Protein AF-A0A5E6Q060-F1 (afdb_monomer_lite)

Structure (mmCIF, N/CA/C/O backbone):
data_AF-A0A5E6Q060-F1
#
_entry.id   AF-A0A5E6Q060-F1
#
loop_
_atom_site.group_PDB
_atom_site.id
_atom_site.type_symbol
_atom_site.label_atom_id
_atom_site.label_alt_id
_atom_site.label_comp_id
_atom_site.label_asym_id
_atom_site.label_entity_id
_atom_site.label_seq_id
_atom_site.pdbx_PDB_ins_code
_atom_site.Cartn_x
_atom_site.Cartn_y
_atom_site.Cartn_z
_atom_site.occupancy
_atom_site.B_iso_or_equiv
_atom_site.auth_seq_id
_atom_site.auth_comp_id
_atom_site.auth_asym_id
_atom_site.auth_atom_id
_atom_site.pdbx_PDB_model_num
ATOM 1 N N . MET A 1 1 ? 32.461 35.464 6.636 1.00 37.28 1 MET A N 1
ATOM 2 C CA . MET A 1 1 ? 31.228 34.704 6.309 1.00 37.28 1 MET A CA 1
ATOM 3 C C . MET A 1 1 ? 31.159 34.253 4.847 1.00 37.28 1 MET A C 1
ATOM 5 O O . MET A 1 1 ? 30.827 33.097 4.633 1.00 37.28 1 MET A O 1
ATOM 9 N N . ALA A 1 2 ? 31.511 35.083 3.854 1.00 33.91 2 ALA A N 1
ATOM 10 C CA . ALA A 1 2 ? 31.473 34.697 2.432 1.00 33.91 2 ALA A CA 1
ATOM 11 C C . ALA A 1 2 ? 32.406 33.518 2.056 1.00 33.91 2 ALA A C 1
ATOM 13 O O . ALA A 1 2 ? 32.010 32.654 1.277 1.00 33.91 2 ALA A O 1
ATOM 14 N N . ASP A 1 3 ? 33.595 33.417 2.662 1.00 35.59 3 ASP A N 1
ATOM 15 C CA . ASP A 1 3 ? 34.535 32.309 2.403 1.00 35.59 3 ASP A CA 1
ATOM 16 C C . ASP A 1 3 ? 34.072 30.955 2.953 1.00 35.59 3 ASP A C 1
ATOM 18 O O . ASP A 1 3 ? 34.305 29.918 2.337 1.00 35.59 3 ASP A O 1
ATOM 22 N N . TYR A 1 4 ? 33.348 30.948 4.075 1.00 31.23 4 TYR A N 1
ATOM 23 C CA . TYR A 1 4 ? 32.844 29.713 4.687 1.00 31.23 4 TYR A CA 1
ATOM 24 C C . TYR A 1 4 ? 31.743 29.068 3.835 1.00 31.23 4 TYR A C 1
ATOM 26 O O . TYR A 1 4 ? 31.719 27.852 3.655 1.00 31.23 4 TYR A O 1
ATOM 34 N N . VAL A 1 5 ? 30.877 29.894 3.235 1.00 34.69 5 VAL A N 1
ATOM 35 C CA . VAL A 1 5 ? 29.853 29.452 2.274 1.00 34.69 5 VAL A CA 1
ATOM 36 C C . VAL A 1 5 ? 30.506 28.895 1.005 1.00 34.69 5 VAL A C 1
ATOM 38 O O . VAL A 1 5 ? 30.058 27.883 0.475 1.00 34.69 5 VAL A O 1
ATOM 41 N N . ASN A 1 6 ? 31.607 29.497 0.548 1.00 3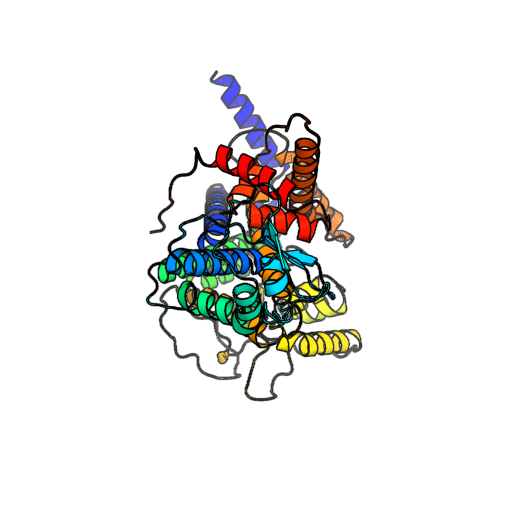4.31 6 ASN A N 1
ATOM 42 C CA . ASN A 1 6 ? 32.319 29.076 -0.660 1.00 34.31 6 ASN A CA 1
ATOM 43 C C . ASN A 1 6 ? 33.081 27.751 -0.458 1.00 34.31 6 ASN A C 1
ATOM 45 O O . ASN A 1 6 ? 33.085 26.892 -1.340 1.00 34.31 6 ASN A O 1
ATOM 49 N N . ILE A 1 7 ? 33.676 27.542 0.722 1.00 35.88 7 ILE A N 1
ATOM 50 C CA . ILE A 1 7 ? 34.348 26.286 1.096 1.00 35.88 7 ILE A CA 1
ATOM 51 C C . ILE A 1 7 ? 33.327 25.160 1.296 1.00 35.88 7 ILE A C 1
ATOM 53 O O . ILE A 1 7 ? 33.518 24.072 0.752 1.00 35.88 7 ILE A O 1
ATOM 57 N N . ALA A 1 8 ? 32.216 25.425 1.991 1.00 31.59 8 ALA A N 1
ATOM 58 C CA . ALA A 1 8 ? 31.130 24.460 2.158 1.00 31.59 8 ALA A CA 1
ATOM 59 C C . ALA A 1 8 ? 30.511 24.064 0.807 1.00 31.59 8 ALA A C 1
ATOM 61 O O . ALA A 1 8 ? 30.341 22.878 0.538 1.00 31.59 8 ALA A O 1
ATOM 62 N N . TYR A 1 9 ? 30.282 25.032 -0.086 1.00 36.84 9 TYR A N 1
ATOM 63 C CA . TYR A 1 9 ? 29.776 24.790 -1.438 1.00 36.84 9 TYR A CA 1
ATOM 64 C C . TYR A 1 9 ? 30.760 23.987 -2.304 1.00 36.84 9 TYR A C 1
ATOM 66 O O . TYR A 1 9 ? 30.363 23.065 -3.016 1.00 36.84 9 TYR A O 1
ATOM 74 N N . ARG A 1 10 ? 32.068 24.273 -2.236 1.00 37.75 10 ARG A N 1
ATOM 75 C CA . ARG A 1 10 ? 33.094 23.508 -2.971 1.00 37.75 10 ARG A CA 1
ATOM 76 C C . ARG A 1 10 ? 33.242 22.081 -2.446 1.00 37.75 10 ARG A C 1
ATOM 78 O O . ARG A 1 10 ? 33.339 21.158 -3.255 1.00 37.75 10 ARG A O 1
ATOM 85 N N . ALA A 1 11 ? 33.217 21.897 -1.127 1.00 33.44 11 ALA A N 1
ATOM 86 C CA . ALA A 1 11 ? 33.213 20.580 -0.499 1.00 33.44 11 ALA A CA 1
ATOM 87 C C . ALA A 1 11 ? 31.952 19.793 -0.887 1.00 33.44 11 ALA A C 1
ATOM 89 O O . ALA A 1 11 ? 32.048 18.629 -1.259 1.00 33.44 11 ALA A O 1
ATOM 90 N N . GLU A 1 12 ? 30.790 20.445 -0.919 1.00 38.78 12 GLU A N 1
ATOM 91 C CA . GLU A 1 12 ? 29.514 19.868 -1.345 1.00 38.78 12 GLU A CA 1
ATOM 92 C C . GLU A 1 12 ? 29.514 19.466 -2.831 1.00 38.78 12 GLU A C 1
ATOM 94 O O . GLU A 1 12 ? 29.085 18.367 -3.182 1.00 38.78 12 GLU A O 1
ATOM 99 N N . VAL A 1 13 ? 30.055 20.301 -3.722 1.00 42.94 13 VAL A N 1
ATOM 100 C CA . VAL A 1 13 ? 30.214 19.974 -5.150 1.00 42.94 13 VAL A CA 1
ATOM 101 C C . VAL A 1 13 ? 31.200 18.818 -5.357 1.00 42.94 13 VAL A C 1
ATOM 103 O O . VAL A 1 13 ? 30.966 17.963 -6.216 1.00 42.94 13 VAL A O 1
ATOM 106 N N . ALA A 1 14 ? 32.282 18.755 -4.577 1.00 37.41 14 ALA A N 1
ATOM 107 C CA . ALA A 1 14 ? 33.241 17.652 -4.614 1.00 37.41 14 ALA A CA 1
ATOM 108 C C . ALA A 1 14 ? 32.624 16.334 -4.107 1.00 37.41 14 ALA A C 1
ATOM 110 O O . ALA A 1 14 ? 32.794 15.292 -4.738 1.00 37.41 14 ALA A O 1
ATOM 111 N N . LEU A 1 15 ? 31.823 16.395 -3.042 1.00 38.09 15 LEU A N 1
ATOM 112 C CA . LEU A 1 15 ? 31.096 15.260 -2.470 1.00 38.09 15 LEU A CA 1
ATOM 113 C C . LEU A 1 15 ? 30.040 14.712 -3.443 1.00 38.09 15 LEU A C 1
ATOM 115 O O . LEU A 1 15 ? 29.967 13.508 -3.681 1.00 38.09 15 LEU A O 1
ATOM 119 N N . ARG A 1 16 ? 29.292 15.605 -4.108 1.00 41.53 16 ARG A N 1
ATOM 120 C CA . ARG A 1 16 ? 28.354 15.252 -5.191 1.00 41.53 16 ARG A CA 1
ATOM 121 C C . ARG A 1 16 ? 29.057 14.560 -6.357 1.00 41.53 16 ARG A C 1
ATOM 123 O O . ARG A 1 16 ? 28.507 13.625 -6.930 1.00 41.53 16 ARG A O 1
ATOM 130 N N . LYS A 1 17 ? 30.266 15.003 -6.722 1.00 42.41 17 LYS A N 1
ATOM 131 C CA . LYS A 1 17 ? 31.074 14.355 -7.770 1.00 42.41 17 LYS A CA 1
ATOM 132 C C . LYS A 1 17 ? 31.590 12.974 -7.352 1.00 42.41 17 LYS A C 1
ATOM 134 O O . LYS A 1 17 ? 31.780 12.137 -8.231 1.00 42.41 17 LYS A O 1
ATOM 139 N N . ALA A 1 18 ? 31.812 12.746 -6.060 1.00 36.94 18 ALA A N 1
ATOM 140 C CA . ALA A 1 18 ? 32.327 11.483 -5.537 1.00 36.94 18 ALA A CA 1
ATOM 141 C C . ALA A 1 18 ? 31.251 10.388 -5.407 1.00 36.94 18 ALA A C 1
ATOM 143 O O . ALA A 1 18 ? 31.577 9.217 -5.558 1.00 36.94 18 ALA A O 1
ATOM 144 N N . ILE A 1 19 ? 29.986 10.759 -5.163 1.00 40.56 19 ILE A N 1
ATOM 145 C CA . ILE A 1 19 ? 28.904 9.810 -4.819 1.00 40.56 19 ILE A CA 1
ATOM 146 C C . ILE A 1 19 ? 27.897 9.614 -5.962 1.00 40.56 19 ILE A C 1
ATOM 148 O O . ILE A 1 19 ? 27.211 8.600 -6.033 1.00 40.56 19 ILE A O 1
ATOM 152 N N . ALA A 1 20 ? 27.802 10.565 -6.894 1.00 46.28 20 ALA A N 1
ATOM 153 C CA . ALA A 1 20 ? 26.898 10.422 -8.025 1.00 46.28 20 ALA A CA 1
ATOM 154 C C . ALA A 1 20 ? 27.335 9.280 -8.969 1.00 46.28 20 ALA A C 1
ATOM 156 O O . ALA A 1 20 ? 28.505 9.265 -9.393 1.00 46.28 20 ALA A O 1
ATOM 157 N N . PRO A 1 21 ? 26.405 8.400 -9.405 1.00 48.41 21 PRO A N 1
ATOM 158 C CA . PRO A 1 21 ? 26.665 7.432 -10.467 1.00 48.41 21 PRO A CA 1
ATOM 159 C C . PRO A 1 21 ? 27.329 8.111 -11.669 1.00 48.41 21 PRO A C 1
ATOM 161 O O . PRO A 1 21 ? 27.006 9.255 -12.007 1.00 48.41 21 PRO A O 1
ATOM 164 N N . ALA A 1 22 ? 28.294 7.437 -12.303 1.00 52.47 22 ALA A N 1
ATOM 165 C CA . ALA A 1 22 ? 29.081 8.003 -13.410 1.00 52.47 22 ALA A CA 1
ATOM 166 C C . ALA A 1 22 ? 28.194 8.579 -14.530 1.00 52.47 22 ALA A C 1
ATOM 168 O O . ALA A 1 22 ? 28.495 9.596 -15.147 1.00 52.47 22 ALA A O 1
ATOM 169 N N . SER A 1 23 ? 27.039 7.972 -14.712 1.00 49.22 23 SER A N 1
ATOM 170 C CA . SER A 1 23 ? 25.978 8.358 -15.622 1.00 49.22 23 SER A CA 1
ATOM 171 C C . SER A 1 23 ? 25.116 9.542 -15.193 1.00 49.22 23 SER A C 1
ATOM 173 O O . SER A 1 23 ? 24.772 10.366 -16.033 1.00 49.22 23 SER A O 1
ATOM 175 N N . TYR A 1 24 ? 24.811 9.703 -13.901 1.00 54.69 24 TYR A N 1
ATOM 176 C CA . TYR A 1 24 ? 24.222 10.947 -13.392 1.00 54.69 24 TYR A CA 1
ATOM 177 C C . TYR A 1 24 ? 25.193 12.119 -13.580 1.00 54.69 24 TYR A C 1
ATOM 179 O O . TYR A 1 24 ? 24.788 13.236 -13.901 1.00 54.69 24 TYR A O 1
ATOM 187 N N . ARG A 1 25 ? 26.501 11.868 -13.433 1.00 58.69 25 ARG A N 1
ATOM 188 C CA . ARG A 1 25 ? 27.541 12.860 -13.747 1.00 58.69 25 ARG A CA 1
ATOM 189 C C . ARG A 1 25 ? 27.607 13.178 -15.240 1.00 58.69 25 ARG A C 1
ATOM 191 O O . ARG A 1 25 ? 27.857 14.335 -15.583 1.00 58.69 25 ARG A O 1
ATOM 198 N N . ALA A 1 26 ? 27.341 12.189 -16.092 1.00 61.88 26 ALA A N 1
ATOM 199 C CA . ALA A 1 26 ? 27.238 12.355 -17.538 1.00 61.88 26 ALA A CA 1
ATOM 200 C C . ALA A 1 26 ? 25.986 13.141 -17.972 1.00 61.88 26 ALA A C 1
ATOM 202 O O . ALA A 1 26 ? 25.983 13.714 -19.060 1.00 61.88 26 ALA A O 1
ATOM 203 N N . LEU A 1 27 ? 24.951 13.252 -17.125 1.00 65.06 27 LEU A N 1
ATOM 204 C CA . LEU A 1 27 ? 23.854 14.186 -17.381 1.00 65.06 27 LEU A CA 1
ATOM 205 C C . LEU A 1 27 ? 24.390 15.627 -17.375 1.00 65.06 27 LEU A C 1
ATOM 207 O O . LEU A 1 27 ? 25.082 16.055 -16.442 1.00 65.06 27 LEU A O 1
ATOM 211 N N . GLY A 1 28 ? 24.026 16.401 -18.400 1.00 64.44 28 GLY A N 1
ATOM 212 C CA . GLY A 1 28 ? 24.254 17.846 -18.434 1.00 64.44 28 GLY A CA 1
ATOM 213 C C . GLY A 1 28 ? 23.516 18.580 -17.304 1.00 64.44 28 GLY A C 1
ATOM 214 O O . GLY A 1 28 ? 22.681 18.004 -16.604 1.00 64.44 28 GLY A O 1
ATOM 215 N N . ILE A 1 29 ? 23.804 19.873 -17.132 1.00 69.06 29 ILE A N 1
ATOM 216 C CA . ILE A 1 29 ? 23.214 20.715 -16.070 1.00 69.06 29 ILE A CA 1
ATOM 217 C C . ILE A 1 29 ? 21.679 20.635 -16.079 1.00 69.06 29 ILE A C 1
ATOM 219 O O . ILE A 1 29 ? 21.069 20.415 -15.034 1.00 69.06 29 ILE A O 1
ATOM 223 N N . GLU A 1 30 ? 21.062 20.738 -17.255 1.00 68.44 30 GLU A N 1
ATOM 224 C CA . GLU A 1 30 ? 19.604 20.673 -17.402 1.00 68.44 30 GLU A CA 1
ATOM 225 C C . GLU A 1 30 ? 19.026 19.293 -17.053 1.00 68.44 30 GLU A C 1
ATOM 227 O O . GLU A 1 30 ? 17.994 19.202 -16.388 1.00 68.44 30 GLU A O 1
ATOM 232 N N . GLY A 1 31 ? 19.729 18.208 -17.395 1.00 66.75 31 GLY A N 1
ATOM 233 C CA . GLY A 1 31 ? 19.332 16.850 -17.008 1.00 66.75 31 GLY A CA 1
ATOM 234 C C . GLY A 1 31 ? 19.318 16.662 -15.489 1.00 66.75 31 GLY A C 1
ATOM 235 O O . GLY A 1 31 ? 18.373 16.097 -14.938 1.00 66.75 31 GLY A O 1
ATOM 236 N N . ARG A 1 32 ? 20.316 17.215 -14.789 1.00 64.56 32 ARG A N 1
ATOM 237 C CA . ARG A 1 32 ? 20.385 17.169 -13.318 1.00 64.56 32 ARG A CA 1
ATOM 238 C C . ARG A 1 32 ? 19.331 18.050 -12.649 1.00 64.56 32 ARG A C 1
ATOM 240 O O . ARG A 1 32 ? 18.745 17.633 -11.654 1.00 64.56 32 ARG A O 1
ATOM 247 N N . LYS A 1 33 ? 19.040 19.239 -13.194 1.00 66.62 33 LYS A N 1
ATOM 248 C CA . LYS A 1 33 ? 17.932 20.088 -12.714 1.00 66.62 33 LYS A CA 1
ATOM 249 C C . LYS A 1 33 ? 16.590 19.369 -12.845 1.00 66.62 33 LYS A C 1
ATOM 251 O O . LYS A 1 33 ? 15.807 19.360 -11.897 1.00 66.62 33 LYS A O 1
ATOM 256 N N . ARG A 1 34 ? 16.345 18.725 -13.993 1.00 67.12 34 ARG A N 1
ATOM 257 C CA . ARG A 1 34 ? 15.124 17.944 -14.231 1.00 67.12 34 ARG A CA 1
ATOM 258 C C . ARG A 1 34 ? 15.010 16.768 -13.262 1.00 67.12 34 ARG A C 1
ATOM 260 O O . ARG A 1 34 ? 13.935 16.583 -12.702 1.00 67.12 34 ARG A O 1
ATOM 267 N N . TYR A 1 35 ? 16.104 16.040 -13.022 1.00 67.44 35 TYR A N 1
ATOM 268 C CA . TYR A 1 35 ? 16.155 14.975 -12.014 1.00 67.44 35 TYR A CA 1
ATOM 269 C C . TYR A 1 35 ? 15.781 15.505 -10.629 1.00 67.44 35 TYR A C 1
ATOM 271 O O . TYR A 1 35 ? 14.837 15.010 -10.025 1.00 67.44 35 TYR A O 1
ATOM 279 N N . SER A 1 36 ? 16.452 16.568 -10.170 1.00 64.69 36 SER A N 1
ATOM 280 C CA . SER A 1 36 ? 16.195 17.157 -8.852 1.00 64.69 36 SER A CA 1
ATOM 281 C C . SER A 1 36 ? 14.736 17.582 -8.695 1.00 64.69 36 SER A C 1
ATOM 283 O O . SER A 1 36 ? 14.128 17.288 -7.669 1.00 64.69 36 SER A O 1
ATOM 285 N N . ARG A 1 37 ? 14.157 18.233 -9.713 1.00 70.00 37 ARG A N 1
ATOM 286 C CA . ARG A 1 37 ? 12.748 18.642 -9.692 1.00 70.00 37 ARG A CA 1
ATOM 287 C C . ARG A 1 37 ? 11.817 17.437 -9.573 1.00 70.00 37 ARG A C 1
ATOM 289 O O . ARG A 1 37 ? 10.951 17.446 -8.709 1.00 70.00 37 ARG A O 1
ATOM 296 N N . LEU A 1 38 ? 12.021 16.411 -10.403 1.00 71.94 38 LEU A N 1
ATOM 297 C CA . LEU A 1 38 ? 11.209 15.190 -10.388 1.00 71.94 38 LEU A CA 1
ATOM 298 C C . LEU A 1 38 ? 11.284 14.475 -9.038 1.00 71.94 38 LEU A C 1
ATOM 300 O O . LEU A 1 38 ? 10.260 14.058 -8.515 1.00 71.94 38 LEU A O 1
ATOM 304 N N . THR A 1 39 ? 12.472 14.386 -8.440 1.00 66.25 39 THR A N 1
ATOM 305 C CA . THR A 1 39 ? 12.639 13.751 -7.130 1.00 66.25 39 THR A CA 1
ATOM 306 C C . THR A 1 39 ? 12.004 14.552 -5.996 1.00 66.25 39 THR A C 1
ATOM 308 O O . THR A 1 39 ? 11.410 13.973 -5.093 1.00 66.25 39 THR A O 1
ATOM 311 N N . THR A 1 40 ? 12.082 15.886 -6.038 1.00 69.62 40 THR A N 1
ATOM 312 C CA . THR A 1 40 ? 11.408 16.740 -5.050 1.00 69.62 40 THR A CA 1
ATOM 313 C C . THR A 1 40 ? 9.890 16.636 -5.180 1.00 69.62 40 THR A C 1
ATOM 315 O O . THR A 1 40 ? 9.201 16.524 -4.170 1.00 69.62 40 THR A O 1
ATOM 318 N N . GLU A 1 41 ? 9.377 16.624 -6.411 1.00 78.81 41 GLU A N 1
ATOM 319 C CA . GLU A 1 41 ? 7.951 16.450 -6.699 1.00 78.81 41 GLU A CA 1
ATOM 320 C C . GLU A 1 41 ? 7.460 15.069 -6.241 1.00 78.81 41 GLU A C 1
ATOM 322 O O . GLU A 1 41 ? 6.479 14.991 -5.507 1.00 78.81 41 GLU A O 1
ATOM 327 N N . LEU A 1 42 ? 8.187 13.992 -6.567 1.00 78.44 42 LEU A N 1
ATOM 328 C CA . LEU A 1 42 ? 7.863 12.634 -6.120 1.00 78.44 42 LEU A CA 1
ATOM 329 C C . LEU A 1 42 ? 7.848 12.529 -4.594 1.00 78.44 42 LEU A C 1
ATOM 331 O O . LEU A 1 42 ? 6.947 11.906 -4.038 1.00 78.44 42 LEU A O 1
ATOM 335 N N . LYS A 1 43 ? 8.812 13.156 -3.912 1.00 72.06 43 LYS A N 1
ATOM 336 C CA . LYS A 1 43 ? 8.854 13.197 -2.449 1.00 72.06 43 LYS A CA 1
ATOM 337 C C . LYS A 1 43 ? 7.603 13.863 -1.878 1.00 72.06 43 LYS A C 1
ATOM 339 O O . LYS A 1 43 ? 6.927 13.258 -1.055 1.00 72.06 43 LYS A O 1
ATOM 344 N N . ALA A 1 44 ? 7.280 15.071 -2.340 1.00 74.81 44 ALA A N 1
ATOM 345 C CA . ALA A 1 44 ? 6.116 15.814 -1.861 1.00 74.81 44 ALA A CA 1
ATOM 346 C C . ALA A 1 44 ? 4.805 15.056 -2.125 1.00 74.81 44 ALA A C 1
ATOM 348 O O . ALA A 1 44 ? 3.984 14.913 -1.224 1.00 74.81 44 ALA A O 1
ATOM 349 N N . LEU A 1 45 ? 4.638 14.513 -3.333 1.00 85.00 45 LEU A N 1
ATOM 350 C CA . LEU A 1 45 ? 3.458 13.730 -3.701 1.00 85.00 45 LEU A CA 1
ATOM 351 C C . LEU A 1 45 ? 3.364 12.419 -2.926 1.00 85.00 45 LEU A C 1
ATOM 353 O O . LEU A 1 45 ? 2.264 12.014 -2.588 1.00 85.00 45 LEU A O 1
ATOM 357 N N . SER A 1 46 ? 4.484 11.761 -2.621 1.00 77.12 46 SER A N 1
ATOM 358 C CA . SER A 1 46 ? 4.476 10.536 -1.811 1.00 77.12 46 SER A CA 1
ATOM 359 C C . SER A 1 46 ? 4.088 10.823 -0.365 1.00 77.12 46 SER A C 1
ATOM 361 O O . SER A 1 46 ? 3.340 10.044 0.211 1.00 77.12 46 SER A O 1
ATOM 363 N N . THR A 1 47 ? 4.532 11.952 0.202 1.00 73.88 47 THR A N 1
ATOM 364 C CA . THR A 1 47 ? 4.093 12.397 1.532 1.00 73.88 47 THR A CA 1
ATOM 365 C C . THR A 1 47 ? 2.597 12.696 1.551 1.00 73.88 47 THR A C 1
ATOM 367 O O . THR A 1 47 ? 1.892 12.194 2.417 1.00 73.88 47 THR A O 1
ATOM 370 N N . ILE A 1 48 ? 2.102 13.470 0.581 1.00 82.44 48 ILE A N 1
ATOM 371 C CA . ILE A 1 48 ? 0.676 13.819 0.493 1.00 82.44 48 ILE A CA 1
ATOM 372 C C . ILE A 1 48 ? -0.172 12.569 0.222 1.00 82.44 48 ILE A C 1
ATOM 374 O O . ILE A 1 48 ? -1.192 12.385 0.867 1.00 82.44 48 ILE A O 1
ATOM 378 N N . ASP A 1 49 ? 0.239 11.679 -0.687 1.00 82.31 49 ASP A N 1
ATOM 379 C CA . ASP A 1 49 ? -0.528 10.462 -0.992 1.00 82.31 49 ASP A CA 1
ATOM 380 C C . ASP A 1 49 ? -0.552 9.483 0.188 1.00 82.31 49 ASP A C 1
ATOM 382 O O . ASP A 1 49 ? -1.557 8.819 0.398 1.00 82.31 49 ASP A O 1
ATOM 386 N N . ALA A 1 50 ? 0.527 9.387 0.966 1.00 75.25 50 ALA A N 1
ATOM 387 C CA . ALA A 1 50 ? 0.559 8.545 2.159 1.00 75.25 50 ALA A CA 1
ATOM 388 C C . ALA A 1 50 ? -0.313 9.110 3.287 1.00 75.25 50 ALA A C 1
ATOM 390 O O . ALA A 1 50 ? -1.084 8.363 3.879 1.00 75.25 50 ALA A O 1
ATOM 391 N N . ARG A 1 51 ? -0.218 10.421 3.538 1.00 78.62 51 ARG A N 1
ATOM 392 C CA . ARG A 1 51 ? -0.949 11.094 4.613 1.00 78.62 51 ARG A CA 1
ATOM 393 C C . ARG A 1 51 ? -2.428 11.270 4.271 1.00 78.62 51 ARG A C 1
ATOM 395 O O . ARG A 1 51 ? -3.290 10.746 4.957 1.00 78.62 51 ARG A O 1
ATOM 402 N N . ASP A 1 52 ? -2.708 11.946 3.159 1.00 81.56 52 ASP A N 1
ATOM 403 C CA . ASP A 1 52 ? -4.061 12.372 2.809 1.00 81.56 52 ASP A CA 1
ATOM 404 C C . ASP A 1 52 ? -4.805 11.281 2.029 1.00 81.56 52 ASP A C 1
ATOM 406 O O . ASP A 1 52 ? -6.017 11.166 2.171 1.00 81.56 52 ASP A O 1
ATOM 410 N N . ASN A 1 53 ? -4.113 10.458 1.222 1.00 83.62 53 ASN A N 1
ATOM 411 C CA . ASN A 1 53 ? -4.728 9.387 0.417 1.00 83.62 53 ASN A CA 1
ATOM 412 C C . ASN A 1 53 ? -4.462 7.972 0.960 1.00 83.62 53 ASN A C 1
ATOM 414 O O . ASN A 1 53 ? -4.901 6.996 0.331 1.00 83.62 53 ASN A O 1
ATOM 418 N N . GLY A 1 54 ? -3.764 7.836 2.090 1.00 79.19 54 GLY A N 1
ATOM 419 C CA . GLY A 1 54 ? -3.600 6.574 2.803 1.00 79.19 54 GLY A CA 1
ATOM 420 C C . GLY A 1 54 ? -4.951 6.044 3.267 1.00 79.19 54 GLY A C 1
ATOM 421 O O . GLY A 1 54 ? -5.878 6.820 3.503 1.00 79.19 54 GLY A O 1
ATOM 422 N N . PHE A 1 55 ? -5.098 4.722 3.336 1.00 81.81 55 PHE A N 1
ATOM 423 C CA . PHE A 1 55 ? -6.249 4.146 4.025 1.00 81.81 55 PHE A CA 1
ATOM 424 C C . PHE A 1 55 ? -5.957 4.164 5.528 1.00 81.81 55 PHE A C 1
ATOM 426 O O . PHE A 1 55 ? -4.821 3.857 5.896 1.00 81.81 55 PHE A O 1
ATOM 433 N N . PRO A 1 56 ? -6.935 4.491 6.388 1.00 80.94 56 PRO A N 1
ATOM 434 C CA . PRO A 1 56 ? -6.760 4.288 7.821 1.00 80.94 56 PRO A CA 1
ATOM 435 C C . PRO A 1 56 ? -6.483 2.804 8.095 1.00 80.94 56 PRO A C 1
ATOM 437 O O . PRO A 1 56 ? -7.010 1.939 7.380 1.00 80.94 56 PRO A O 1
ATOM 440 N N . THR A 1 57 ? -5.677 2.500 9.116 1.00 76.31 57 THR A N 1
ATOM 441 C CA . THR A 1 57 ? -5.487 1.109 9.556 1.00 76.31 57 THR A CA 1
ATOM 442 C C . THR A 1 57 ? -6.827 0.523 9.998 1.00 76.31 57 THR A C 1
ATOM 444 O O . THR A 1 57 ? -7.776 1.252 10.323 1.00 76.31 57 THR A O 1
ATOM 447 N N . PHE A 1 58 ? -6.954 -0.802 9.943 1.00 77.19 58 PHE A N 1
ATOM 448 C CA . PHE A 1 58 ? -8.205 -1.451 10.327 1.00 77.19 58 PHE A CA 1
ATOM 449 C C . PHE A 1 58 ? -8.455 -1.290 11.829 1.00 77.19 58 PHE A C 1
ATOM 451 O O . PHE A 1 58 ? -9.590 -1.061 12.250 1.00 77.19 58 PHE A O 1
ATOM 458 N N . GLU A 1 59 ? -7.378 -1.326 12.603 1.00 76.31 59 GLU A N 1
ATOM 459 C CA . GLU A 1 59 ? -7.279 -1.045 14.025 1.00 76.31 59 GLU A CA 1
ATOM 460 C C . GLU A 1 59 ? -7.782 0.364 14.347 1.00 76.31 59 GLU A C 1
ATOM 462 O O . GLU A 1 59 ? -8.768 0.503 15.074 1.00 76.31 59 GLU A O 1
ATOM 467 N N . GLN A 1 60 ? -7.177 1.399 13.751 1.00 82.38 60 GLN A N 1
ATOM 468 C CA . GLN A 1 60 ? -7.540 2.798 13.986 1.00 82.38 60 GLN A CA 1
ATOM 469 C C . GLN A 1 60 ? -8.996 3.063 13.599 1.00 82.38 60 GLN A C 1
ATOM 471 O O . GLN A 1 60 ? -9.755 3.652 14.369 1.00 82.38 60 GLN A O 1
ATOM 476 N N . PHE A 1 61 ? -9.423 2.570 12.432 1.00 86.25 61 PHE A N 1
ATOM 477 C CA . PHE A 1 61 ? -10.813 2.700 12.001 1.00 86.25 61 PHE A CA 1
ATOM 478 C C . PHE A 1 61 ? -11.783 2.024 12.974 1.00 86.25 61 PHE A C 1
ATOM 480 O O . PHE A 1 61 ? -12.842 2.583 13.280 1.00 86.25 61 PHE A O 1
ATOM 487 N N . THR A 1 62 ? -11.451 0.812 13.428 1.00 84.56 62 THR A N 1
ATOM 488 C CA . THR A 1 62 ? -12.288 0.057 14.363 1.00 84.56 62 THR A CA 1
ATOM 489 C C . THR A 1 62 ? -12.366 0.802 15.684 1.00 84.56 62 THR A C 1
ATOM 491 O O . THR A 1 62 ? -13.471 1.065 16.147 1.00 84.56 62 THR A O 1
ATOM 494 N N . TYR A 1 63 ? -11.233 1.236 16.233 1.00 88.56 63 TYR A N 1
ATOM 495 C CA . TYR A 1 63 ? -11.169 2.043 17.445 1.00 88.56 63 TYR A CA 1
ATOM 496 C C . TYR A 1 63 ? -12.052 3.296 17.356 1.00 88.56 63 TYR A C 1
ATOM 498 O O . TYR A 1 63 ? -12.940 3.480 18.191 1.00 88.56 63 TYR A O 1
ATOM 506 N N . ASP A 1 64 ? -11.879 4.123 16.320 1.00 90.38 64 ASP A N 1
ATOM 507 C CA . ASP A 1 64 ? -12.635 5.371 16.158 1.00 90.38 64 ASP A CA 1
ATOM 508 C C . ASP A 1 64 ? -14.135 5.112 15.990 1.00 90.38 64 ASP A C 1
ATOM 510 O O . ASP A 1 64 ? -14.978 5.796 16.578 1.00 90.38 64 ASP A O 1
ATOM 514 N N . SER A 1 65 ? -14.484 4.078 15.223 1.00 91.38 65 SER A N 1
ATOM 515 C CA . SER A 1 65 ? -15.873 3.690 14.990 1.00 91.38 65 SER A CA 1
ATOM 516 C C . SER A 1 65 ? -16.537 3.145 16.259 1.00 91.38 65 SER A C 1
ATOM 518 O O . SER A 1 65 ? -17.711 3.422 16.510 1.00 91.38 65 SER A O 1
ATOM 520 N N . VAL A 1 66 ? -15.809 2.379 17.075 1.00 92.06 66 VAL A N 1
ATOM 521 C CA . VAL A 1 66 ? -16.283 1.853 18.364 1.00 92.06 66 VAL A CA 1
ATOM 522 C C . VAL A 1 66 ? -16.442 2.979 19.370 1.00 92.06 66 VAL A C 1
ATOM 524 O O . VAL A 1 66 ? -17.490 3.076 20.011 1.00 92.06 66 VAL A O 1
ATOM 527 N N . LYS A 1 67 ? -15.445 3.863 19.464 1.00 94.25 67 LYS A N 1
ATOM 528 C CA . LYS A 1 67 ? -15.494 5.064 20.295 1.00 94.25 67 LYS A CA 1
ATOM 529 C C . LYS A 1 67 ? -16.747 5.875 19.990 1.00 94.25 67 LYS A C 1
ATOM 531 O O . LYS A 1 67 ? -17.538 6.122 20.896 1.00 94.25 67 LYS A O 1
ATOM 536 N N . ALA A 1 68 ? -16.972 6.200 18.717 1.00 94.38 68 ALA A N 1
ATOM 537 C CA . ALA A 1 68 ? -18.137 6.965 18.292 1.00 94.38 68 ALA A CA 1
ATOM 538 C C . ALA A 1 68 ? -19.462 6.288 18.682 1.00 94.38 68 ALA A C 1
ATOM 540 O O . ALA A 1 68 ? -20.386 6.966 19.125 1.00 94.38 68 ALA A O 1
ATOM 541 N N . GLN A 1 69 ? -19.566 4.958 18.568 1.00 93.88 69 GLN A N 1
ATOM 542 C CA . GLN A 1 69 ? -20.782 4.241 18.967 1.00 93.88 69 GLN A CA 1
ATOM 543 C C . GLN A 1 69 ? -21.009 4.229 20.481 1.00 93.88 69 GLN A C 1
ATOM 545 O O . GLN A 1 69 ? -22.140 4.421 20.925 1.00 93.88 69 GLN A O 1
ATOM 550 N N . ILE A 1 70 ? -19.963 4.032 21.287 1.00 94.44 70 ILE A N 1
ATOM 551 C CA . ILE A 1 70 ? -20.099 4.062 22.749 1.00 94.44 70 ILE A CA 1
ATOM 552 C C . ILE A 1 70 ? -20.464 5.475 23.219 1.00 94.44 70 ILE A C 1
ATOM 554 O O . ILE A 1 70 ? -21.372 5.636 24.036 1.00 94.44 70 ILE A O 1
ATOM 558 N N . GLU A 1 71 ? -19.804 6.502 22.682 1.00 95.31 71 GLU A N 1
ATOM 559 C CA . GLU A 1 71 ? -20.118 7.902 22.984 1.00 95.31 71 GLU A CA 1
ATOM 560 C C . GLU A 1 71 ? -21.551 8.261 22.572 1.00 95.31 71 GLU A C 1
ATOM 562 O O . GLU A 1 71 ? -22.241 8.964 23.310 1.00 95.31 71 GLU A O 1
ATOM 567 N N . ASP A 1 72 ? -22.048 7.728 21.452 1.00 94.56 72 ASP A N 1
ATOM 568 C CA . ASP A 1 72 ? -23.435 7.919 21.029 1.00 94.56 72 ASP A CA 1
ATOM 569 C C . ASP A 1 72 ? -24.443 7.282 21.998 1.00 94.56 72 ASP A C 1
ATOM 571 O O . ASP A 1 72 ? -25.394 7.938 22.431 1.00 94.56 72 ASP A O 1
ATOM 575 N N . ILE A 1 73 ? -24.199 6.037 22.422 1.00 93.69 73 ILE A N 1
ATOM 576 C CA . ILE A 1 73 ? -25.025 5.343 23.424 1.00 93.69 73 ILE A CA 1
ATOM 577 C C . ILE A 1 73 ? -25.079 6.148 24.727 1.00 93.69 73 ILE A C 1
ATOM 579 O O . ILE A 1 73 ? -26.157 6.364 25.294 1.00 93.69 73 ILE A O 1
ATOM 583 N N . LEU A 1 74 ? -23.925 6.623 25.199 1.00 94.12 74 LEU A N 1
ATOM 584 C CA . LEU A 1 74 ? -23.828 7.447 26.402 1.00 94.12 74 LEU A CA 1
ATOM 585 C C . LEU A 1 74 ? -24.585 8.766 26.236 1.00 94.12 74 LEU A C 1
ATOM 587 O O . LEU A 1 74 ? -25.355 9.147 27.125 1.00 94.12 74 LEU A O 1
ATOM 591 N N . ARG A 1 75 ? -24.436 9.422 25.084 1.00 94.19 75 ARG A N 1
ATOM 592 C CA . ARG A 1 75 ? -25.087 10.694 24.761 1.00 94.19 75 ARG A CA 1
ATOM 593 C C . ARG A 1 75 ? -26.604 10.566 24.729 1.00 94.19 75 ARG A C 1
ATOM 595 O O . ARG A 1 75 ? -27.282 11.400 25.328 1.00 94.19 75 ARG A O 1
ATOM 602 N N . ILE A 1 76 ? -27.141 9.506 24.120 1.00 93.38 76 ILE A N 1
ATOM 603 C CA . ILE A 1 76 ? -28.583 9.195 24.116 1.00 93.38 76 ILE A CA 1
ATOM 604 C C . ILE A 1 76 ? -29.109 9.034 25.548 1.00 93.38 76 ILE A C 1
ATOM 606 O O . ILE A 1 76 ? -30.222 9.452 25.860 1.00 93.38 76 ILE A O 1
ATOM 610 N N . ARG A 1 77 ? -28.289 8.487 26.450 1.00 93.62 77 ARG A N 1
ATOM 611 C CA . ARG A 1 77 ? -28.618 8.335 27.875 1.00 93.62 77 ARG A CA 1
ATOM 612 C C . ARG A 1 77 ? -28.303 9.585 28.703 1.00 93.62 77 ARG A C 1
ATOM 614 O O . ARG A 1 77 ? -28.415 9.557 29.929 1.00 93.62 77 ARG A O 1
ATOM 621 N N . GLY A 1 78 ? -27.923 10.695 28.072 1.00 91.06 78 GLY A N 1
ATOM 622 C CA . GLY A 1 78 ? -27.625 11.968 28.729 1.00 91.06 78 GLY A CA 1
ATOM 623 C C . GLY A 1 78 ? -26.297 11.971 29.489 1.00 91.06 78 GLY A C 1
ATOM 624 O O . GLY A 1 78 ? -26.223 12.546 30.572 1.00 91.06 78 GLY A O 1
ATOM 625 N N . SER A 1 79 ? -25.284 11.257 29.003 1.00 91.44 79 SER A N 1
ATOM 626 C CA . SER A 1 79 ? -23.896 11.346 29.466 1.00 91.44 79 SER A CA 1
ATOM 627 C C . SER A 1 79 ? -23.016 11.765 28.293 1.00 91.44 79 SER A C 1
ATOM 629 O O . SER A 1 79 ? -22.986 11.078 27.279 1.00 91.44 79 SER A O 1
ATOM 631 N N . ASN A 1 80 ? -22.323 12.897 28.405 1.00 89.44 80 ASN A N 1
ATOM 632 C CA . ASN A 1 80 ? -21.391 13.356 27.377 1.00 89.44 80 ASN A CA 1
ATOM 633 C C . ASN A 1 80 ? -19.966 13.225 27.914 1.00 89.44 80 ASN A C 1
ATOM 635 O O . ASN A 1 80 ? -19.491 14.093 28.645 1.00 89.44 80 ASN A O 1
ATOM 639 N N . VAL A 1 81 ? -19.327 12.100 27.611 1.00 89.62 81 VAL A N 1
ATOM 640 C CA . VAL A 1 81 ? -17.999 11.733 28.106 1.00 89.62 81 VAL A CA 1
ATOM 641 C C . VAL A 1 81 ? -17.181 11.254 26.919 1.00 89.62 81 VAL A C 1
ATOM 643 O O . VAL A 1 81 ? -17.670 10.440 26.143 1.00 89.62 81 VAL A O 1
ATOM 646 N N . SER A 1 82 ? -15.946 11.743 26.794 1.00 90.81 82 SER A N 1
ATOM 647 C CA . SER A 1 82 ? -15.004 11.209 25.809 1.00 90.81 82 SER A CA 1
ATOM 648 C C . SER A 1 82 ? -14.518 9.843 26.279 1.00 90.81 82 SER A C 1
ATOM 650 O O . SER A 1 82 ? -13.925 9.738 27.352 1.00 90.81 82 SER A O 1
ATOM 652 N N . VAL A 1 83 ? -14.730 8.816 25.467 1.00 91.94 83 VAL A N 1
ATOM 653 C CA . VAL A 1 83 ? -14.387 7.429 25.792 1.00 91.94 83 VAL A CA 1
ATOM 654 C C . VAL A 1 83 ? -13.078 7.022 25.117 1.00 91.94 83 VAL A C 1
ATOM 656 O O . VAL A 1 83 ? -12.761 7.470 24.015 1.00 91.94 83 VAL A O 1
ATOM 659 N N . ASN A 1 84 ? -12.317 6.154 25.779 1.00 91.12 84 ASN A N 1
ATOM 660 C CA . ASN A 1 84 ? -11.245 5.373 25.177 1.00 91.12 84 ASN A CA 1
ATOM 661 C C . ASN A 1 84 ? -11.625 3.875 25.249 1.00 91.12 84 ASN A C 1
ATOM 663 O O . ASN A 1 84 ? -11.506 3.271 26.318 1.00 91.12 84 ASN A O 1
ATOM 667 N N . PRO A 1 85 ? -12.085 3.274 24.132 1.00 90.81 85 PRO A N 1
ATOM 668 C CA . PRO A 1 85 ? -12.452 1.857 24.062 1.00 90.81 85 PRO A CA 1
ATOM 669 C C . PRO A 1 85 ? -11.364 0.868 24.501 1.00 90.81 85 PRO A C 1
ATOM 671 O O . PRO A 1 85 ? -11.704 -0.205 25.002 1.00 90.81 85 PRO A O 1
ATOM 674 N N . ASP A 1 86 ? -10.082 1.226 24.378 1.00 89.00 86 ASP A N 1
ATOM 675 C CA . ASP A 1 86 ? -8.968 0.355 24.783 1.00 89.00 86 ASP A CA 1
ATOM 676 C C . ASP A 1 86 ? -8.839 0.249 26.307 1.00 89.00 86 ASP A C 1
ATOM 678 O O . ASP A 1 86 ? -8.303 -0.718 26.842 1.00 89.00 86 ASP A O 1
ATOM 682 N N . GLN A 1 87 ? -9.397 1.223 27.028 1.00 91.50 87 GLN A N 1
ATOM 683 C CA . GLN A 1 87 ? -9.408 1.269 28.489 1.00 91.50 87 GLN A CA 1
ATOM 684 C C . GLN A 1 87 ? -10.708 0.722 29.097 1.00 91.50 87 GLN A C 1
ATOM 686 O O . GLN A 1 87 ? -10.873 0.732 30.321 1.00 91.50 87 GLN A O 1
ATOM 691 N N . ILE A 1 88 ? -11.628 0.233 28.263 1.00 94.31 88 ILE A N 1
ATOM 692 C CA . ILE A 1 88 ? -12.806 -0.519 28.689 1.00 94.31 88 ILE A CA 1
ATOM 693 C C . ILE A 1 88 ? -12.496 -1.990 28.443 1.00 94.31 88 ILE A C 1
ATOM 695 O O . ILE A 1 88 ? -12.450 -2.438 27.300 1.00 94.31 88 ILE A O 1
ATOM 699 N N . ILE A 1 89 ? -12.278 -2.758 29.507 1.00 94.56 89 ILE A N 1
ATOM 700 C CA . ILE A 1 89 ? -11.895 -4.161 29.368 1.00 94.56 89 ILE A CA 1
ATOM 701 C C . ILE A 1 89 ? -13.095 -5.054 29.629 1.00 94.56 89 ILE A C 1
ATOM 703 O O . ILE A 1 89 ? -13.666 -5.033 30.720 1.00 94.56 89 ILE A O 1
ATOM 707 N N . VAL A 1 90 ? -13.448 -5.863 28.635 1.00 94.38 90 VAL A N 1
ATOM 708 C CA . VAL A 1 90 ? -14.471 -6.900 28.737 1.00 94.38 90 VAL A CA 1
ATOM 709 C C . VAL A 1 90 ? -13.827 -8.171 29.272 1.00 94.38 90 VAL A C 1
ATOM 711 O O . VAL A 1 90 ? -12.840 -8.671 28.731 1.00 94.38 90 VAL A O 1
ATOM 714 N N . GLN A 1 91 ? -14.417 -8.714 30.330 1.00 93.44 91 GLN A N 1
ATOM 715 C CA . GLN A 1 91 ? -14.024 -9.976 30.932 1.00 93.44 91 GLN A CA 1
ATOM 716 C C . GLN A 1 91 ? -15.173 -10.975 30.840 1.00 93.44 91 GLN A C 1
ATOM 718 O O . GLN A 1 91 ? -16.267 -10.739 31.351 1.00 93.44 91 GLN A O 1
ATOM 723 N N . THR A 1 92 ? -14.891 -12.105 30.201 1.00 90.38 92 THR A N 1
ATOM 724 C CA . THR A 1 92 ? -15.744 -13.293 30.116 1.00 90.38 92 THR A CA 1
ATOM 725 C C . THR A 1 92 ? -14.988 -14.495 30.693 1.00 90.38 92 THR A C 1
ATOM 727 O O . THR A 1 92 ? -13.851 -14.359 31.148 1.00 90.38 92 THR A O 1
ATOM 730 N N . GLU A 1 93 ? -15.585 -15.688 30.673 1.00 88.38 93 GLU A N 1
ATOM 731 C CA . GLU A 1 93 ? -14.846 -16.923 30.980 1.00 88.38 93 GLU A CA 1
ATOM 732 C C . GLU A 1 93 ? -13.748 -17.228 29.950 1.00 88.38 93 GLU A C 1
ATOM 734 O O . GLU A 1 93 ? -12.716 -17.796 30.298 1.00 88.38 93 GLU A O 1
ATOM 739 N N . ALA A 1 94 ? -13.969 -16.860 28.685 1.00 87.06 94 ALA A N 1
ATOM 740 C CA . ALA A 1 94 ? -13.100 -17.235 27.575 1.00 87.06 94 ALA A CA 1
ATOM 741 C C . ALA A 1 94 ? -11.966 -16.231 27.332 1.00 87.06 94 ALA A C 1
ATOM 743 O O . ALA A 1 94 ? -10.911 -16.605 26.822 1.00 87.06 94 ALA A O 1
ATOM 744 N N . PHE A 1 95 ? -12.174 -14.953 27.658 1.00 89.31 95 PHE A N 1
ATOM 745 C CA . PHE A 1 95 ? -11.205 -13.903 27.362 1.00 89.31 95 PHE A CA 1
ATOM 746 C C . PHE A 1 95 ? -11.332 -12.693 28.289 1.00 89.31 95 PHE A C 1
ATOM 748 O O . PHE A 1 95 ? -12.372 -12.431 28.895 1.00 89.31 95 PHE A O 1
ATOM 755 N N . ARG A 1 96 ? -10.251 -11.914 28.338 1.00 91.88 96 ARG A N 1
ATOM 756 C CA . ARG A 1 96 ? -10.146 -10.632 29.032 1.00 91.88 96 ARG A CA 1
ATOM 757 C C . ARG A 1 96 ? -9.427 -9.655 28.103 1.00 91.88 96 ARG A C 1
ATOM 759 O O . ARG A 1 96 ? -8.210 -9.744 27.978 1.00 91.88 96 ARG A O 1
ATOM 766 N N . LYS A 1 97 ? -10.179 -8.808 27.399 1.00 89.56 97 LYS A N 1
ATOM 767 C CA . LYS A 1 97 ? -9.681 -7.989 26.277 1.00 89.56 97 LYS A CA 1
ATOM 768 C C . LYS A 1 97 ? -10.367 -6.630 26.217 1.00 89.56 97 LYS A C 1
ATOM 770 O O . LYS A 1 97 ? -11.479 -6.487 26.730 1.00 89.56 97 LYS A O 1
ATOM 775 N N . SER A 1 98 ? -9.704 -5.641 25.626 1.00 90.19 98 SER A N 1
ATOM 776 C CA . SER A 1 98 ? -10.313 -4.327 25.414 1.00 90.19 98 SER A CA 1
ATOM 777 C C . SER A 1 98 ? -11.527 -4.419 24.484 1.00 90.19 98 SER A C 1
ATOM 779 O O . SER A 1 98 ? -11.656 -5.382 23.724 1.00 90.19 98 SER A O 1
ATOM 781 N N . VAL A 1 99 ? -12.441 -3.443 24.525 1.00 90.81 99 VAL A N 1
ATOM 782 C CA . VAL A 1 99 ? -13.604 -3.459 23.617 1.00 90.81 99 VAL A CA 1
ATOM 783 C C . VAL A 1 99 ? -13.157 -3.427 22.152 1.00 90.81 99 VAL A C 1
ATOM 785 O O . VAL A 1 99 ? -13.765 -4.108 21.326 1.00 90.81 99 VAL A O 1
ATOM 788 N N . THR A 1 100 ? -12.090 -2.693 21.830 1.00 86.06 100 THR A N 1
ATOM 789 C CA . THR A 1 100 ? -11.522 -2.666 20.476 1.00 86.06 100 THR A CA 1
ATOM 790 C C . THR A 1 100 ? -11.059 -4.052 20.049 1.00 86.06 100 THR A C 1
ATOM 792 O O . THR A 1 100 ? -11.498 -4.523 19.003 1.00 86.06 100 THR A O 1
ATOM 795 N N . ASP A 1 101 ? -10.265 -4.743 20.873 1.00 83.62 101 ASP A N 1
ATOM 796 C CA . ASP A 1 101 ? -9.730 -6.074 20.547 1.00 83.62 101 ASP A CA 1
ATOM 797 C C . ASP A 1 101 ? -10.837 -7.117 20.394 1.00 83.62 101 ASP A C 1
ATOM 799 O O . ASP A 1 101 ? -10.804 -7.939 19.480 1.00 83.62 101 ASP A O 1
ATOM 803 N N . VAL A 1 102 ? -11.855 -7.068 21.264 1.00 86.50 102 VAL A N 1
ATOM 804 C CA . VAL A 1 102 ? -13.030 -7.949 21.166 1.00 86.50 102 VAL A CA 1
ATOM 805 C C . VAL A 1 102 ? -13.675 -7.819 19.789 1.00 86.50 102 VAL A C 1
ATOM 807 O O . VAL A 1 102 ? -13.981 -8.825 19.153 1.00 86.50 102 VAL A O 1
ATOM 810 N N . LEU A 1 103 ? -13.863 -6.589 19.312 1.00 85.69 103 LEU A N 1
ATOM 811 C CA . LEU A 1 103 ? -14.524 -6.332 18.035 1.00 85.69 103 LEU A CA 1
ATOM 812 C C . LEU A 1 103 ? -13.612 -6.589 16.836 1.00 85.69 103 LEU A C 1
ATOM 814 O O . LEU A 1 103 ? -14.083 -7.110 15.825 1.00 85.69 103 LEU A O 1
ATOM 818 N N . LEU A 1 104 ? -12.326 -6.272 16.956 1.00 77.44 104 LEU A N 1
ATOM 819 C CA . LEU A 1 104 ? -11.321 -6.483 15.920 1.00 77.44 104 LEU A CA 1
ATOM 820 C C . LEU A 1 104 ? -11.098 -7.972 15.630 1.00 77.44 104 LEU A C 1
ATOM 822 O O . LEU A 1 104 ? -11.006 -8.373 14.470 1.00 77.44 104 LEU A O 1
ATOM 826 N N . GLU A 1 105 ? -11.089 -8.800 16.673 1.00 78.62 105 GLU A N 1
ATOM 827 C CA . GLU A 1 105 ? -10.979 -10.257 16.563 1.00 78.62 105 GLU A CA 1
ATOM 828 C C . GLU A 1 105 ? -12.312 -10.945 16.224 1.00 78.62 105 GLU A C 1
ATOM 830 O O . GLU A 1 105 ? -12.356 -12.162 16.044 1.00 78.62 105 GLU A O 1
ATOM 835 N N . GLY A 1 106 ? -13.410 -10.186 16.130 1.00 77.69 106 GLY A N 1
ATOM 836 C CA . GLY A 1 106 ? -14.741 -10.729 15.857 1.00 77.69 106 GLY A CA 1
ATOM 837 C C . GLY A 1 106 ? -15.283 -11.610 16.986 1.00 77.69 106 GLY A C 1
ATOM 838 O O . GLY A 1 106 ? -16.101 -12.499 16.739 1.00 77.69 106 GLY A O 1
ATOM 839 N N . LEU A 1 107 ? -14.828 -11.389 18.222 1.00 86.12 107 LEU A N 1
ATOM 840 C CA . LEU A 1 107 ? -15.311 -12.102 19.395 1.00 86.12 107 LEU A CA 1
ATOM 841 C C . LEU A 1 107 ? -16.709 -11.602 19.765 1.00 86.12 107 LEU A C 1
ATOM 843 O O . LEU A 1 107 ? -16.964 -10.402 19.853 1.00 86.12 107 LEU A O 1
ATOM 847 N N . ALA A 1 108 ? -17.607 -12.542 20.045 1.00 89.12 108 ALA A N 1
ATOM 848 C CA . ALA A 1 108 ? -18.957 -12.260 20.510 1.00 89.12 108 ALA A CA 1
ATOM 849 C C . ALA A 1 108 ? -19.193 -12.887 21.885 1.00 89.12 108 ALA A C 1
ATOM 851 O O . ALA A 1 108 ? -18.663 -13.955 22.198 1.00 89.12 108 ALA A O 1
ATOM 852 N N . PHE A 1 109 ? -20.015 -12.237 22.706 1.00 92.00 109 PHE A N 1
ATOM 853 C CA . PHE A 1 109 ? -20.410 -12.762 24.013 1.00 92.00 109 PHE A CA 1
ATOM 854 C C . PHE A 1 109 ? -21.862 -12.414 24.345 1.00 92.00 109 PHE A C 1
ATOM 856 O O . PHE A 1 109 ? -22.434 -11.468 23.800 1.00 92.00 109 PHE A O 1
ATOM 863 N N . GLU A 1 110 ? -22.464 -13.180 25.253 1.00 89.88 110 GLU A N 1
ATOM 864 C CA . GLU A 1 110 ? -23.842 -12.991 25.711 1.00 89.88 110 GLU A CA 1
ATOM 865 C C . GLU A 1 110 ? -23.857 -12.387 27.116 1.00 89.88 110 GLU A C 1
ATOM 867 O O . GLU A 1 110 ? -23.324 -12.973 28.059 1.00 89.88 110 GLU A O 1
ATOM 872 N N . ALA A 1 111 ? -24.473 -11.218 27.265 1.00 86.62 111 ALA A N 1
ATOM 873 C CA . ALA A 1 111 ? -24.717 -10.648 28.581 1.00 86.62 111 ALA A CA 1
ATOM 874 C C . ALA A 1 111 ? -25.926 -11.336 29.232 1.00 86.62 111 ALA A C 1
ATOM 876 O O . ALA A 1 111 ? -26.997 -11.449 28.636 1.00 86.62 111 ALA A O 1
ATOM 877 N N . VAL A 1 112 ? -25.765 -11.779 30.478 1.00 80.75 112 VAL A N 1
ATOM 878 C CA . VAL A 1 112 ? -26.848 -12.412 31.242 1.00 80.75 112 VAL A CA 1
ATOM 879 C C . VAL A 1 112 ? -27.773 -11.331 31.806 1.00 80.75 112 VAL A C 1
ATOM 881 O O . VAL A 1 112 ? -27.330 -10.233 32.143 1.00 80.75 112 VAL A O 1
ATOM 884 N N . HIS A 1 113 ? -29.069 -11.631 31.921 1.00 75.19 113 HIS A N 1
ATOM 885 C CA . HIS A 1 113 ? -30.008 -10.727 32.583 1.00 75.19 113 HIS A CA 1
ATOM 886 C C . HIS A 1 113 ? -29.545 -10.461 34.032 1.00 75.19 113 HIS A C 1
ATOM 888 O O . HIS A 1 113 ? -29.235 -11.429 34.729 1.00 75.19 113 HIS A O 1
ATOM 894 N N . PRO A 1 114 ? -29.573 -9.208 34.533 1.00 72.25 114 PRO A N 1
ATOM 895 C CA . PRO A 1 114 ? -29.069 -8.869 35.874 1.00 72.25 114 PRO A CA 1
ATOM 896 C C . PRO A 1 114 ? -29.691 -9.689 37.017 1.00 72.25 114 PRO A C 1
ATOM 898 O O . PRO A 1 114 ? -29.077 -9.909 38.051 1.00 72.25 114 PRO A O 1
ATOM 901 N N . ALA A 1 115 ? -30.915 -10.182 36.815 1.00 72.56 115 ALA A N 1
ATOM 902 C CA . ALA A 1 115 ? -31.633 -11.024 37.775 1.00 72.56 115 ALA A CA 1
ATOM 903 C C . ALA A 1 115 ? -31.045 -12.442 37.950 1.00 72.56 115 ALA A C 1
ATOM 905 O O . ALA A 1 115 ? -31.389 -13.120 38.913 1.00 72.56 115 ALA A O 1
ATOM 906 N N . TYR A 1 116 ? -30.186 -12.894 37.031 1.00 78.31 116 TYR A N 1
ATOM 907 C CA . TYR A 1 116 ? -29.598 -14.240 37.012 1.00 78.31 116 TYR A CA 1
ATOM 908 C C . TYR A 1 116 ? -28.067 -14.192 36.911 1.00 78.31 116 TYR A C 1
ATOM 910 O O . TYR A 1 116 ? -27.442 -15.114 36.387 1.00 78.31 116 TYR A O 1
ATOM 918 N N . GLU A 1 117 ? -27.457 -13.094 37.361 1.00 78.62 117 GLU A N 1
ATOM 919 C CA . GLU A 1 117 ? -26.013 -12.904 37.284 1.00 78.62 117 GLU A CA 1
ATOM 920 C C . GLU A 1 117 ? -25.275 -13.958 38.126 1.00 78.62 117 GLU A C 1
ATOM 922 O O . GLU A 1 117 ? -25.596 -14.207 39.289 1.00 78.62 117 GLU A O 1
ATOM 927 N N . THR A 1 118 ? -24.263 -14.586 37.534 1.00 79.88 118 THR A N 1
ATOM 928 C CA . THR A 1 118 ? -23.379 -15.541 38.209 1.00 79.88 118 THR A CA 1
ATOM 929 C C . THR A 1 118 ? -21.967 -14.970 38.291 1.00 79.88 118 THR A C 1
ATOM 931 O O . THR A 1 118 ? -21.637 -13.982 37.636 1.00 79.88 118 THR A O 1
ATOM 934 N N . LYS A 1 119 ? -21.073 -15.623 39.046 1.00 79.56 119 LYS A N 1
ATOM 935 C CA . LYS A 1 119 ? -19.651 -15.226 39.106 1.00 79.56 119 LYS A CA 1
ATOM 936 C C . LYS A 1 119 ? -18.935 -15.261 37.746 1.00 79.56 119 LYS A C 1
ATOM 938 O O . LYS A 1 119 ? -17.854 -14.700 37.621 1.00 79.56 119 LYS A O 1
ATOM 943 N N . PHE A 1 120 ? -19.529 -15.939 36.769 1.00 79.44 120 PHE A N 1
ATOM 944 C CA . PHE A 1 120 ? -19.009 -16.126 35.421 1.00 79.44 120 PHE A CA 1
ATOM 945 C C . PHE A 1 120 ? -19.681 -15.223 34.381 1.00 79.44 120 PHE A C 1
ATOM 947 O O . PHE A 1 120 ? -19.300 -15.228 33.212 1.00 79.44 120 PHE A O 1
ATOM 954 N N . SER A 1 121 ? -20.697 -14.455 34.787 1.00 85.38 121 SER A N 1
ATOM 955 C CA . SER A 1 121 ? -21.367 -13.520 33.892 1.00 85.38 121 SER A CA 1
ATOM 956 C C . SER A 1 121 ? -20.373 -12.472 33.384 1.00 85.38 121 SER A C 1
ATOM 958 O O . SER A 1 121 ? -19.581 -11.965 34.184 1.00 85.38 121 SER A O 1
ATOM 960 N N . PRO A 1 122 ? -20.410 -12.130 32.082 1.00 90.31 122 PRO A N 1
ATOM 961 C CA . PRO A 1 122 ? -19.544 -11.105 31.526 1.00 90.31 122 PRO A CA 1
ATOM 962 C C . PRO A 1 122 ? -19.658 -9.786 32.277 1.00 90.31 122 PRO A C 1
ATOM 964 O O . PRO A 1 122 ? -20.756 -9.362 32.644 1.00 90.31 122 PRO A O 1
ATOM 967 N N . LYS A 1 123 ? -18.520 -9.127 32.472 1.00 91.81 123 LYS A N 1
ATOM 968 C CA . LYS A 1 123 ? -18.422 -7.797 33.081 1.00 91.81 123 LYS A CA 1
ATOM 969 C C . LYS A 1 123 ? -17.483 -6.941 32.262 1.00 91.81 123 LYS A C 1
ATOM 971 O O . LYS A 1 123 ? -16.650 -7.460 31.521 1.00 91.81 123 LYS A O 1
ATOM 976 N N . TYR A 1 124 ? -17.595 -5.632 32.430 1.00 93.62 124 TYR A N 1
ATOM 977 C CA . TYR A 1 124 ? -16.549 -4.724 32.000 1.00 93.62 124 TYR A CA 1
ATOM 978 C C . TYR A 1 124 ? -16.002 -3.962 33.199 1.00 93.62 124 TYR A C 1
ATOM 980 O O . TYR A 1 124 ? -16.693 -3.775 34.203 1.00 93.62 124 TYR A O 1
ATOM 988 N N . TYR A 1 125 ? -14.755 -3.531 33.094 1.00 92.38 125 TYR A N 1
ATOM 989 C CA . TYR A 1 125 ? -14.150 -2.625 34.056 1.00 92.38 125 TYR A CA 1
ATOM 990 C C . TYR A 1 125 ? -13.272 -1.611 33.328 1.00 92.38 125 TYR A C 1
ATOM 992 O O . TYR A 1 125 ? -12.802 -1.843 32.213 1.00 92.38 125 TYR A O 1
ATOM 1000 N N . LEU A 1 126 ? -13.089 -0.467 33.973 1.00 93.69 126 LEU A N 1
ATOM 1001 C CA . LEU A 1 126 ? -12.314 0.650 33.456 1.00 93.69 126 LEU A CA 1
ATOM 1002 C C . LEU A 1 126 ? -10.889 0.576 33.999 1.00 93.69 126 LEU A C 1
ATOM 1004 O O . LEU A 1 126 ? -10.691 0.242 35.170 1.00 93.69 126 LEU A O 1
ATOM 1008 N N . VAL A 1 127 ? -9.903 0.887 33.163 1.00 90.00 127 VAL A N 1
ATOM 1009 C CA . VAL A 1 127 ? -8.484 0.934 33.551 1.00 90.00 127 VAL A CA 1
ATOM 1010 C C . VAL A 1 127 ? -7.872 2.304 33.267 1.00 90.00 127 VAL A C 1
ATOM 1012 O O . VAL A 1 127 ? -8.493 3.154 32.634 1.00 90.00 127 VAL A O 1
ATOM 1015 N N . ASN A 1 128 ? -6.652 2.529 33.763 1.00 82.94 128 ASN A N 1
ATOM 1016 C CA . ASN A 1 128 ? -5.790 3.660 33.391 1.00 82.94 128 ASN A CA 1
ATOM 1017 C C . ASN A 1 128 ? -6.435 5.054 33.538 1.00 82.94 128 ASN A C 1
ATOM 1019 O O . ASN A 1 128 ? -6.155 5.963 32.764 1.00 82.94 128 ASN A O 1
ATOM 1023 N N . GLY A 1 129 ? -7.298 5.232 34.546 1.00 79.19 129 GLY A N 1
ATOM 1024 C CA . GLY A 1 129 ? -7.933 6.522 34.833 1.00 79.19 129 GLY A CA 1
ATOM 1025 C C . GLY A 1 129 ? -9.017 6.935 33.832 1.00 79.19 129 GLY A C 1
ATOM 1026 O O . GLY A 1 129 ? -9.366 8.114 33.784 1.00 79.19 129 GLY A O 1
ATOM 1027 N N . HIS A 1 130 ? -9.551 5.993 33.048 1.00 89.75 130 HIS A N 1
ATOM 1028 C CA . HIS A 1 130 ? -10.663 6.249 32.137 1.00 89.75 130 HIS A CA 1
ATOM 1029 C C . HIS A 1 130 ? -11.848 6.914 32.869 1.00 89.75 130 HIS A C 1
ATOM 1031 O O . HIS A 1 130 ? -12.199 6.488 33.977 1.00 89.75 130 HIS A O 1
ATOM 1037 N N . PRO A 1 131 ? -12.497 7.934 32.274 1.00 88.38 131 PRO A N 1
ATOM 1038 C CA . PRO A 1 131 ? -13.629 8.610 32.900 1.00 88.38 131 PRO A CA 1
ATOM 1039 C C . PRO A 1 131 ? -14.798 7.653 33.170 1.00 88.38 131 PRO A C 1
ATOM 1041 O O . PRO A 1 131 ? -15.006 6.672 32.456 1.00 88.38 131 PRO A O 1
ATOM 1044 N N . SER A 1 132 ? -15.589 7.940 34.205 1.00 87.06 132 SER A N 1
ATOM 1045 C CA . SER A 1 132 ? -16.718 7.080 34.574 1.00 87.06 132 SER A CA 1
ATOM 1046 C C . SER A 1 132 ? -17.767 7.017 33.454 1.00 87.06 132 SER A C 1
ATOM 1048 O O . SER A 1 132 ? -18.191 8.047 32.926 1.00 87.06 132 SER A O 1
ATOM 1050 N N . VAL A 1 133 ? -18.206 5.804 33.106 1.00 89.38 133 VAL A N 1
ATOM 1051 C CA . VAL A 1 133 ? -19.231 5.529 32.079 1.00 89.38 133 VAL A CA 1
ATOM 1052 C C . VAL A 1 133 ? -20.412 4.761 32.672 1.00 89.38 133 VAL A C 1
ATOM 1054 O O . VAL A 1 133 ? -20.863 3.761 32.132 1.00 89.38 133 VAL A O 1
ATOM 1057 N N . GLU A 1 134 ? -20.955 5.254 33.786 1.00 87.06 134 GLU A N 1
ATOM 1058 C CA . GLU A 1 134 ? -22.020 4.593 34.574 1.00 87.06 134 GLU A CA 1
ATOM 1059 C C . GLU A 1 134 ? -23.286 4.260 33.774 1.00 87.06 134 GLU A C 1
ATOM 1061 O O . GLU A 1 134 ? -24.062 3.388 34.155 1.00 87.06 134 GLU A O 1
ATOM 1066 N N . LYS A 1 135 ? -23.510 4.963 32.657 1.00 90.25 135 LYS A N 1
ATOM 1067 C CA . LYS A 1 135 ? -24.661 4.748 31.773 1.00 90.25 135 LYS A CA 1
ATOM 1068 C C . LYS A 1 135 ? -24.408 3.713 30.673 1.00 90.25 135 LYS A C 1
ATOM 1070 O O . LYS A 1 135 ? -25.308 3.500 29.863 1.00 90.25 135 LYS A O 1
ATOM 1075 N N . LEU A 1 136 ? -23.225 3.102 30.615 1.00 92.31 136 LEU A N 1
ATOM 1076 C CA . LEU A 1 136 ? -22.896 2.005 29.705 1.00 92.31 136 LEU A CA 1
ATOM 1077 C C . LEU A 1 136 ? -23.190 0.665 30.388 1.00 92.31 136 LEU A C 1
ATOM 1079 O O . LEU A 1 136 ? -22.700 0.400 31.485 1.00 92.31 136 LEU A O 1
ATOM 1083 N N . ASP A 1 137 ? -23.979 -0.190 29.746 1.00 90.94 137 ASP A N 1
ATOM 1084 C CA . ASP A 1 137 ? -24.338 -1.513 30.259 1.00 90.94 137 ASP A CA 1
ATOM 1085 C C . ASP A 1 137 ? -23.543 -2.592 29.508 1.00 90.94 137 ASP A C 1
ATOM 1087 O O . ASP A 1 137 ? -23.281 -2.477 28.309 1.00 90.94 137 ASP A O 1
ATOM 1091 N N . ILE A 1 138 ? -23.182 -3.685 30.184 1.00 92.12 138 ILE A N 1
ATOM 1092 C CA . ILE A 1 138 ? -22.511 -4.824 29.542 1.00 92.12 138 ILE A CA 1
ATOM 1093 C C . ILE A 1 138 ? -23.346 -5.422 28.393 1.00 92.12 138 ILE A C 1
ATOM 1095 O O . ILE A 1 138 ? -22.791 -5.959 27.435 1.00 92.12 138 ILE A O 1
ATOM 1099 N N . ARG A 1 139 ? -24.678 -5.281 28.436 1.00 92.38 139 ARG A N 1
ATOM 1100 C CA . ARG A 1 139 ? -25.597 -5.661 27.351 1.00 92.38 139 ARG A CA 1
ATOM 1101 C C . ARG A 1 139 ? -25.402 -4.826 26.088 1.00 92.38 139 ARG A C 1
ATOM 1103 O O . ARG A 1 139 ? -25.592 -5.355 24.995 1.00 92.38 139 ARG A O 1
ATOM 1110 N N . ASP A 1 140 ? -24.979 -3.570 26.215 1.00 93.50 140 ASP A N 1
ATOM 1111 C CA . ASP A 1 140 ? -24.644 -2.734 25.060 1.00 93.50 140 ASP A CA 1
ATOM 1112 C C . ASP A 1 140 ? -23.398 -3.273 24.362 1.00 93.50 140 ASP A C 1
ATOM 1114 O O . ASP A 1 140 ? -23.397 -3.460 23.147 1.00 93.50 140 ASP A O 1
ATOM 1118 N N . LEU A 1 141 ? -22.367 -3.610 25.143 1.00 93.75 141 LEU A N 1
ATOM 1119 C CA . LEU A 1 141 ? -21.131 -4.206 24.632 1.00 93.75 141 LEU A CA 1
ATOM 1120 C C . LEU A 1 141 ? -21.381 -5.599 24.034 1.00 93.75 141 LEU A C 1
ATOM 1122 O O . LEU A 1 141 ? -20.840 -5.922 22.980 1.00 93.75 141 LEU A O 1
ATOM 1126 N N . SER A 1 142 ? -22.259 -6.400 24.649 1.00 94.19 142 SER A N 1
ATOM 1127 C CA . SER A 1 142 ? -22.701 -7.687 24.095 1.00 94.19 142 SER A CA 1
ATOM 1128 C C . SER A 1 142 ? -23.428 -7.502 22.759 1.00 94.19 142 SER A C 1
ATOM 1130 O O . SER A 1 142 ? -23.124 -8.204 21.794 1.00 94.19 142 SER A O 1
ATOM 1132 N N . SER A 1 143 ? -24.336 -6.527 22.657 1.00 93.12 143 SER A N 1
ATOM 1133 C CA . SER A 1 143 ? -25.033 -6.202 21.406 1.00 93.12 143 SER A CA 1
ATOM 1134 C C . SER A 1 143 ? -24.063 -5.733 20.317 1.00 93.12 143 SER A C 1
ATOM 1136 O O . SER A 1 143 ? -24.106 -6.236 19.189 1.00 93.12 143 SER A O 1
ATOM 1138 N N . LEU A 1 144 ? -23.129 -4.837 20.657 1.00 92.44 144 LEU A N 1
ATOM 1139 C CA . LEU A 1 144 ? -22.074 -4.380 19.750 1.00 92.44 144 LEU A CA 1
ATOM 1140 C C . LEU A 1 144 ? -21.219 -5.554 19.258 1.00 92.44 144 LEU A C 1
ATOM 1142 O O . LEU A 1 144 ? -21.014 -5.673 18.051 1.00 92.44 144 LEU A O 1
ATOM 1146 N N . SER A 1 145 ? -20.825 -6.475 20.145 1.00 90.19 145 SER A N 1
ATOM 1147 C CA . SER A 1 145 ? -20.028 -7.663 19.789 1.00 90.19 145 SER A CA 1
ATOM 1148 C C . SER A 1 145 ? -20.664 -8.538 18.705 1.00 90.19 145 SER A C 1
ATOM 1150 O O . SER A 1 145 ? -19.967 -9.158 17.909 1.00 90.19 145 SER A O 1
ATOM 1152 N N . LYS A 1 146 ? -21.998 -8.535 18.609 1.00 89.56 146 LYS A N 1
ATOM 1153 C CA . LYS A 1 146 ? -22.751 -9.336 17.632 1.00 89.56 146 LYS A CA 1
ATOM 1154 C C . LYS A 1 146 ? -23.103 -8.574 16.356 1.00 89.56 146 LYS A C 1
ATOM 1156 O O . LYS A 1 146 ? -23.346 -9.191 15.321 1.00 89.56 146 LYS A O 1
ATOM 1161 N N . THR A 1 147 ? -23.195 -7.246 16.423 1.00 89.31 147 THR A N 1
ATOM 1162 C CA . THR A 1 147 ? -23.816 -6.425 15.366 1.00 89.31 147 THR A CA 1
ATOM 1163 C C . THR A 1 147 ? -22.856 -5.461 14.682 1.00 89.31 147 THR A C 1
ATOM 1165 O O . THR A 1 147 ? -23.149 -5.001 13.579 1.00 89.31 147 THR A O 1
ATOM 1168 N N . PHE A 1 148 ? -21.712 -5.146 15.294 1.00 86.31 148 PHE A N 1
ATOM 1169 C CA . PHE A 1 148 ? -20.843 -4.073 14.821 1.00 86.31 148 PHE A CA 1
ATOM 1170 C C . PHE A 1 148 ? -20.244 -4.353 13.436 1.00 86.31 148 PHE A C 1
ATOM 1172 O O . PHE A 1 148 ? -20.206 -3.431 12.628 1.00 86.31 148 PHE A O 1
ATOM 1179 N N . ARG A 1 149 ? -19.849 -5.601 13.141 1.00 85.06 149 ARG A N 1
ATOM 1180 C CA . ARG A 1 149 ? -19.280 -6.043 11.847 1.00 85.06 149 ARG A CA 1
ATOM 1181 C C . ARG A 1 149 ? -18.240 -5.056 11.266 1.00 85.06 149 ARG A C 1
ATOM 1183 O O . ARG A 1 149 ? -18.536 -4.350 10.299 1.00 85.06 149 ARG A O 1
ATOM 1190 N N . PRO A 1 150 ? -17.018 -4.991 11.831 1.00 82.94 150 PRO A N 1
ATOM 1191 C CA . PRO A 1 150 ? -16.028 -3.983 11.441 1.00 82.94 150 PRO A CA 1
ATOM 1192 C C . PRO A 1 150 ? -15.626 -4.046 9.956 1.00 82.94 150 PRO A C 1
ATOM 1194 O O . PRO A 1 150 ? -15.464 -3.001 9.332 1.00 82.94 150 PRO A O 1
ATOM 1197 N N . GLY A 1 151 ? -15.544 -5.246 9.363 1.00 81.06 151 GLY A N 1
ATOM 1198 C CA . GLY A 1 151 ? -15.221 -5.434 7.939 1.00 81.06 151 GLY A CA 1
ATOM 1199 C C . GLY A 1 151 ? -16.221 -4.764 6.989 1.00 81.06 151 GLY A C 1
ATOM 1200 O O . GLY A 1 151 ? -15.825 -3.953 6.151 1.00 81.06 151 GLY A O 1
ATOM 1201 N N . ASP A 1 152 ? -17.522 -5.017 7.178 1.00 86.00 152 ASP A N 1
ATOM 1202 C CA . ASP A 1 152 ? -18.600 -4.402 6.385 1.00 86.00 152 ASP A CA 1
ATOM 1203 C C . ASP A 1 152 ? -18.551 -2.869 6.477 1.00 86.00 152 ASP A C 1
ATOM 1205 O O . ASP A 1 152 ? -18.720 -2.154 5.483 1.00 86.00 152 ASP A O 1
ATOM 1209 N N . ARG A 1 153 ? -18.289 -2.349 7.683 1.00 89.25 153 ARG A N 1
ATOM 1210 C CA . ARG A 1 153 ? -18.177 -0.907 7.933 1.00 89.25 153 ARG A CA 1
ATOM 1211 C C . ARG A 1 153 ? -16.941 -0.302 7.279 1.00 89.25 153 ARG A C 1
ATOM 1213 O O . ARG A 1 153 ? -17.047 0.778 6.700 1.00 89.25 153 ARG A O 1
ATOM 1220 N N . TYR A 1 154 ? -15.804 -0.991 7.324 1.00 87.62 154 TYR A N 1
ATOM 1221 C CA . TYR A 1 154 ? -14.577 -0.548 6.666 1.00 87.62 154 TYR A CA 1
ATOM 1222 C C . TYR A 1 154 ? -14.763 -0.510 5.142 1.00 87.62 154 TYR A C 1
ATOM 1224 O O . TYR A 1 154 ? -14.458 0.496 4.501 1.00 87.62 154 TYR A O 1
ATOM 1232 N N . ALA A 1 155 ? -15.380 -1.542 4.555 1.00 88.25 155 ALA A N 1
ATOM 1233 C CA . ALA A 1 155 ? -15.723 -1.561 3.133 1.00 88.25 155 ALA A CA 1
ATOM 1234 C C . ALA A 1 155 ? -16.686 -0.422 2.748 1.00 88.25 155 ALA A C 1
ATOM 1236 O O . ALA A 1 155 ? -16.514 0.218 1.706 1.00 88.25 155 ALA A O 1
ATOM 1237 N N . ALA A 1 156 ? -17.688 -0.135 3.585 1.00 91.06 156 ALA A N 1
ATOM 1238 C CA . ALA A 1 156 ? -18.595 0.992 3.380 1.00 91.06 156 ALA A CA 1
ATOM 1239 C C . ALA A 1 156 ? -17.863 2.344 3.442 1.00 91.06 156 ALA A C 1
ATOM 1241 O O . ALA A 1 156 ? -18.110 3.204 2.594 1.00 91.06 156 ALA A O 1
ATOM 1242 N N . MET A 1 157 ? -16.931 2.514 4.385 1.00 92.06 157 MET A N 1
ATOM 1243 C CA . MET A 1 157 ? -16.084 3.704 4.498 1.00 92.06 157 MET A CA 1
ATOM 1244 C C . MET A 1 157 ? -15.222 3.901 3.244 1.00 92.06 157 MET A C 1
ATOM 1246 O O . MET A 1 157 ? -15.260 4.980 2.648 1.00 92.06 157 MET A O 1
ATOM 1250 N N . LEU A 1 158 ? -14.544 2.852 2.763 1.00 91.25 158 LEU A N 1
ATOM 1251 C CA . LEU A 1 158 ? -13.744 2.919 1.536 1.00 91.25 158 LEU A CA 1
ATOM 1252 C C . LEU A 1 158 ? -14.590 3.323 0.321 1.00 91.25 158 LEU A C 1
ATOM 1254 O O . LEU A 1 158 ? -14.196 4.192 -0.461 1.00 91.25 158 LEU A O 1
ATOM 1258 N N . LYS A 1 159 ? -15.788 2.743 0.177 1.00 91.38 159 LYS A N 1
ATOM 1259 C CA . LYS A 1 159 ? -16.728 3.098 -0.898 1.00 91.38 159 LYS A CA 1
ATOM 1260 C C . LYS A 1 159 ? -17.170 4.561 -0.796 1.00 91.38 159 LYS A C 1
ATOM 1262 O O . LYS A 1 159 ? -17.164 5.276 -1.798 1.00 91.38 159 LYS A O 1
ATOM 1267 N N . ALA A 1 160 ? -17.516 5.020 0.404 1.00 92.50 160 ALA A N 1
ATOM 1268 C CA . ALA A 1 160 ? -18.044 6.361 0.636 1.00 92.50 160 ALA A CA 1
ATOM 1269 C C . ALA A 1 160 ? -16.995 7.473 0.481 1.00 92.50 160 ALA A C 1
ATOM 1271 O O . ALA A 1 160 ? -17.322 8.528 -0.061 1.00 92.50 160 ALA A O 1
ATOM 1272 N N . GLN A 1 161 ? -15.762 7.250 0.941 1.00 91.06 161 GLN A N 1
ATOM 1273 C CA . GLN A 1 161 ? -14.719 8.283 0.994 1.00 91.06 161 GLN A CA 1
ATOM 1274 C C . GLN A 1 161 ? -13.722 8.201 -0.170 1.00 91.06 161 GLN A C 1
ATOM 1276 O O . GLN A 1 161 ? -13.272 9.231 -0.671 1.00 91.06 161 GLN A O 1
ATOM 1281 N N . TYR A 1 162 ? -13.392 6.991 -0.639 1.00 89.19 162 TYR A N 1
ATOM 1282 C CA . TYR A 1 162 ? -12.339 6.778 -1.640 1.00 89.19 162 TYR A CA 1
ATOM 1283 C C . TYR A 1 162 ? -12.883 6.377 -3.015 1.00 89.19 162 TYR A C 1
ATOM 1285 O O . TYR A 1 162 ? -12.218 6.616 -4.016 1.00 89.19 162 TYR A O 1
ATOM 1293 N N . GLN A 1 163 ? -14.083 5.802 -3.121 1.00 88.31 163 GLN A N 1
ATOM 1294 C CA . GLN A 1 163 ? -14.656 5.423 -4.424 1.00 88.31 163 GLN A CA 1
ATOM 1295 C C . GLN A 1 163 ? -15.732 6.397 -4.930 1.00 88.31 163 GLN A C 1
ATOM 1297 O O . GLN A 1 163 ? -15.986 6.487 -6.134 1.00 88.31 163 GLN A O 1
ATOM 1302 N N . ASN A 1 164 ? -16.379 7.129 -4.024 1.00 89.12 164 ASN A N 1
ATOM 1303 C CA . ASN A 1 164 ? -17.476 8.022 -4.360 1.00 89.12 164 ASN A CA 1
ATOM 1304 C C . ASN A 1 164 ? -16.993 9.255 -5.136 1.00 89.12 164 ASN A C 1
ATOM 1306 O O . ASN A 1 164 ? -16.383 10.164 -4.576 1.00 89.12 164 ASN A O 1
ATOM 1310 N N . LYS A 1 165 ? -17.373 9.334 -6.415 1.00 89.19 165 LYS A N 1
ATOM 1311 C CA . LYS A 1 165 ? -17.031 10.460 -7.298 1.00 89.19 165 LYS A CA 1
ATOM 1312 C C . LYS A 1 165 ? -17.589 11.809 -6.838 1.00 89.19 165 LYS A C 1
ATOM 1314 O O . LYS A 1 165 ? -17.065 12.837 -7.253 1.00 89.19 165 LYS A O 1
ATOM 1319 N N . ALA A 1 166 ? -18.647 11.802 -6.027 1.00 89.56 166 ALA A N 1
ATOM 1320 C CA . ALA A 1 166 ? -19.253 13.006 -5.469 1.00 89.56 166 ALA A CA 1
ATOM 1321 C C . ALA A 1 166 ? -18.586 13.467 -4.161 1.00 89.56 166 ALA A C 1
ATOM 1323 O O . ALA A 1 166 ? -18.908 14.549 -3.673 1.00 89.56 166 ALA A O 1
ATOM 1324 N N . HIS A 1 167 ? -17.679 12.673 -3.579 1.00 91.69 167 HIS A N 1
ATOM 1325 C CA . HIS A 1 167 ? -16.948 13.086 -2.386 1.00 91.69 167 HIS A CA 1
ATOM 1326 C C . HIS A 1 167 ? -16.013 14.261 -2.731 1.00 91.69 167 HIS A C 1
ATOM 1328 O O . HIS A 1 167 ? -15.295 14.173 -3.733 1.00 91.69 167 HIS A O 1
ATOM 1334 N N . PRO A 1 168 ? -15.977 15.347 -1.931 1.00 90.56 168 PRO A N 1
ATOM 1335 C CA . PRO A 1 168 ? -15.218 16.560 -2.260 1.00 90.56 168 PRO A CA 1
ATOM 1336 C C . PRO A 1 168 ? -13.728 16.285 -2.500 1.00 90.56 168 PRO A C 1
ATOM 1338 O O . PRO A 1 168 ? -13.133 16.839 -3.423 1.00 90.56 168 PRO A O 1
ATOM 1341 N N . ASP A 1 169 ? -13.147 15.357 -1.739 1.00 89.44 169 ASP A N 1
ATOM 1342 C CA . ASP A 1 169 ? -11.724 15.025 -1.853 1.00 89.44 169 ASP A CA 1
ATOM 1343 C C . ASP A 1 169 ? -11.407 14.043 -2.988 1.00 89.44 169 ASP A C 1
ATOM 1345 O O . ASP A 1 169 ? -10.238 13.844 -3.310 1.00 89.44 169 ASP A O 1
ATOM 1349 N N . TYR A 1 170 ? -12.404 13.400 -3.608 1.00 89.31 170 TYR A N 1
ATOM 1350 C CA . TYR A 1 170 ? -12.161 12.315 -4.567 1.00 89.31 170 TYR A CA 1
ATOM 1351 C C . TYR A 1 170 ? -11.307 12.772 -5.756 1.00 89.31 170 TYR A C 1
ATOM 1353 O O . TYR A 1 170 ? -10.354 12.095 -6.149 1.00 89.31 170 TYR A O 1
ATOM 1361 N N . ALA A 1 171 ? -11.606 13.950 -6.311 1.00 89.38 171 ALA A N 1
ATOM 1362 C CA . ALA A 1 171 ? -10.846 14.505 -7.427 1.00 89.38 171 ALA A CA 1
ATOM 1363 C C . ALA A 1 171 ? -9.378 14.765 -7.049 1.00 89.38 171 ALA A C 1
ATOM 1365 O O . ALA A 1 171 ? -8.477 14.405 -7.809 1.00 89.38 171 ALA A O 1
ATOM 1366 N N . PHE A 1 172 ? -9.145 15.325 -5.858 1.00 90.19 172 PHE A N 1
ATOM 1367 C CA . PHE A 1 172 ? -7.808 15.576 -5.324 1.00 90.19 172 PHE A CA 1
ATOM 1368 C C . PHE A 1 172 ? -7.037 14.271 -5.093 1.00 90.19 172 PHE A C 1
ATOM 1370 O O . PHE A 1 172 ? -5.921 14.127 -5.595 1.00 90.19 172 PHE A O 1
ATOM 1377 N N . ARG A 1 173 ? -7.660 13.288 -4.426 1.00 89.81 173 ARG A N 1
ATOM 1378 C CA . ARG A 1 173 ? -7.071 11.969 -4.137 1.00 89.81 173 ARG A CA 1
ATOM 1379 C C . ARG A 1 173 ? -6.582 11.286 -5.413 1.00 89.81 173 ARG A C 1
ATOM 1381 O O . ARG A 1 173 ? -5.427 10.871 -5.512 1.00 89.81 173 ARG A O 1
ATOM 1388 N N . ARG A 1 174 ? -7.424 11.251 -6.450 1.00 90.38 174 ARG A N 1
ATOM 1389 C CA . ARG A 1 174 ? -7.035 10.694 -7.754 1.00 90.38 174 ARG A CA 1
ATOM 1390 C C . ARG A 1 174 ? -5.898 11.453 -8.423 1.00 90.38 174 ARG A C 1
ATOM 1392 O O . ARG A 1 174 ? -5.008 10.818 -8.982 1.00 90.38 174 ARG A O 1
ATOM 1399 N N . ALA A 1 175 ? -5.947 12.785 -8.410 1.00 90.50 175 ALA A N 1
ATOM 1400 C CA . ALA A 1 175 ? -4.950 13.614 -9.077 1.00 90.50 175 ALA A CA 1
ATOM 1401 C C . ALA A 1 175 ? -3.567 13.453 -8.436 1.00 90.50 175 ALA A C 1
ATOM 1403 O O . ALA A 1 175 ? -2.588 13.217 -9.144 1.00 90.50 175 ALA A O 1
ATOM 1404 N N . VAL A 1 176 ? -3.495 13.500 -7.103 1.00 91.31 176 VAL A N 1
ATOM 1405 C CA . VAL A 1 176 ? -2.255 13.269 -6.350 1.00 91.31 176 VAL A CA 1
ATOM 1406 C C . VAL A 1 176 ? -1.707 11.873 -6.633 1.00 91.31 176 VAL A C 1
ATOM 1408 O O . VAL A 1 176 ? -0.531 11.746 -6.978 1.00 91.31 176 VAL A O 1
ATOM 1411 N N . HIS A 1 177 ? -2.555 10.843 -6.569 1.00 90.38 177 HIS A N 1
ATOM 1412 C CA . HIS A 1 177 ? -2.130 9.467 -6.810 1.00 90.38 177 HIS A CA 1
ATOM 1413 C C . HIS A 1 177 ? -1.585 9.272 -8.233 1.00 90.38 177 HIS A C 1
ATOM 1415 O O . HIS A 1 177 ? -0.484 8.754 -8.421 1.00 90.38 177 HIS A O 1
ATOM 1421 N N . ALA A 1 178 ? -2.316 9.744 -9.247 1.00 90.88 178 ALA A N 1
ATOM 1422 C CA . ALA A 1 178 ? -1.896 9.671 -10.644 1.00 90.88 178 ALA A CA 1
ATOM 1423 C C . ALA A 1 178 ? -0.577 10.410 -10.890 1.00 90.88 178 ALA A C 1
ATOM 1425 O O . ALA A 1 178 ? 0.340 9.868 -11.517 1.00 90.88 178 ALA A O 1
ATOM 1426 N N . ARG A 1 179 ? -0.442 11.620 -10.335 1.00 91.19 179 ARG A N 1
ATOM 1427 C CA . ARG A 1 179 ? 0.777 12.414 -10.462 1.00 91.19 179 ARG A CA 1
ATOM 1428 C C . ARG A 1 179 ? 1.962 11.737 -9.779 1.00 91.19 179 ARG A C 1
ATOM 1430 O O . ARG A 1 179 ? 3.047 11.708 -10.358 1.00 91.19 179 ARG A O 1
ATOM 1437 N N . ARG A 1 180 ? 1.756 11.141 -8.597 1.00 90.12 180 ARG A N 1
ATOM 1438 C CA . ARG A 1 180 ? 2.783 10.363 -7.889 1.00 90.12 180 ARG A CA 1
ATOM 1439 C C . ARG A 1 180 ? 3.285 9.214 -8.759 1.00 90.12 180 ARG A C 1
ATOM 1441 O O . ARG A 1 180 ? 4.487 9.126 -8.980 1.00 90.12 180 ARG A O 1
ATOM 1448 N N . ILE A 1 181 ? 2.380 8.387 -9.292 1.00 90.44 181 ILE A N 1
ATOM 1449 C CA . ILE A 1 181 ? 2.731 7.251 -10.162 1.00 90.44 181 ILE A CA 1
ATOM 1450 C C . ILE A 1 181 ? 3.482 7.723 -11.412 1.00 90.44 181 ILE A C 1
ATOM 1452 O O . ILE A 1 181 ? 4.498 7.139 -11.786 1.00 90.44 181 ILE A O 1
ATOM 1456 N N . ARG A 1 182 ? 3.041 8.819 -12.041 1.00 91.75 182 ARG A N 1
ATOM 1457 C CA . ARG A 1 182 ? 3.750 9.400 -13.189 1.00 91.75 182 ARG A CA 1
ATOM 1458 C C . ARG A 1 182 ? 5.181 9.802 -12.820 1.00 91.75 182 ARG A C 1
ATOM 1460 O O . ARG A 1 182 ? 6.119 9.479 -13.550 1.00 91.75 182 ARG A O 1
ATOM 1467 N N . CYS A 1 183 ? 5.360 10.505 -11.702 1.00 87.75 183 CYS A N 1
ATOM 1468 C CA . CYS A 1 183 ? 6.680 10.886 -11.200 1.00 87.75 183 CYS A CA 1
ATOM 1469 C C . CYS A 1 183 ? 7.542 9.660 -10.871 1.00 87.75 183 CYS A C 1
ATOM 1471 O O . CYS A 1 183 ? 8.725 9.649 -11.202 1.00 87.75 183 CYS A O 1
ATOM 1473 N N . GLU A 1 184 ? 6.956 8.617 -10.286 1.00 87.38 184 GLU A N 1
ATOM 1474 C CA . GLU A 1 184 ? 7.629 7.358 -9.964 1.00 87.38 184 GLU A CA 1
ATOM 1475 C C . GLU A 1 184 ? 8.134 6.644 -11.224 1.00 87.38 184 GLU A C 1
ATOM 1477 O O . GLU A 1 184 ? 9.311 6.290 -11.299 1.00 87.38 184 GLU A O 1
ATOM 1482 N N . MET A 1 185 ? 7.296 6.516 -12.260 1.00 90.88 185 MET A N 1
ATOM 1483 C CA . MET A 1 185 ? 7.694 5.964 -13.561 1.00 90.88 185 MET A CA 1
ATOM 1484 C C . MET A 1 185 ? 8.845 6.767 -14.181 1.00 90.88 185 MET A C 1
ATOM 1486 O O . MET A 1 185 ? 9.810 6.189 -14.685 1.00 90.88 185 MET A O 1
ATOM 1490 N N . TYR A 1 186 ? 8.781 8.100 -14.107 1.00 88.19 186 TYR A N 1
ATOM 1491 C CA . TYR A 1 186 ? 9.843 8.980 -14.593 1.00 88.19 186 TYR A CA 1
ATOM 1492 C C . TYR A 1 186 ? 11.159 8.807 -13.834 1.00 88.19 186 TYR A C 1
ATOM 1494 O O . TYR A 1 186 ? 12.223 8.732 -14.456 1.00 88.19 186 TYR A O 1
ATOM 1502 N N . CYS A 1 187 ? 11.097 8.755 -12.504 1.00 81.00 187 CYS A N 1
ATOM 1503 C CA . CYS A 1 187 ? 12.257 8.530 -11.652 1.00 81.00 187 CYS A CA 1
ATOM 1504 C C . CYS A 1 187 ? 12.878 7.155 -11.920 1.00 81.00 187 CYS A C 1
ATOM 1506 O O . CYS A 1 187 ? 14.090 7.083 -12.111 1.00 81.00 187 CYS A O 1
ATOM 1508 N N . GLY A 1 188 ? 12.064 6.100 -12.033 1.00 81.62 188 GLY A N 1
ATOM 1509 C CA . GLY A 1 188 ? 12.521 4.752 -12.378 1.00 81.62 188 GLY A CA 1
ATOM 1510 C C . GLY A 1 188 ? 13.195 4.691 -13.751 1.00 81.62 188 GLY A C 1
ATOM 1511 O O . GLY A 1 188 ? 14.300 4.168 -13.880 1.00 81.62 188 GLY A O 1
ATOM 1512 N N . ALA A 1 189 ? 12.598 5.316 -14.771 1.00 87.69 189 ALA A N 1
ATOM 1513 C CA . ALA A 1 189 ? 13.160 5.339 -16.123 1.00 87.69 189 ALA A CA 1
ATOM 1514 C C . ALA A 1 189 ? 14.510 6.066 -16.156 1.00 87.69 189 ALA A C 1
ATOM 1516 O O . ALA A 1 189 ? 15.444 5.649 -16.838 1.00 87.69 189 ALA A O 1
ATOM 1517 N N . LEU A 1 190 ? 14.626 7.163 -15.407 1.00 78.94 190 LEU A N 1
ATOM 1518 C CA . LEU A 1 190 ? 15.856 7.939 -15.327 1.00 78.94 190 LEU A CA 1
ATOM 1519 C C . LEU A 1 190 ? 16.939 7.211 -14.519 1.00 78.94 190 LEU A C 1
ATOM 1521 O O . LEU A 1 190 ? 18.111 7.258 -14.897 1.00 78.94 190 LEU A O 1
ATOM 1525 N N . ALA A 1 191 ? 16.563 6.503 -13.453 1.00 75.31 191 ALA A N 1
ATOM 1526 C CA . ALA A 1 191 ? 17.469 5.640 -12.703 1.00 75.31 191 ALA A CA 1
ATOM 1527 C C . ALA A 1 191 ? 18.022 4.513 -13.589 1.00 75.31 191 ALA A C 1
ATOM 1529 O O . ALA A 1 191 ? 19.234 4.340 -13.665 1.00 75.31 191 ALA A O 1
ATOM 1530 N N . ASP A 1 192 ? 17.178 3.806 -14.339 1.00 79.50 192 ASP A N 1
ATOM 1531 C CA . ASP A 1 192 ? 17.634 2.717 -15.209 1.00 79.50 192 ASP A CA 1
ATOM 1532 C C . ASP A 1 192 ? 18.430 3.213 -16.424 1.00 79.50 192 ASP A C 1
ATOM 1534 O O . ASP A 1 192 ? 19.425 2.593 -16.805 1.00 79.50 192 ASP A O 1
ATOM 1538 N N . PHE A 1 193 ? 18.062 4.360 -17.002 1.00 79.88 193 PHE A N 1
ATOM 1539 C CA . PHE A 1 193 ? 18.850 5.005 -18.056 1.00 79.88 193 PHE A CA 1
ATOM 1540 C C . PHE A 1 193 ? 20.228 5.419 -17.553 1.00 79.88 193 PHE A C 1
ATOM 1542 O O . PHE A 1 193 ? 21.243 5.094 -18.169 1.00 79.88 193 PHE A O 1
ATOM 1549 N N . THR A 1 194 ? 20.288 6.093 -16.402 1.00 71.69 194 THR A N 1
ATOM 1550 C CA . THR A 1 194 ? 21.578 6.450 -15.815 1.00 71.69 194 THR A CA 1
ATOM 1551 C C . THR A 1 194 ? 22.355 5.184 -15.450 1.00 71.69 194 THR A C 1
ATOM 1553 O O . THR A 1 194 ? 23.516 5.057 -15.803 1.00 71.69 194 THR A O 1
ATOM 1556 N N . ASN A 1 195 ? 21.762 4.143 -14.892 1.00 70.81 195 ASN A N 1
ATOM 1557 C CA . ASN A 1 195 ? 22.504 2.909 -14.611 1.00 70.81 195 ASN A CA 1
ATOM 1558 C C . ASN A 1 195 ? 22.903 2.093 -15.862 1.00 70.81 195 ASN A C 1
ATOM 1560 O O . ASN A 1 195 ? 23.424 0.989 -15.725 1.00 70.81 195 ASN A O 1
ATOM 1564 N N . GLY A 1 196 ? 22.697 2.624 -17.075 1.00 74.94 196 GLY A N 1
ATOM 1565 C CA . GLY A 1 196 ? 23.096 1.997 -18.335 1.00 74.94 196 GLY A CA 1
ATOM 1566 C C . GLY A 1 196 ? 22.223 0.806 -18.725 1.00 74.94 196 GLY A C 1
ATOM 1567 O O . GLY A 1 196 ? 22.592 0.052 -19.621 1.00 74.94 196 GLY A O 1
ATOM 1568 N N . ARG A 1 197 ? 21.078 0.623 -18.057 1.00 82.56 197 ARG A N 1
ATOM 1569 C CA . ARG A 1 197 ? 20.120 -0.461 -18.322 1.00 82.56 197 ARG A CA 1
ATOM 1570 C C . ARG A 1 197 ? 19.177 -0.123 -19.473 1.00 82.56 197 ARG A C 1
ATOM 1572 O O . ARG A 1 197 ? 18.687 -1.027 -20.140 1.00 82.56 197 ARG A O 1
ATOM 1579 N N . LEU A 1 198 ? 18.940 1.166 -19.723 1.00 86.50 198 LEU A N 1
ATOM 1580 C CA . LEU A 1 198 ? 18.144 1.637 -20.856 1.00 86.50 198 LEU A CA 1
ATOM 1581 C C . LEU A 1 198 ? 19.016 2.354 -21.884 1.00 86.50 198 LEU A C 1
ATOM 1583 O O . LEU A 1 198 ? 19.866 3.176 -21.542 1.00 86.50 198 LEU A O 1
ATOM 1587 N N . SER A 1 199 ? 18.744 2.086 -23.161 1.00 90.00 199 SER A N 1
ATOM 1588 C CA . SER A 1 199 ? 19.285 2.878 -24.265 1.00 90.00 199 SER A CA 1
ATOM 1589 C C . SER A 1 199 ? 18.619 4.260 -24.327 1.00 90.00 199 SER A C 1
ATOM 1591 O O . SER A 1 199 ? 17.529 4.464 -23.786 1.00 90.00 199 SER A O 1
ATOM 1593 N N . ILE A 1 200 ? 19.236 5.206 -25.043 1.00 89.50 200 ILE A N 1
ATOM 1594 C CA . ILE A 1 200 ? 18.651 6.537 -25.295 1.00 89.50 200 ILE A CA 1
ATOM 1595 C C . ILE A 1 200 ? 17.290 6.413 -25.998 1.00 89.50 200 ILE A C 1
ATOM 1597 O O . ILE A 1 200 ? 16.349 7.139 -25.670 1.00 89.50 200 ILE A O 1
ATOM 1601 N N . GLU A 1 201 ? 17.173 5.481 -26.946 1.00 94.25 201 GLU A N 1
ATOM 1602 C CA . GLU A 1 201 ? 15.948 5.259 -27.715 1.00 94.25 201 GLU A CA 1
ATOM 1603 C C . GLU A 1 201 ? 14.828 4.693 -26.832 1.00 94.25 201 GLU A C 1
ATOM 1605 O O . GLU A 1 201 ? 13.720 5.233 -26.819 1.00 94.25 201 GLU A O 1
ATOM 1610 N N . SER A 1 202 ? 15.132 3.661 -26.037 1.00 94.25 202 SER A N 1
ATOM 1611 C CA . SER A 1 202 ? 14.185 3.052 -25.096 1.00 94.25 202 SER A CA 1
ATOM 1612 C C . SER A 1 202 ? 13.738 4.055 -24.035 1.00 94.25 202 SER A C 1
ATOM 1614 O O . SER A 1 202 ? 12.543 4.182 -23.784 1.00 94.25 202 SER A O 1
ATOM 1616 N N . PHE A 1 203 ? 14.674 4.821 -23.465 1.00 92.31 203 PHE A N 1
ATOM 1617 C CA . PHE A 1 203 ? 14.364 5.873 -22.500 1.00 92.31 203 PHE A CA 1
ATOM 1618 C C . PHE A 1 203 ? 13.420 6.920 -23.104 1.00 92.31 203 PHE A C 1
ATOM 1620 O O . PHE A 1 203 ? 12.360 7.190 -22.545 1.00 92.31 203 PHE A O 1
ATOM 1627 N N . SER A 1 204 ? 13.731 7.432 -24.297 1.00 92.50 204 SER A N 1
ATOM 1628 C CA . SER A 1 204 ? 12.880 8.412 -24.988 1.00 92.50 204 SER A CA 1
ATOM 1629 C C . SER A 1 204 ? 11.493 7.849 -25.330 1.00 92.50 204 SER A C 1
ATOM 1631 O O . SER A 1 204 ? 10.498 8.573 -25.295 1.00 92.50 204 SER A O 1
ATOM 1633 N N . ALA A 1 205 ? 11.395 6.559 -25.669 1.00 96.25 205 ALA A N 1
ATOM 1634 C CA . ALA A 1 205 ? 10.120 5.894 -25.930 1.00 96.25 205 ALA A CA 1
ATOM 1635 C C . ALA A 1 205 ? 9.271 5.714 -24.662 1.00 96.25 205 ALA A C 1
ATOM 1637 O O . ALA A 1 205 ? 8.055 5.918 -24.713 1.00 96.25 205 ALA A O 1
ATOM 1638 N N . ILE A 1 206 ? 9.898 5.398 -23.524 1.00 96.56 206 ILE A N 1
ATOM 1639 C CA . ILE A 1 206 ? 9.228 5.352 -22.218 1.00 96.56 206 ILE A CA 1
ATOM 1640 C C . ILE A 1 206 ? 8.663 6.730 -21.877 1.00 96.56 206 ILE A C 1
ATOM 1642 O O . ILE A 1 206 ? 7.478 6.830 -21.576 1.00 96.56 206 ILE A O 1
ATOM 1646 N N . GLN A 1 207 ? 9.462 7.797 -21.999 1.00 93.56 207 GLN A N 1
ATOM 1647 C CA . GLN A 1 207 ? 9.006 9.162 -21.704 1.00 93.56 207 GLN A CA 1
ATOM 1648 C C . GLN A 1 207 ? 7.779 9.548 -22.539 1.00 93.56 207 GLN A C 1
ATOM 1650 O O . GLN A 1 207 ? 6.772 9.967 -21.981 1.00 93.56 207 GLN A O 1
ATOM 1655 N N . ARG A 1 208 ? 7.813 9.300 -23.857 1.00 93.94 208 ARG A N 1
ATOM 1656 C CA . ARG A 1 208 ? 6.656 9.527 -24.741 1.00 93.94 208 ARG A CA 1
ATOM 1657 C C . ARG A 1 208 ? 5.422 8.737 -24.308 1.00 93.94 208 ARG A C 1
ATOM 1659 O O . ARG A 1 208 ? 4.313 9.252 -24.375 1.00 93.94 208 ARG A O 1
ATOM 1666 N N . THR A 1 209 ? 5.607 7.490 -23.880 1.00 94.69 209 THR A N 1
ATOM 1667 C CA . THR A 1 209 ? 4.499 6.651 -23.402 1.00 94.69 209 THR A CA 1
ATOM 1668 C C . THR A 1 209 ? 3.896 7.231 -22.126 1.00 94.69 209 THR A C 1
ATOM 1670 O O . THR A 1 209 ? 2.679 7.344 -22.049 1.00 94.69 209 THR A O 1
ATOM 1673 N N . ILE A 1 210 ? 4.728 7.667 -21.172 1.00 93.44 210 ILE A N 1
ATOM 1674 C CA . ILE A 1 210 ? 4.288 8.308 -19.924 1.00 93.44 210 ILE A CA 1
ATOM 1675 C C . ILE A 1 210 ? 3.557 9.633 -20.201 1.00 93.44 210 ILE A C 1
ATOM 1677 O O . ILE A 1 210 ? 2.510 9.885 -19.606 1.00 93.44 210 ILE A O 1
ATOM 1681 N N . ASP A 1 211 ? 4.079 10.467 -21.106 1.00 90.75 211 ASP A N 1
ATOM 1682 C CA . ASP A 1 211 ? 3.480 11.761 -21.469 1.00 90.75 211 ASP A CA 1
ATOM 1683 C C . ASP A 1 211 ? 2.103 11.615 -22.129 1.00 90.75 211 ASP A C 1
ATOM 1685 O O . ASP A 1 211 ? 1.235 12.469 -21.953 1.00 90.75 211 ASP A O 1
ATOM 1689 N N . ASN A 1 212 ? 1.885 10.518 -22.854 1.00 89.56 212 ASN A N 1
ATOM 1690 C CA . ASN A 1 212 ? 0.617 10.234 -23.522 1.00 89.56 212 ASN A CA 1
ATOM 1691 C C . ASN A 1 212 ? -0.456 9.651 -22.588 1.00 89.56 212 ASN A C 1
ATOM 1693 O O . ASN A 1 212 ? -1.614 9.540 -23.001 1.00 89.56 212 ASN A O 1
ATOM 1697 N N . LEU A 1 213 ? -0.107 9.272 -21.352 1.00 89.06 213 LEU A N 1
ATOM 1698 C CA . LEU A 1 213 ? -1.085 8.789 -20.379 1.00 89.06 213 LEU A CA 1
ATOM 1699 C C . LEU A 1 213 ? -2.001 9.931 -19.950 1.00 89.06 213 LEU A C 1
ATOM 1701 O O . LEU A 1 213 ? -1.539 10.956 -19.438 1.00 89.06 213 LEU A O 1
ATOM 1705 N N . LYS A 1 214 ? -3.307 9.741 -20.133 1.00 86.62 214 LYS A N 1
ATOM 1706 C CA . LYS A 1 214 ? -4.307 10.757 -19.802 1.00 86.62 214 LYS A CA 1
ATOM 1707 C C . LYS A 1 214 ? -4.537 10.840 -18.294 1.00 86.62 214 LYS A C 1
ATOM 1709 O O . LYS A 1 214 ? -4.249 9.908 -17.552 1.00 86.62 214 LYS A O 1
ATOM 1714 N N . GLU A 1 215 ? -5.077 11.978 -17.877 1.00 82.88 215 GLU A N 1
ATOM 1715 C CA . GLU A 1 215 ? -5.565 12.278 -16.522 1.00 82.88 215 GLU A CA 1
ATOM 1716 C C . GLU A 1 215 ? -6.941 12.945 -16.663 1.00 82.88 215 GLU A C 1
ATOM 1718 O O . GLU A 1 215 ? -7.187 14.056 -16.202 1.00 82.88 215 GLU A O 1
ATOM 1723 N N . SER A 1 216 ? -7.815 12.325 -17.457 1.00 71.00 216 SER A N 1
ATOM 1724 C CA . SER A 1 216 ? -9.072 12.933 -17.908 1.00 71.00 216 SER A CA 1
ATOM 1725 C C . SER A 1 216 ? -10.294 12.351 -17.202 1.00 71.00 216 SER A C 1
ATOM 1727 O O . SER A 1 216 ? -11.349 12.978 -17.170 1.00 71.00 216 SER A O 1
ATOM 1729 N N . GLY A 1 217 ? -10.172 11.145 -16.638 1.00 61.31 217 GLY A N 1
ATOM 1730 C CA . GLY A 1 217 ? -11.269 10.416 -16.002 1.00 61.31 217 GLY A CA 1
ATOM 1731 C C . GLY A 1 217 ? -12.364 9.968 -16.974 1.00 61.31 217 GLY A C 1
ATOM 1732 O O . GLY A 1 217 ? -13.394 9.459 -16.528 1.00 61.31 217 GLY A O 1
ATOM 1733 N N . GLY A 1 218 ? -12.164 10.163 -18.282 1.00 57.69 218 GLY A N 1
ATOM 1734 C CA . GLY A 1 218 ? -13.081 9.726 -19.323 1.00 57.69 218 GLY A CA 1
ATOM 1735 C C . GLY A 1 218 ? -12.990 8.217 -19.509 1.00 57.69 218 GLY A C 1
ATOM 1736 O O . GLY A 1 218 ? -11.902 7.674 -19.694 1.00 57.69 218 GLY A O 1
ATOM 1737 N N . TYR A 1 219 ? -14.136 7.537 -19.481 1.00 52.91 219 TYR A N 1
ATOM 1738 C CA . TYR A 1 219 ? -14.212 6.114 -19.797 1.00 52.91 219 TYR A CA 1
ATOM 1739 C C . TYR A 1 219 ? -13.922 5.946 -21.293 1.00 52.91 219 TYR A C 1
ATOM 1741 O O . TYR A 1 219 ? -14.802 6.118 -22.136 1.00 52.91 219 TYR A O 1
ATOM 1749 N N . GLN A 1 220 ? -12.667 5.681 -21.653 1.00 56.72 220 GLN A N 1
ATOM 1750 C CA . GLN A 1 220 ? -12.377 5.215 -23.001 1.00 56.72 220 GLN A CA 1
ATOM 1751 C C . GLN A 1 220 ? -12.879 3.778 -23.095 1.00 56.72 220 GLN A C 1
ATOM 1753 O O . GLN A 1 220 ? -12.492 2.936 -22.290 1.00 56.72 220 GLN A O 1
ATOM 1758 N N . SER A 1 221 ? -13.766 3.515 -24.055 1.00 56.41 221 SER A N 1
ATOM 1759 C CA . SER A 1 221 ? -14.200 2.153 -24.358 1.00 56.41 221 SER A CA 1
ATOM 1760 C C . SER A 1 221 ? -12.973 1.342 -24.770 1.00 56.41 221 SER A C 1
ATOM 1762 O O . SER A 1 221 ? -12.395 1.573 -25.835 1.00 56.41 221 SER A O 1
ATOM 1764 N N . ILE A 1 222 ? -12.523 0.453 -23.887 1.00 64.94 222 ILE A N 1
ATOM 1765 C CA . ILE A 1 222 ? -11.442 -0.480 -24.181 1.00 64.94 222 ILE A CA 1
ATOM 1766 C C . ILE A 1 222 ? -12.063 -1.624 -24.980 1.00 64.94 222 ILE A C 1
ATOM 1768 O O . ILE A 1 222 ? -13.039 -2.237 -24.554 1.00 64.94 222 ILE A O 1
ATOM 1772 N N . VAL A 1 223 ? -11.497 -1.907 -26.152 1.00 69.75 223 VAL A N 1
ATOM 1773 C CA . VAL A 1 223 ? -11.928 -3.040 -26.973 1.00 69.75 223 VAL A CA 1
ATOM 1774 C C . VAL A 1 223 ? -11.546 -4.330 -26.249 1.00 69.75 223 VAL A C 1
ATOM 1776 O O . VAL A 1 223 ? -10.355 -4.602 -26.080 1.00 69.75 223 VAL A O 1
ATOM 1779 N N . ASP A 1 224 ? -12.540 -5.129 -25.859 1.00 77.62 224 ASP A N 1
ATOM 1780 C CA . ASP A 1 224 ? -12.318 -6.459 -25.288 1.00 77.62 224 ASP A CA 1
ATOM 1781 C C . ASP A 1 224 ? -11.822 -7.419 -26.379 1.00 77.62 224 ASP A C 1
ATOM 1783 O O . ASP A 1 224 ? -12.585 -8.072 -27.089 1.00 77.62 224 ASP A O 1
ATOM 1787 N N . SER A 1 225 ? -10.507 -7.409 -26.591 1.00 78.81 225 SER A N 1
ATOM 1788 C CA . SER A 1 225 ? -9.823 -8.221 -27.586 1.00 78.81 225 SER A CA 1
ATOM 1789 C C . SER A 1 225 ? -8.510 -8.764 -27.036 1.00 78.81 225 SER A C 1
ATOM 1791 O O . SER A 1 225 ? -7.713 -8.041 -26.427 1.00 78.81 225 SER A O 1
ATOM 1793 N N . LEU A 1 226 ? -8.268 -10.042 -27.334 1.00 78.31 226 LEU A N 1
ATOM 1794 C CA . LEU A 1 226 ? -7.031 -10.768 -27.041 1.00 78.31 226 LEU A CA 1
ATOM 1795 C C . LEU A 1 226 ? -5.895 -10.453 -28.027 1.00 78.31 226 LEU A C 1
ATOM 1797 O O . LEU A 1 226 ? -4.778 -10.927 -27.841 1.00 78.31 226 LEU A O 1
ATOM 1801 N N . THR A 1 227 ? -6.160 -9.680 -29.084 1.00 85.06 227 THR A N 1
ATOM 1802 C CA . THR A 1 227 ? -5.132 -9.270 -30.050 1.00 85.06 227 THR A CA 1
ATOM 1803 C C . THR A 1 227 ? -4.081 -8.385 -29.392 1.00 85.06 227 THR A C 1
ATOM 1805 O O . THR A 1 227 ? -4.426 -7.555 -28.544 1.00 85.06 227 THR A O 1
ATOM 1808 N N . GLU A 1 228 ? -2.837 -8.474 -29.865 1.00 85.38 228 GLU A N 1
ATOM 1809 C CA . GLU A 1 228 ? -1.778 -7.562 -29.435 1.00 85.38 228 GLU A CA 1
ATOM 1810 C C . GLU A 1 228 ? -2.172 -6.096 -29.646 1.00 85.38 228 GLU A C 1
ATOM 1812 O O . GLU A 1 228 ? -2.815 -5.716 -30.634 1.00 85.38 228 GLU A O 1
ATOM 1817 N N . GLY A 1 229 ? -1.818 -5.279 -28.660 1.00 84.88 229 GLY A N 1
ATOM 1818 C CA . GLY A 1 229 ? -2.073 -3.850 -28.685 1.00 84.88 229 GLY A CA 1
ATOM 1819 C C . GLY A 1 229 ? -0.964 -3.056 -29.386 1.00 84.88 229 GLY A C 1
ATOM 1820 O O . GLY A 1 229 ? 0.072 -3.598 -29.774 1.00 84.88 229 GLY A O 1
ATOM 1821 N N . ASP A 1 230 ? -1.198 -1.757 -29.564 1.00 90.62 230 ASP A N 1
ATOM 1822 C CA . ASP A 1 230 ? -0.212 -0.805 -30.097 1.00 90.62 230 ASP A CA 1
ATOM 1823 C C . ASP A 1 230 ? 0.674 -0.221 -28.969 1.00 90.62 230 ASP A C 1
ATOM 1825 O O . ASP A 1 230 ? 0.685 -0.733 -27.846 1.00 90.62 230 ASP A O 1
ATOM 1829 N N . VAL A 1 231 ? 1.432 0.843 -29.239 1.00 93.00 231 VAL A N 1
ATOM 1830 C CA . VAL A 1 231 ? 2.204 1.593 -28.240 1.00 93.00 231 VAL A CA 1
ATOM 1831 C C . VAL A 1 231 ? 1.308 2.020 -27.083 1.00 93.00 231 VAL A C 1
ATOM 1833 O O . VAL A 1 231 ? 0.259 2.628 -27.290 1.00 93.00 231 VAL A O 1
ATOM 1836 N N . GLY A 1 232 ? 1.741 1.740 -25.859 1.00 93.19 232 GLY A N 1
ATOM 1837 C CA . GLY A 1 232 ? 0.975 2.109 -24.678 1.00 93.19 232 GLY A CA 1
ATOM 1838 C C . GLY A 1 232 ? 1.394 1.358 -23.428 1.00 93.19 232 GLY A C 1
ATOM 1839 O O . GLY A 1 232 ? 2.378 0.613 -23.413 1.00 93.19 232 GLY A O 1
ATOM 1840 N N . LEU A 1 233 ? 0.609 1.574 -22.380 1.00 93.44 233 LEU A N 1
ATOM 1841 C CA . LEU A 1 233 ? 0.756 0.926 -21.090 1.00 93.44 233 LEU A CA 1
ATOM 1842 C C . LEU A 1 233 ? -0.325 -0.139 -20.930 1.00 93.44 233 LEU A C 1
ATOM 1844 O O . LEU A 1 233 ? -1.493 0.138 -21.179 1.00 93.44 233 LEU A O 1
ATOM 1848 N N . TYR A 1 234 ? 0.047 -1.339 -20.505 1.00 92.25 234 TYR A N 1
ATOM 1849 C CA . TYR A 1 234 ? -0.877 -2.458 -20.343 1.00 92.25 234 TYR A CA 1
ATOM 1850 C C . TYR A 1 234 ? -0.790 -3.035 -18.936 1.00 92.25 234 TYR A C 1
ATOM 1852 O O . TYR A 1 234 ? 0.286 -3.075 -18.340 1.00 92.25 234 TYR A O 1
ATOM 1860 N N . LYS A 1 235 ? -1.910 -3.537 -18.418 1.00 90.56 235 LYS A N 1
ATOM 1861 C CA . LYS A 1 235 ? -1.929 -4.355 -17.203 1.00 90.56 235 LYS A CA 1
ATOM 1862 C C . LYS A 1 235 ? -1.083 -5.607 -17.400 1.00 90.56 235 LYS A C 1
ATOM 1864 O O . LYS A 1 235 ? -1.135 -6.237 -18.460 1.00 90.56 235 LYS A O 1
ATOM 1869 N N . PHE A 1 236 ? -0.319 -5.968 -16.375 1.00 91.75 236 PHE A N 1
ATOM 1870 C CA . PHE A 1 236 ? 0.402 -7.230 -16.353 1.00 91.75 236 PHE A CA 1
ATOM 1871 C C . PHE A 1 236 ? -0.472 -8.328 -15.744 1.00 91.75 236 PHE A C 1
ATOM 1873 O O . PHE A 1 236 ? -0.797 -8.281 -14.559 1.00 91.75 236 PHE A O 1
ATOM 1880 N N . ASN A 1 237 ? -0.836 -9.319 -16.556 1.00 88.06 237 ASN A N 1
ATOM 1881 C CA . ASN A 1 237 ? -1.736 -10.403 -16.169 1.00 88.06 237 ASN A CA 1
ATOM 1882 C C . ASN A 1 237 ? -0.974 -11.734 -16.168 1.00 88.06 237 ASN A C 1
ATOM 1884 O O . ASN A 1 237 ? -0.348 -12.080 -17.173 1.00 88.06 237 ASN A O 1
ATOM 1888 N N . ILE A 1 238 ? -1.035 -12.485 -15.064 1.00 83.94 238 ILE A N 1
ATOM 1889 C CA . ILE A 1 238 ? -0.387 -13.799 -14.930 1.00 83.94 238 ILE A CA 1
ATOM 1890 C C . ILE A 1 238 ? -1.436 -14.914 -15.054 1.00 83.94 238 ILE A C 1
ATOM 1892 O O . ILE A 1 238 ? -2.472 -14.898 -14.398 1.00 83.94 238 ILE A O 1
ATOM 1896 N N . GLY A 1 239 ? -1.154 -15.935 -15.862 1.00 67.75 239 GLY A N 1
ATOM 1897 C CA . GLY A 1 239 ? -1.983 -17.139 -15.953 1.00 67.75 239 GLY A CA 1
ATOM 1898 C C . GLY A 1 239 ? -2.121 -17.671 -17.374 1.00 67.75 239 GLY A C 1
ATOM 1899 O O . GLY A 1 239 ? -1.599 -17.098 -18.331 1.00 67.75 239 GLY A O 1
ATOM 1900 N N . THR A 1 240 ? -2.808 -18.804 -17.513 1.00 54.78 240 THR A N 1
ATOM 1901 C CA . THR A 1 240 ? -3.056 -19.450 -18.804 1.00 54.78 240 THR A CA 1
ATOM 1902 C C . THR A 1 240 ? -3.946 -18.579 -19.689 1.00 54.78 240 THR A C 1
ATOM 1904 O O . THR A 1 240 ? -5.146 -18.431 -19.461 1.00 54.78 240 THR A O 1
ATOM 1907 N N . LEU A 1 241 ? -3.332 -18.027 -20.737 1.00 47.47 241 LEU A N 1
ATOM 1908 C CA . LEU A 1 241 ? -4.007 -17.421 -21.880 1.00 47.47 241 LEU A CA 1
ATOM 1909 C C . LEU A 1 241 ? -5.073 -18.389 -22.420 1.00 47.47 241 LEU A C 1
ATOM 1911 O O . LEU A 1 241 ? -4.733 -19.466 -22.901 1.00 47.47 241 LEU A O 1
ATOM 1915 N N . GLY A 1 242 ? -6.348 -18.001 -22.355 1.00 43.28 242 GLY A N 1
ATOM 1916 C CA . GLY A 1 242 ? -7.432 -18.686 -23.072 1.00 43.28 242 GLY A CA 1
ATOM 1917 C C . GLY A 1 242 ? -8.471 -19.443 -22.238 1.00 43.28 242 GLY A C 1
ATOM 1918 O O . GLY A 1 242 ? -9.435 -19.921 -22.825 1.00 43.28 242 GLY A O 1
ATOM 1919 N N . LEU A 1 243 ? -8.370 -19.508 -20.906 1.00 39.66 243 LEU A N 1
ATOM 1920 C CA . LEU A 1 243 ? -9.452 -20.045 -20.061 1.00 39.66 243 LEU A CA 1
ATOM 1921 C C . LEU A 1 243 ? -10.278 -18.908 -19.430 1.00 39.66 243 LEU A C 1
ATOM 1923 O O . LEU A 1 243 ? -10.039 -18.474 -18.312 1.00 39.66 243 LEU A O 1
ATOM 1927 N N . THR A 1 244 ? -11.207 -18.409 -20.248 1.00 35.91 244 THR A N 1
ATOM 1928 C CA . THR A 1 244 ? -12.570 -17.930 -19.929 1.00 35.91 244 THR A CA 1
ATOM 1929 C C . THR A 1 244 ? -12.827 -16.996 -18.718 1.00 35.91 244 THR A C 1
ATOM 1931 O O . THR A 1 244 ? -12.776 -17.389 -17.558 1.00 35.91 244 THR A O 1
ATOM 1934 N N . THR A 1 245 ? -13.277 -15.776 -19.053 1.00 41.81 245 THR A N 1
ATOM 1935 C CA . THR A 1 245 ? -14.521 -15.111 -18.577 1.00 41.81 245 THR A CA 1
ATOM 1936 C C . THR A 1 245 ? -14.695 -14.564 -17.152 1.00 41.81 245 THR A C 1
ATOM 1938 O O . THR A 1 245 ? -15.816 -14.169 -16.849 1.00 41.81 245 THR A O 1
ATOM 1941 N N . ALA A 1 246 ? -13.678 -14.413 -16.298 1.00 40.41 246 ALA A N 1
ATOM 1942 C CA . ALA A 1 246 ? -13.907 -13.629 -15.068 1.00 40.41 246 ALA A CA 1
ATOM 1943 C C . ALA A 1 246 ? -12.776 -12.689 -14.659 1.00 40.41 246 ALA A C 1
ATOM 1945 O O . ALA A 1 246 ? -13.056 -11.511 -14.477 1.00 40.41 246 ALA A O 1
ATOM 1946 N N . TRP A 1 247 ? -11.517 -13.121 -14.568 1.00 50.44 247 TRP A N 1
ATOM 1947 C CA . TRP A 1 247 ? -10.459 -12.215 -14.106 1.00 50.44 247 TRP A CA 1
ATOM 1948 C C . TRP A 1 247 ? -9.120 -12.567 -14.744 1.00 50.44 247 TRP A C 1
ATOM 1950 O O . TRP A 1 247 ? -8.556 -13.638 -14.528 1.00 50.44 247 TRP A O 1
ATOM 1960 N N . ASP A 1 248 ? -8.599 -11.642 -15.546 1.00 66.19 248 ASP A N 1
ATOM 1961 C CA . ASP A 1 248 ? -7.164 -11.567 -15.767 1.00 66.19 248 ASP A CA 1
ATOM 1962 C C . ASP A 1 248 ? -6.510 -11.326 -14.398 1.00 66.19 248 ASP A C 1
ATOM 1964 O O . ASP A 1 248 ? -6.765 -10.284 -13.785 1.00 66.19 248 ASP A O 1
ATOM 1968 N N . ARG A 1 249 ? -5.700 -12.277 -13.904 1.00 82.50 249 ARG A N 1
ATOM 1969 C CA . ARG A 1 249 ? -5.029 -12.162 -12.595 1.00 82.50 249 ARG A CA 1
ATOM 1970 C C . ARG A 1 249 ? -3.961 -11.084 -12.678 1.00 82.50 249 ARG A C 1
ATOM 1972 O O . ARG A 1 249 ? -2.802 -11.330 -13.021 1.00 82.50 249 ARG A O 1
ATOM 1979 N N . THR A 1 250 ? -4.422 -9.862 -12.472 1.00 86.94 250 THR A N 1
ATOM 1980 C CA . THR A 1 250 ? -3.661 -8.641 -12.673 1.00 86.94 250 THR A CA 1
ATOM 1981 C C . THR A 1 250 ? -2.719 -8.453 -11.498 1.00 86.94 250 THR A C 1
ATOM 1983 O O . THR A 1 250 ? -3.135 -8.486 -10.340 1.00 86.94 250 THR A O 1
ATOM 1986 N N . VAL A 1 251 ? -1.454 -8.197 -11.795 1.00 90.00 251 VAL A N 1
ATOM 1987 C CA . VAL A 1 251 ? -0.466 -7.805 -10.798 1.00 90.00 251 VAL A CA 1
ATOM 1988 C C . VAL A 1 251 ? -0.550 -6.294 -10.604 1.00 90.00 251 VAL A C 1
ATOM 1990 O O . VAL A 1 251 ? -0.166 -5.513 -11.474 1.00 90.00 251 VAL A O 1
ATOM 1993 N N . GLY A 1 252 ? -1.062 -5.865 -9.455 1.00 87.81 252 GLY A N 1
ATOM 1994 C CA . GLY A 1 252 ? -1.204 -4.452 -9.115 1.00 87.81 252 GLY A CA 1
ATOM 1995 C C . GLY A 1 252 ? 0.140 -3.719 -9.095 1.00 87.81 252 GLY A C 1
ATOM 1996 O O . GLY A 1 252 ? 1.109 -4.196 -8.507 1.00 87.81 252 GLY A O 1
ATOM 1997 N N . GLY A 1 253 ? 0.190 -2.546 -9.732 1.00 87.81 253 GLY A N 1
ATOM 1998 C CA . GLY A 1 253 ? 1.389 -1.704 -9.794 1.00 87.81 253 GLY A CA 1
ATOM 1999 C C . GLY A 1 253 ? 2.452 -2.161 -10.799 1.00 87.81 253 GLY A C 1
ATOM 2000 O O . GLY A 1 253 ? 3.412 -1.429 -11.016 1.00 87.81 253 GLY A O 1
ATOM 2001 N N . VAL A 1 254 ? 2.280 -3.322 -11.439 1.00 93.00 254 VAL A N 1
ATOM 2002 C CA . VAL A 1 254 ? 3.193 -3.843 -12.463 1.00 93.00 254 VAL A CA 1
ATOM 2003 C C . VAL A 1 254 ? 2.528 -3.727 -13.827 1.00 93.00 254 VAL A C 1
ATOM 2005 O O . VAL A 1 254 ? 1.392 -4.159 -14.025 1.00 93.00 254 VAL A O 1
ATOM 2008 N N . TYR A 1 255 ? 3.245 -3.152 -14.788 1.00 94.75 255 TYR A N 1
ATOM 2009 C CA . TYR A 1 255 ? 2.677 -2.820 -16.094 1.00 94.75 255 TYR A CA 1
ATOM 2010 C C . TYR A 1 255 ? 3.616 -3.196 -17.230 1.00 94.75 255 TYR A C 1
ATOM 2012 O O . TYR A 1 255 ? 4.830 -3.225 -17.063 1.00 94.75 255 TYR A O 1
ATOM 2020 N N . ILE A 1 256 ? 3.063 -3.447 -18.410 1.00 95.88 256 ILE A N 1
ATOM 2021 C CA . ILE A 1 256 ? 3.839 -3.662 -19.630 1.00 95.88 256 ILE A CA 1
ATOM 2022 C C . ILE A 1 256 ? 3.861 -2.353 -20.418 1.00 95.88 256 ILE A C 1
ATOM 2024 O O . ILE A 1 256 ? 2.819 -1.854 -20.841 1.00 95.88 256 ILE A O 1
ATOM 2028 N N . PHE A 1 257 ? 5.052 -1.810 -20.636 1.00 96.94 257 PHE A N 1
ATOM 2029 C CA . PHE A 1 257 ? 5.311 -0.730 -21.578 1.00 96.94 257 PHE A CA 1
ATOM 2030 C C . PHE A 1 257 ? 5.593 -1.327 -22.949 1.00 96.94 257 PHE A C 1
ATOM 2032 O O . PHE A 1 257 ? 6.661 -1.898 -23.170 1.00 96.94 257 PHE A O 1
ATOM 2039 N N . ARG A 1 258 ? 4.653 -1.153 -23.877 1.00 96.38 258 ARG A N 1
ATOM 2040 C CA . ARG A 1 258 ? 4.860 -1.488 -25.284 1.00 96.38 258 ARG A CA 1
ATOM 2041 C C . ARG A 1 258 ? 5.370 -0.270 -26.019 1.00 96.38 258 ARG A C 1
ATOM 2043 O O . ARG A 1 258 ? 4.657 0.718 -26.183 1.00 96.38 258 ARG A O 1
ATOM 2050 N N . LEU A 1 259 ? 6.617 -0.340 -26.456 1.00 96.19 259 LEU A N 1
ATOM 2051 C CA . LEU A 1 259 ? 7.346 0.774 -27.042 1.00 96.19 259 LEU A CA 1
ATOM 2052 C C . LEU A 1 259 ? 7.527 0.550 -28.538 1.00 96.19 259 LEU A C 1
ATOM 2054 O O . LEU A 1 259 ? 7.864 -0.551 -28.966 1.00 96.19 259 LEU A O 1
ATOM 2058 N N . LYS A 1 260 ? 7.385 1.613 -29.333 1.00 95.31 260 LYS A N 1
ATOM 2059 C CA . LYS A 1 260 ? 7.830 1.614 -30.730 1.00 95.31 260 LYS A CA 1
ATOM 2060 C C . LYS A 1 260 ? 9.247 2.170 -30.819 1.00 95.31 260 LYS A C 1
ATOM 2062 O O . LYS A 1 260 ? 9.464 3.357 -30.546 1.00 95.31 260 LYS A O 1
ATOM 2067 N N . LEU A 1 261 ? 10.172 1.302 -31.214 1.00 94.88 261 LEU A N 1
ATOM 2068 C CA . LEU A 1 261 ? 11.562 1.603 -31.541 1.00 94.88 261 LEU A CA 1
ATOM 2069 C C . LEU A 1 261 ? 11.783 1.472 -33.057 1.00 94.88 261 LEU A C 1
ATOM 2071 O O . LEU A 1 261 ? 10.928 0.960 -33.787 1.00 94.88 261 LEU A O 1
ATOM 2075 N N . SER A 1 262 ? 12.948 1.902 -33.527 1.00 92.25 262 SER A N 1
ATOM 2076 C CA . SER A 1 262 ? 13.417 1.734 -34.907 1.00 92.25 262 SER A CA 1
ATOM 2077 C C . SER A 1 262 ? 13.491 0.262 -35.328 1.00 92.25 262 SER A C 1
ATOM 2079 O O . SER A 1 262 ? 13.151 -0.069 -36.461 1.00 92.25 262 SER A O 1
ATOM 2081 N N . SER A 1 263 ? 13.850 -0.631 -34.401 1.00 91.12 263 SER A N 1
ATOM 2082 C CA . SER A 1 263 ? 13.940 -2.082 -34.618 1.00 91.12 263 SER A CA 1
ATOM 2083 C C . SER A 1 263 ? 12.598 -2.823 -34.562 1.00 91.12 263 SER A C 1
ATOM 2085 O O . SER A 1 263 ? 12.548 -4.012 -34.871 1.00 91.12 263 SER A O 1
ATOM 2087 N N . GLY A 1 264 ? 11.506 -2.153 -34.180 1.00 93.62 264 GLY A N 1
ATOM 2088 C CA . GLY A 1 264 ? 10.193 -2.776 -34.012 1.00 93.62 264 GLY A CA 1
ATOM 2089 C C . GLY A 1 264 ? 9.542 -2.449 -32.671 1.00 93.62 264 GLY A C 1
ATOM 2090 O O . GLY A 1 264 ? 9.769 -1.386 -32.096 1.00 93.62 264 GLY A O 1
ATOM 2091 N N . PHE A 1 265 ? 8.673 -3.345 -32.202 1.00 94.19 265 PHE A N 1
ATOM 2092 C CA . PHE A 1 265 ? 8.082 -3.230 -30.870 1.00 94.19 265 PHE A CA 1
ATOM 2093 C C . PHE A 1 265 ? 9.000 -3.853 -29.819 1.00 94.19 265 PHE A C 1
ATOM 2095 O O . PHE A 1 265 ? 9.529 -4.943 -30.025 1.00 94.19 265 PHE A O 1
ATOM 2102 N N . LEU A 1 266 ? 9.158 -3.161 -28.693 1.00 95.00 266 LEU A N 1
ATOM 2103 C CA . LEU A 1 266 ? 9.826 -3.668 -27.500 1.00 95.00 266 LEU A CA 1
ATOM 2104 C C . LEU A 1 266 ? 8.850 -3.612 -26.329 1.00 95.00 266 LEU A C 1
ATOM 2106 O O . LEU A 1 266 ? 8.348 -2.537 -26.005 1.00 95.00 266 LEU A O 1
ATOM 2110 N N . ASP A 1 267 ? 8.651 -4.751 -25.674 1.00 96.25 267 ASP A N 1
ATOM 2111 C CA . ASP A 1 267 ? 7.827 -4.854 -24.475 1.00 96.25 267 ASP A CA 1
ATOM 2112 C C . ASP A 1 267 ? 8.734 -4.894 -23.232 1.00 96.25 267 ASP A C 1
ATOM 2114 O O . ASP A 1 267 ? 9.553 -5.802 -23.049 1.00 96.25 267 ASP A O 1
ATOM 2118 N N . LEU A 1 268 ? 8.602 -3.881 -22.376 1.00 97.19 268 LEU A N 1
ATOM 2119 C CA . LEU A 1 268 ? 9.284 -3.793 -21.086 1.00 97.19 268 LEU A CA 1
ATOM 2120 C C . LEU A 1 268 ? 8.277 -3.992 -19.956 1.00 97.19 268 LEU A C 1
ATOM 2122 O O . LEU A 1 268 ? 7.209 -3.391 -19.956 1.00 97.19 268 LEU A O 1
ATOM 2126 N N . LEU A 1 269 ? 8.632 -4.802 -18.969 1.00 96.69 269 LEU A N 1
ATOM 2127 C CA . LEU A 1 269 ? 7.914 -4.912 -17.713 1.00 96.69 269 LEU A CA 1
ATOM 2128 C C . LEU A 1 269 ? 8.395 -3.806 -16.768 1.00 96.69 269 LEU A C 1
ATOM 2130 O O . LEU A 1 269 ? 9.577 -3.742 -16.422 1.00 96.69 269 LEU A O 1
ATOM 2134 N N . TYR A 1 270 ? 7.470 -2.939 -16.371 1.00 96.19 270 TYR A N 1
ATOM 2135 C CA . TYR A 1 270 ? 7.657 -1.969 -15.308 1.00 96.19 270 TYR A CA 1
ATOM 2136 C C . TYR A 1 270 ? 7.350 -2.619 -13.962 1.00 96.19 270 TYR A C 1
ATOM 2138 O O . TYR A 1 270 ? 6.208 -2.985 -13.688 1.00 96.19 270 TYR A O 1
ATOM 2146 N N . THR A 1 271 ? 8.382 -2.755 -13.142 1.00 90.38 271 THR A N 1
ATOM 2147 C CA . THR A 1 271 ? 8.358 -3.320 -11.796 1.00 90.38 271 THR A CA 1
ATOM 2148 C C . THR A 1 271 ? 8.839 -2.246 -10.818 1.00 90.38 271 THR A C 1
ATOM 2150 O O . THR A 1 271 ? 10.038 -2.202 -10.523 1.00 90.38 271 THR A O 1
ATOM 2153 N N . PRO A 1 272 ? 7.959 -1.343 -10.342 1.00 83.62 272 PRO A N 1
ATOM 2154 C CA . PRO A 1 272 ? 8.348 -0.388 -9.308 1.00 83.62 272 PRO A CA 1
ATOM 2155 C C . PRO A 1 272 ? 8.845 -1.157 -8.089 1.00 83.62 272 PRO A C 1
ATOM 2157 O O . PRO A 1 272 ? 8.462 -2.311 -7.909 1.00 83.62 272 PRO A O 1
ATOM 2160 N N . ASP A 1 273 ? 9.724 -0.553 -7.292 1.00 73.31 273 ASP A N 1
ATOM 2161 C CA . ASP A 1 273 ? 10.146 -1.090 -5.991 1.00 73.31 273 ASP A CA 1
ATOM 2162 C C . ASP A 1 273 ? 10.554 -2.582 -5.980 1.00 73.31 273 ASP A C 1
ATOM 2164 O O . ASP A 1 273 ? 10.433 -3.268 -4.967 1.00 73.31 273 ASP A O 1
ATOM 2168 N N . ALA A 1 274 ? 11.026 -3.098 -7.121 1.00 76.00 274 ALA A N 1
ATOM 2169 C CA . ALA A 1 274 ? 11.407 -4.494 -7.259 1.00 76.00 274 ALA A CA 1
ATOM 2170 C C . ALA A 1 274 ? 12.586 -4.835 -6.333 1.00 76.00 274 ALA A C 1
ATOM 2172 O O . ALA A 1 274 ? 13.416 -3.963 -6.064 1.00 76.00 274 ALA A O 1
ATOM 2173 N N . PRO A 1 275 ? 12.737 -6.103 -5.906 1.00 69.62 275 PRO A N 1
ATOM 2174 C CA . PRO A 1 275 ? 13.802 -6.502 -4.982 1.00 69.62 275 PRO A CA 1
ATOM 2175 C C . PRO A 1 275 ? 15.222 -6.170 -5.464 1.00 69.62 275 PRO A C 1
ATOM 2177 O O . PRO A 1 275 ? 16.118 -5.939 -4.661 1.00 69.62 275 PRO A O 1
ATOM 2180 N N . ASP A 1 276 ? 15.438 -6.131 -6.780 1.00 69.38 276 ASP A N 1
ATOM 2181 C CA . ASP A 1 276 ? 16.717 -5.776 -7.405 1.00 69.38 276 ASP A CA 1
ATOM 2182 C C . ASP A 1 276 ? 16.831 -4.288 -7.787 1.00 69.38 276 ASP A C 1
ATOM 2184 O O . ASP A 1 276 ? 17.809 -3.896 -8.425 1.00 69.38 276 ASP A O 1
ATOM 2188 N N . LEU A 1 277 ? 15.846 -3.468 -7.404 1.00 70.75 277 LEU A N 1
ATOM 2189 C CA . LEU A 1 277 ? 15.739 -2.031 -7.673 1.00 70.75 277 LEU A CA 1
ATOM 2190 C C . LEU A 1 277 ? 15.696 -1.658 -9.165 1.00 70.75 277 LEU A C 1
ATOM 2192 O O . LEU A 1 277 ? 15.876 -0.491 -9.517 1.00 70.75 277 LEU A O 1
ATOM 2196 N N . VAL A 1 278 ? 15.444 -2.626 -10.050 1.00 79.00 278 VAL A N 1
ATOM 2197 C CA . VAL A 1 278 ? 15.289 -2.380 -11.489 1.00 79.00 278 VAL A CA 1
ATOM 2198 C C . VAL A 1 278 ? 13.832 -2.067 -11.793 1.00 79.00 278 VAL A C 1
ATOM 2200 O O . VAL A 1 278 ? 12.949 -2.885 -11.527 1.00 79.00 278 VAL A O 1
ATOM 2203 N N . SER A 1 279 ? 13.577 -0.897 -12.378 1.00 85.31 279 SER A N 1
ATOM 2204 C CA . SER A 1 279 ? 12.214 -0.451 -12.680 1.00 85.31 279 SER A CA 1
ATOM 2205 C C . SER A 1 279 ? 11.723 -0.973 -14.023 1.00 85.31 279 SER A C 1
ATOM 2207 O O . SER A 1 279 ? 10.578 -1.382 -14.121 1.00 85.31 279 SER A O 1
ATOM 2209 N N . PHE A 1 280 ? 12.562 -0.988 -15.054 1.00 92.62 280 PHE A N 1
ATOM 2210 C CA . PHE A 1 280 ? 12.225 -1.385 -16.416 1.00 92.62 280 PHE A CA 1
ATOM 2211 C C . PHE A 1 280 ? 13.120 -2.539 -16.853 1.00 92.62 280 PHE A C 1
ATOM 2213 O O . PHE A 1 280 ? 14.333 -2.388 -17.001 1.00 92.62 280 PHE A O 1
ATOM 2220 N N . ARG A 1 281 ? 12.507 -3.696 -17.102 1.00 92.94 281 ARG A N 1
ATOM 2221 C CA . ARG A 1 281 ? 13.196 -4.911 -17.556 1.00 92.94 281 ARG A CA 1
ATOM 2222 C C . ARG A 1 281 ? 12.508 -5.499 -18.786 1.00 92.94 281 ARG A C 1
ATOM 2224 O O . ARG A 1 281 ? 11.304 -5.315 -18.935 1.00 92.94 281 ARG A O 1
ATOM 2231 N N . PRO A 1 282 ? 13.209 -6.218 -19.672 1.00 94.75 282 PRO A N 1
ATOM 2232 C CA . PRO A 1 282 ? 12.559 -6.968 -20.742 1.00 94.75 282 PRO A CA 1
ATOM 2233 C C . PRO A 1 282 ? 11.483 -7.901 -20.179 1.00 94.75 282 PRO A C 1
ATOM 2235 O O . PRO A 1 282 ? 11.734 -8.625 -19.216 1.00 94.75 282 PRO A O 1
ATOM 2238 N N . ILE A 1 283 ? 10.297 -7.937 -20.790 1.00 93.31 283 ILE A N 1
ATOM 2239 C CA . ILE A 1 283 ? 9.209 -8.814 -20.319 1.00 93.31 283 ILE A CA 1
ATOM 2240 C C . ILE A 1 283 ? 9.597 -10.304 -20.331 1.00 93.31 283 ILE A C 1
ATOM 2242 O O . ILE A 1 283 ? 9.115 -11.093 -19.519 1.00 93.31 283 ILE A O 1
ATOM 2246 N N . ALA A 1 284 ? 10.536 -10.681 -21.201 1.00 90.81 284 ALA A N 1
ATOM 2247 C CA . ALA A 1 284 ? 11.104 -12.023 -21.255 1.00 90.81 284 ALA A CA 1
ATOM 2248 C C . ALA A 1 284 ? 11.842 -12.430 -19.964 1.00 90.81 284 ALA A C 1
ATOM 2250 O O . ALA A 1 284 ? 12.004 -13.623 -19.720 1.00 90.81 284 ALA A O 1
ATOM 2251 N N . GLU A 1 285 ? 12.253 -11.479 -19.116 1.00 91.00 285 GLU A N 1
ATOM 2252 C CA . GLU A 1 285 ? 12.900 -11.766 -17.829 1.00 91.00 285 GLU A CA 1
ATOM 2253 C C . GLU A 1 285 ? 11.922 -12.206 -16.733 1.00 91.00 285 GLU A C 1
ATOM 2255 O O . GLU A 1 285 ? 12.368 -12.724 -15.710 1.00 91.00 285 GLU A O 1
ATOM 2260 N N . PHE A 1 286 ? 10.606 -12.068 -16.930 1.00 91.62 286 PHE A N 1
ATOM 2261 C CA . PHE A 1 286 ? 9.615 -12.464 -15.926 1.00 91.62 286 PHE A CA 1
ATOM 2262 C C . PHE A 1 286 ? 9.742 -13.945 -15.533 1.00 91.62 286 PHE A C 1
ATOM 2264 O O . PHE A 1 286 ? 9.951 -14.255 -14.360 1.00 91.62 286 PHE A O 1
ATOM 2271 N N . ILE A 1 287 ? 9.690 -14.864 -16.503 1.00 89.62 287 ILE A N 1
ATOM 2272 C CA . ILE A 1 287 ? 9.776 -16.308 -16.231 1.00 89.62 287 ILE A CA 1
ATOM 2273 C C . ILE A 1 287 ? 11.126 -16.680 -15.580 1.00 89.62 287 ILE A C 1
ATOM 2275 O O . ILE A 1 287 ? 11.111 -17.327 -14.530 1.00 89.62 287 ILE A O 1
ATOM 2279 N N . PRO A 1 288 ? 12.292 -16.240 -16.106 1.00 87.94 288 PRO A N 1
ATOM 2280 C CA . PRO A 1 288 ? 13.579 -16.411 -15.431 1.00 87.94 288 PRO A CA 1
ATOM 2281 C C . PRO A 1 288 ? 13.633 -15.835 -14.009 1.00 87.94 288 PRO A C 1
ATOM 2283 O O . PRO A 1 288 ? 14.280 -16.430 -13.150 1.00 87.94 288 PRO A O 1
ATOM 2286 N N . SER A 1 289 ? 12.966 -14.705 -13.738 1.00 87.19 289 SER A N 1
ATOM 2287 C CA . SER A 1 289 ? 12.951 -14.098 -12.399 1.00 87.19 289 SER A CA 1
ATOM 2288 C C . SER A 1 289 ? 12.248 -14.981 -11.367 1.00 87.19 289 SER A C 1
ATOM 2290 O O . SER A 1 289 ? 12.711 -15.065 -10.238 1.00 87.19 289 SER A O 1
ATOM 2292 N N . ILE A 1 290 ? 11.204 -15.716 -11.764 1.00 88.25 290 ILE A N 1
ATOM 2293 C CA . ILE A 1 290 ? 10.551 -16.704 -10.896 1.00 88.25 290 ILE A CA 1
ATOM 2294 C C . ILE A 1 290 ? 11.401 -17.974 -10.770 1.00 88.25 290 ILE A C 1
ATOM 2296 O O . ILE A 1 290 ? 11.579 -18.494 -9.671 1.00 88.25 290 ILE A O 1
ATOM 2300 N N . ARG A 1 291 ? 11.946 -18.472 -11.890 1.00 85.88 291 ARG A N 1
ATOM 2301 C CA . ARG A 1 291 ? 12.675 -19.752 -11.934 1.00 85.88 291 ARG A CA 1
ATOM 2302 C C . ARG A 1 291 ? 14.015 -19.731 -11.209 1.00 85.88 291 ARG A C 1
ATOM 2304 O O . ARG A 1 291 ? 14.353 -20.711 -10.560 1.00 85.88 291 ARG A O 1
ATOM 2311 N N . PHE A 1 292 ? 14.785 -18.656 -11.365 1.00 79.06 292 PHE A N 1
ATOM 2312 C CA . PHE A 1 292 ? 16.198 -18.626 -10.969 1.00 79.06 292 PHE A CA 1
ATOM 2313 C C . PHE A 1 292 ? 16.505 -17.636 -9.841 1.00 79.06 292 PHE A C 1
ATOM 2315 O O . PHE A 1 292 ? 17.608 -17.662 -9.301 1.00 79.06 292 PHE A O 1
ATOM 2322 N N . ARG A 1 293 ? 15.567 -16.748 -9.483 1.00 68.50 293 ARG A N 1
ATOM 2323 C CA . ARG A 1 293 ? 15.731 -15.757 -8.403 1.00 68.50 293 ARG A CA 1
ATOM 2324 C C . ARG A 1 293 ? 14.705 -16.016 -7.292 1.00 68.50 293 ARG A C 1
ATOM 2326 O O . ARG A 1 293 ? 13.822 -15.195 -7.044 1.00 68.50 293 ARG A O 1
ATOM 2333 N N . HIS A 1 294 ? 14.801 -17.201 -6.679 1.00 64.25 294 HIS A N 1
ATOM 2334 C CA . HIS A 1 294 ? 13.872 -17.691 -5.652 1.00 64.25 294 HIS A CA 1
ATOM 2335 C C . HIS A 1 294 ? 13.668 -16.693 -4.505 1.00 64.25 294 HIS A C 1
ATOM 2337 O O . HIS A 1 294 ? 14.612 -16.018 -4.109 1.00 64.25 294 HIS A O 1
ATOM 2343 N N . GLY A 1 295 ? 12.454 -16.666 -3.945 1.00 72.88 295 GLY A N 1
ATOM 2344 C CA . GLY A 1 295 ? 12.074 -15.848 -2.789 1.00 72.88 295 GLY A CA 1
ATOM 2345 C C . GLY A 1 295 ? 11.564 -14.463 -3.199 1.00 72.88 295 GLY A C 1
ATOM 2346 O O . GLY A 1 295 ? 10.390 -14.354 -3.557 1.00 72.88 295 GLY A O 1
ATOM 2347 N N . PRO A 1 296 ? 12.411 -13.414 -3.245 1.00 76.81 296 PRO A N 1
ATOM 2348 C CA . PRO A 1 296 ? 11.939 -12.032 -3.300 1.00 76.81 296 PRO A CA 1
ATOM 2349 C C . PRO A 1 296 ? 11.050 -11.699 -4.501 1.00 76.81 296 PRO A C 1
ATOM 2351 O O . PRO A 1 296 ? 10.111 -10.924 -4.365 1.00 76.81 296 PRO A O 1
ATOM 2354 N N . PHE A 1 297 ? 11.308 -12.276 -5.682 1.00 82.19 297 PHE A N 1
ATOM 2355 C CA . PHE A 1 297 ? 10.460 -12.035 -6.857 1.00 82.19 297 PHE A CA 1
ATOM 2356 C C . PHE A 1 297 ? 9.125 -12.775 -6.788 1.00 82.19 297 PHE A C 1
ATOM 2358 O O . PHE A 1 297 ? 8.110 -12.232 -7.220 1.00 82.19 297 PHE A O 1
ATOM 2365 N N . ARG A 1 298 ? 9.101 -13.985 -6.220 1.00 87.81 298 ARG A N 1
ATOM 2366 C CA . ARG A 1 298 ? 7.855 -14.729 -6.004 1.00 87.81 298 ARG A CA 1
ATOM 2367 C C . ARG A 1 298 ? 6.932 -13.940 -5.079 1.00 87.81 298 ARG A C 1
ATOM 2369 O O . ARG A 1 298 ? 5.769 -13.720 -5.421 1.00 87.81 298 ARG A O 1
ATOM 2376 N N . ASP A 1 299 ? 7.472 -13.472 -3.960 1.00 83.00 299 ASP A N 1
ATOM 2377 C CA . ASP A 1 299 ? 6.734 -12.686 -2.971 1.00 83.00 299 ASP A CA 1
ATOM 2378 C C . ASP A 1 299 ? 6.291 -11.353 -3.578 1.00 83.00 299 ASP A C 1
ATOM 2380 O O . ASP A 1 299 ? 5.116 -11.003 -3.516 1.00 83.00 299 ASP A O 1
ATOM 2384 N N . TYR A 1 300 ? 7.191 -10.676 -4.301 1.00 83.81 300 TYR A N 1
ATOM 2385 C CA . TYR A 1 300 ? 6.898 -9.423 -4.992 1.00 83.81 300 TYR A CA 1
ATOM 2386 C C . TYR A 1 300 ? 5.659 -9.512 -5.896 1.00 83.81 300 TYR A C 1
ATOM 2388 O O . TYR A 1 300 ? 4.787 -8.644 -5.809 1.00 83.81 300 TYR A O 1
ATOM 2396 N N . TYR A 1 301 ? 5.554 -10.539 -6.749 1.00 89.12 301 TYR A N 1
ATOM 2397 C CA . TYR A 1 301 ? 4.405 -10.691 -7.648 1.00 89.12 301 TYR A CA 1
ATOM 2398 C C . TYR A 1 301 ? 3.165 -11.253 -6.939 1.00 89.12 301 TYR A C 1
ATOM 2400 O O . TYR A 1 301 ? 2.062 -10.768 -7.191 1.00 89.12 301 TYR A O 1
ATOM 2408 N N . SER A 1 302 ? 3.318 -12.245 -6.055 1.00 86.69 302 SER A N 1
ATOM 2409 C CA . SER A 1 302 ? 2.184 -12.883 -5.362 1.00 86.69 302 SER A CA 1
ATOM 2410 C C . SER A 1 302 ? 1.478 -11.926 -4.396 1.00 86.69 302 SER A C 1
ATOM 2412 O O . SER A 1 302 ? 0.255 -11.824 -4.418 1.00 86.69 302 SER A O 1
ATOM 2414 N N . GLN A 1 303 ? 2.222 -11.112 -3.645 1.00 83.44 303 GLN A N 1
ATOM 2415 C CA . GLN A 1 303 ? 1.653 -10.068 -2.787 1.00 83.44 303 GLN A CA 1
ATOM 2416 C C . GLN A 1 303 ? 0.988 -8.945 -3.585 1.00 83.44 303 GLN A C 1
ATOM 2418 O O . GLN A 1 303 ? 0.295 -8.110 -3.015 1.00 83.44 303 GLN A O 1
ATOM 2423 N N . ARG A 1 304 ? 1.179 -8.887 -4.910 1.00 87.25 304 ARG A N 1
ATOM 2424 C CA . ARG A 1 304 ? 0.583 -7.879 -5.795 1.00 87.25 304 ARG A CA 1
ATOM 2425 C C . ARG A 1 304 ? -0.641 -8.383 -6.562 1.00 87.25 304 ARG A C 1
ATOM 2427 O O . ARG A 1 304 ? -1.235 -7.567 -7.264 1.00 87.25 304 ARG A O 1
ATOM 2434 N N . VAL A 1 305 ? -1.072 -9.630 -6.399 1.00 86.31 305 VAL A N 1
ATOM 2435 C CA . VAL A 1 305 ? -2.359 -10.109 -6.938 1.00 86.31 305 VAL A CA 1
ATOM 2436 C C . VAL A 1 305 ? -3.456 -10.098 -5.871 1.00 86.31 305 VAL A C 1
ATOM 2438 O O . VAL A 1 305 ? -3.163 -9.999 -4.677 1.00 86.31 305 VAL A O 1
ATOM 2441 N N . LEU A 1 306 ? -4.719 -10.177 -6.303 1.00 82.12 306 LEU A N 1
ATOM 2442 C CA . LEU A 1 306 ? -5.858 -10.322 -5.392 1.00 82.12 306 LEU A CA 1
ATOM 2443 C C . LEU A 1 306 ? -5.678 -11.557 -4.509 1.00 82.12 306 LEU A C 1
ATOM 2445 O O . LEU A 1 306 ? -5.154 -12.578 -4.964 1.00 82.12 306 LEU A O 1
ATOM 2449 N N . LEU A 1 307 ? -6.143 -11.482 -3.266 1.00 80.81 307 LEU A N 1
ATOM 2450 C CA . LEU A 1 307 ? -5.985 -12.555 -2.291 1.00 80.81 307 LEU A CA 1
ATOM 2451 C C . LEU A 1 307 ? -6.618 -13.873 -2.763 1.00 80.81 307 LEU A C 1
ATOM 2453 O O . LEU A 1 307 ? -5.998 -14.929 -2.630 1.00 80.81 307 LEU A O 1
ATOM 2457 N N . VAL A 1 308 ? -7.787 -13.793 -3.408 1.00 80.00 308 VAL A N 1
ATOM 2458 C CA . VAL A 1 308 ? -8.487 -14.934 -4.032 1.00 80.00 308 VAL A CA 1
ATOM 2459 C C . VAL A 1 308 ? -7.641 -15.632 -5.108 1.00 80.00 308 VAL A C 1
ATOM 2461 O O . VAL A 1 308 ? -7.722 -16.844 -5.303 1.00 80.00 308 VAL A O 1
ATOM 2464 N N . ASP A 1 309 ? -6.766 -14.884 -5.783 1.00 83.06 309 ASP A N 1
ATOM 2465 C CA . ASP A 1 309 ? -5.926 -15.379 -6.873 1.00 83.06 309 ASP A CA 1
ATOM 2466 C C . ASP A 1 309 ? -4.550 -15.871 -6.407 1.00 83.06 309 ASP A C 1
ATOM 2468 O O . ASP A 1 309 ? -3.874 -16.587 -7.153 1.00 83.06 309 ASP A O 1
ATOM 2472 N N . GLN A 1 310 ? -4.119 -15.531 -5.185 1.00 85.31 310 GLN A N 1
ATOM 2473 C CA . GLN A 1 310 ? -2.772 -15.847 -4.696 1.00 85.31 310 GLN A CA 1
ATOM 2474 C C . GLN A 1 310 ? -2.470 -17.341 -4.732 1.00 85.31 310 GLN A C 1
ATOM 2476 O O . GLN A 1 310 ? -1.368 -17.726 -5.121 1.00 85.31 310 GLN A O 1
ATOM 2481 N N . LYS A 1 311 ? -3.437 -18.194 -4.371 1.00 85.06 311 LYS A N 1
ATOM 2482 C CA . LYS A 1 311 ? -3.252 -19.649 -4.427 1.00 85.06 311 LYS A CA 1
ATOM 2483 C C . LYS A 1 311 ? -2.930 -20.105 -5.848 1.00 85.06 311 LYS A C 1
ATOM 2485 O O . LYS A 1 311 ? -1.930 -20.779 -6.057 1.00 85.06 311 LYS A O 1
ATOM 2490 N N . VAL A 1 312 ? -3.729 -19.680 -6.826 1.00 85.81 312 VAL A N 1
ATOM 2491 C CA . VAL A 1 312 ? -3.551 -20.089 -8.225 1.00 85.81 312 VAL A CA 1
ATOM 2492 C C . VAL A 1 312 ? -2.231 -19.569 -8.799 1.00 85.81 312 VAL A C 1
ATOM 2494 O O . VAL A 1 312 ? -1.559 -20.270 -9.553 1.00 85.81 312 VAL A O 1
ATOM 2497 N N . ILE A 1 313 ? -1.839 -18.348 -8.436 1.00 87.38 313 ILE A N 1
ATOM 2498 C CA . ILE A 1 313 ? -0.563 -17.757 -8.854 1.00 87.38 313 ILE A CA 1
ATOM 2499 C C . ILE A 1 313 ? 0.628 -18.483 -8.228 1.00 87.38 313 ILE A C 1
ATOM 2501 O O . ILE A 1 313 ? 1.608 -18.751 -8.922 1.00 87.38 313 ILE A O 1
ATOM 2505 N N . ASN A 1 314 ? 0.540 -18.846 -6.951 1.00 88.81 314 ASN A N 1
ATOM 2506 C CA . ASN A 1 314 ? 1.570 -19.631 -6.281 1.00 88.81 314 ASN A CA 1
ATOM 2507 C C . ASN A 1 314 ? 1.697 -21.031 -6.891 1.00 88.81 314 ASN A C 1
ATOM 2509 O O . ASN A 1 314 ? 2.810 -21.429 -7.224 1.00 88.81 314 ASN A O 1
ATOM 2513 N N . ASP A 1 315 ? 0.579 -21.711 -7.158 1.00 88.19 315 ASP A N 1
ATOM 2514 C CA . ASP A 1 315 ? 0.572 -23.009 -7.840 1.00 88.19 315 ASP A CA 1
ATOM 2515 C C . ASP A 1 315 ? 1.196 -22.896 -9.254 1.00 88.19 315 ASP A C 1
ATOM 2517 O O . ASP A 1 315 ? 1.956 -23.765 -9.693 1.00 88.19 315 ASP A O 1
ATOM 2521 N N . TYR A 1 316 ? 0.937 -21.792 -9.970 1.00 87.56 316 TYR A N 1
ATOM 2522 C CA . TYR A 1 316 ? 1.591 -21.488 -11.247 1.00 87.56 316 TYR A CA 1
ATOM 2523 C C . TYR A 1 316 ? 3.106 -21.293 -11.092 1.00 87.56 316 TYR A C 1
ATOM 2525 O O . TYR A 1 316 ? 3.873 -21.830 -11.892 1.00 87.56 316 TYR A O 1
ATOM 2533 N N . PHE A 1 317 ? 3.555 -20.562 -10.070 1.00 89.62 317 PHE A N 1
ATOM 2534 C CA . PHE A 1 317 ? 4.979 -20.384 -9.784 1.00 89.62 317 PHE A CA 1
ATOM 2535 C C . PHE A 1 317 ? 5.667 -21.700 -9.409 1.00 89.62 317 PHE A C 1
ATOM 2537 O O . PHE A 1 317 ? 6.768 -21.957 -9.896 1.00 89.62 317 PHE A O 1
ATOM 2544 N N . ASP A 1 318 ? 5.016 -22.558 -8.626 1.00 89.75 318 ASP A N 1
ATOM 2545 C CA . ASP A 1 318 ? 5.526 -23.892 -8.294 1.00 89.75 318 ASP A CA 1
ATOM 2546 C C . ASP A 1 318 ? 5.690 -24.749 -9.547 1.00 89.75 318 ASP A C 1
ATOM 2548 O O . ASP A 1 318 ? 6.739 -25.359 -9.754 1.00 89.75 318 ASP A O 1
ATOM 2552 N N . ASN A 1 319 ? 4.704 -24.716 -10.447 1.00 87.69 319 ASN A N 1
ATOM 2553 C CA . ASN A 1 319 ? 4.797 -25.394 -11.734 1.00 87.69 319 ASN A CA 1
ATOM 2554 C C . ASN A 1 319 ? 5.947 -24.841 -12.591 1.00 87.69 319 ASN A C 1
ATOM 2556 O O . ASN A 1 319 ? 6.719 -25.619 -13.152 1.00 87.69 319 ASN A O 1
ATOM 2560 N N . LEU A 1 320 ? 6.108 -23.513 -12.667 1.00 87.12 320 LEU A N 1
ATOM 2561 C CA . LEU A 1 320 ? 7.211 -22.895 -13.406 1.00 87.12 320 LEU A CA 1
ATOM 2562 C C . LEU A 1 320 ? 8.577 -23.351 -12.898 1.00 87.12 320 LEU A C 1
ATOM 2564 O O . LEU A 1 320 ? 9.466 -23.558 -13.720 1.00 87.12 320 LEU A O 1
ATOM 2568 N N . VAL A 1 321 ? 8.755 -23.476 -11.582 1.00 87.06 321 VAL A N 1
ATOM 2569 C CA . VAL A 1 321 ? 10.016 -23.921 -10.969 1.00 87.06 321 VAL A CA 1
ATOM 2570 C C . VAL A 1 321 ? 10.232 -25.422 -11.173 1.00 87.06 321 VAL A C 1
ATOM 2572 O O . VAL A 1 321 ? 11.349 -25.843 -11.460 1.00 87.06 321 VAL A O 1
ATOM 2575 N N . ALA A 1 322 ? 9.172 -26.226 -11.075 1.00 87.00 322 ALA A N 1
ATOM 2576 C CA . ALA A 1 322 ? 9.237 -27.678 -11.234 1.00 87.00 322 ALA A CA 1
ATOM 2577 C C . ALA A 1 322 ? 9.463 -28.139 -12.687 1.00 87.00 322 ALA A C 1
ATOM 2579 O O . ALA A 1 322 ? 9.788 -29.302 -12.925 1.00 87.00 322 ALA A O 1
ATOM 2580 N N . THR A 1 323 ? 9.280 -27.253 -13.669 1.00 83.25 323 THR A N 1
ATOM 2581 C CA . THR A 1 323 ? 9.354 -27.575 -15.099 1.00 83.25 323 THR A CA 1
ATOM 2582 C C . THR A 1 323 ? 10.499 -26.843 -15.796 1.00 83.25 323 THR A C 1
ATOM 2584 O O . THR A 1 323 ? 10.783 -25.676 -15.536 1.00 83.25 323 THR A O 1
ATOM 2587 N N . VAL A 1 324 ? 11.143 -27.521 -16.749 1.00 79.25 324 VAL A N 1
ATOM 2588 C CA . VAL A 1 324 ? 12.196 -26.941 -17.607 1.00 79.25 324 VAL A CA 1
ATOM 2589 C C . VAL A 1 324 ? 11.666 -26.461 -18.961 1.00 79.25 324 VAL A C 1
ATOM 2591 O O . VAL A 1 324 ? 12.426 -25.969 -19.792 1.00 79.25 324 VAL A O 1
ATOM 2594 N N . ASP A 1 325 ? 10.362 -26.595 -19.204 1.00 82.25 325 ASP A N 1
ATOM 2595 C CA . ASP A 1 325 ? 9.757 -26.264 -20.488 1.00 82.25 325 ASP A CA 1
ATOM 2596 C C . ASP A 1 325 ? 9.834 -24.760 -20.781 1.00 82.25 325 ASP A C 1
ATOM 2598 O O . ASP A 1 325 ? 9.743 -23.905 -19.896 1.00 82.25 325 ASP A O 1
ATOM 2602 N N . THR A 1 326 ? 10.047 -24.399 -22.044 1.00 78.50 326 THR A N 1
ATOM 2603 C CA . THR A 1 326 ? 10.036 -22.990 -22.439 1.00 78.50 326 THR A CA 1
ATOM 2604 C C . THR A 1 326 ? 8.595 -22.498 -22.460 1.00 78.50 326 THR A C 1
ATOM 2606 O O . THR A 1 326 ? 7.792 -22.942 -23.277 1.00 78.50 326 THR A O 1
ATOM 2609 N N . LYS A 1 327 ? 8.261 -21.563 -21.569 1.00 82.06 327 LYS A N 1
ATOM 2610 C CA . LYS A 1 327 ? 6.968 -20.877 -21.604 1.00 82.06 327 LYS A CA 1
ATOM 2611 C C . LYS A 1 327 ? 7.031 -19.692 -22.572 1.00 82.06 327 LYS A C 1
ATOM 2613 O O . LYS A 1 327 ? 8.056 -19.005 -22.610 1.00 82.06 327 LYS A O 1
ATOM 2618 N N . PRO A 1 328 ? 5.960 -19.424 -23.339 1.00 81.81 328 PRO A N 1
ATOM 2619 C CA . PRO A 1 328 ? 5.904 -18.230 -24.164 1.00 81.81 328 PRO A CA 1
ATOM 2620 C C . PRO A 1 328 ? 5.957 -16.977 -23.287 1.00 81.81 328 PRO A C 1
ATOM 2622 O O . PRO A 1 328 ? 5.407 -16.939 -22.185 1.00 81.81 328 PRO A O 1
ATOM 2625 N N . VAL A 1 329 ? 6.609 -15.939 -23.806 1.00 84.25 329 VAL A N 1
ATOM 2626 C CA . VAL A 1 329 ? 6.609 -14.611 -23.191 1.00 84.25 329 VAL A CA 1
ATOM 2627 C C . VAL A 1 329 ? 5.175 -14.081 -23.150 1.00 84.25 329 VAL A C 1
ATOM 2629 O O . VAL A 1 329 ? 4.431 -14.223 -24.123 1.00 84.25 329 VAL A O 1
ATOM 2632 N N . ILE A 1 330 ? 4.793 -13.473 -22.026 1.00 86.12 330 ILE A N 1
ATOM 2633 C CA . ILE A 1 330 ? 3.486 -12.829 -21.869 1.00 86.12 330 ILE A CA 1
ATOM 2634 C C . ILE A 1 330 ? 3.385 -11.685 -22.881 1.00 86.12 330 ILE A C 1
ATOM 2636 O O . ILE A 1 330 ? 4.288 -10.858 -22.982 1.00 86.12 330 ILE A O 1
ATOM 2640 N N . ARG A 1 331 ? 2.296 -11.657 -23.651 1.00 85.25 331 ARG A N 1
ATOM 2641 C CA . ARG A 1 331 ? 2.053 -10.658 -24.699 1.00 85.25 331 ARG A CA 1
ATOM 2642 C C . ARG A 1 331 ? 1.028 -9.634 -24.234 1.00 85.25 331 ARG A C 1
ATOM 2644 O O . ARG A 1 331 ? 0.164 -9.944 -23.414 1.00 85.25 331 ARG A O 1
ATOM 2651 N N . THR A 1 332 ? 1.106 -8.426 -24.784 1.00 87.88 332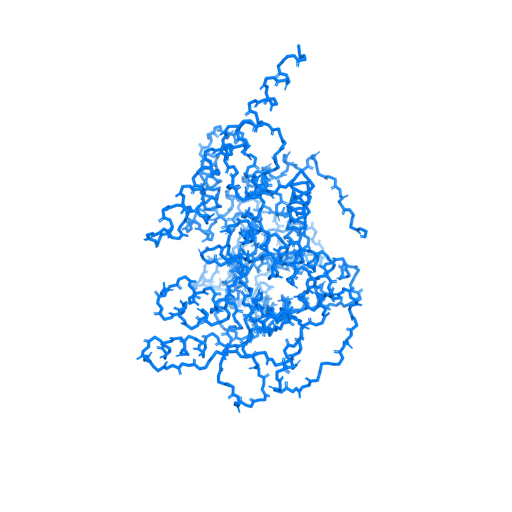 THR A N 1
ATOM 2652 C CA . THR A 1 332 ? 0.079 -7.403 -24.559 1.00 87.88 332 THR A CA 1
ATOM 2653 C C . THR A 1 332 ? -1.250 -7.813 -25.185 1.00 87.88 332 THR A C 1
ATOM 2655 O O . THR A 1 332 ? -1.299 -8.558 -26.164 1.00 87.88 332 THR A O 1
ATOM 2658 N N . GLN A 1 333 ? -2.341 -7.302 -24.625 1.00 85.38 333 GLN A N 1
ATOM 2659 C CA . GLN A 1 333 ? -3.695 -7.516 -25.126 1.00 85.38 333 GLN A CA 1
ATOM 2660 C C . GLN A 1 333 ? -4.420 -6.178 -25.148 1.00 85.38 333 GLN A C 1
ATOM 2662 O O . GLN A 1 333 ? -4.317 -5.416 -24.187 1.00 85.38 333 GLN A O 1
ATOM 2667 N N . ARG A 1 334 ? -5.186 -5.890 -26.205 1.00 84.88 334 ARG A N 1
ATOM 2668 C CA . ARG A 1 334 ? -5.955 -4.634 -26.301 1.00 84.88 334 ARG A CA 1
ATOM 2669 C C . ARG A 1 334 ? -6.879 -4.412 -25.104 1.00 84.88 334 ARG A C 1
ATOM 2671 O O . ARG A 1 334 ? -6.961 -3.285 -24.628 1.00 84.88 334 ARG A O 1
ATOM 2678 N N . ARG A 1 335 ? -7.487 -5.479 -24.574 1.00 83.56 335 ARG A N 1
ATOM 2679 C CA . ARG A 1 335 ? -8.338 -5.418 -23.372 1.00 83.56 335 ARG A CA 1
ATOM 2680 C C . ARG A 1 335 ? -7.611 -4.973 -22.096 1.00 83.56 335 ARG A C 1
ATOM 2682 O O . ARG A 1 335 ? -8.244 -4.493 -21.163 1.00 83.56 335 ARG A O 1
ATOM 2689 N N . SER A 1 336 ? -6.288 -5.118 -22.060 1.00 86.88 336 SER A N 1
ATOM 2690 C CA . SER A 1 336 ? -5.446 -4.771 -20.912 1.00 86.88 336 SER A CA 1
ATOM 2691 C C . SER A 1 336 ? -4.851 -3.367 -21.016 1.00 86.88 336 SER A C 1
ATOM 2693 O O . SER A 1 336 ? -4.071 -2.991 -20.145 1.00 86.88 336 SER A O 1
ATOM 2695 N N . LEU A 1 337 ? -5.164 -2.603 -22.069 1.00 88.25 337 LEU A N 1
ATOM 2696 C CA . LEU A 1 337 ? -4.649 -1.248 -22.258 1.00 88.25 337 LEU A CA 1
ATOM 2697 C C . LEU A 1 337 ? -5.109 -0.325 -21.118 1.00 88.25 337 LEU A C 1
ATOM 2699 O O . LEU A 1 337 ? -6.278 -0.315 -20.739 1.00 88.25 337 LEU A O 1
ATOM 2703 N N . LEU A 1 338 ? -4.185 0.485 -20.610 1.00 87.31 338 LEU A N 1
ATOM 2704 C CA . LEU A 1 338 ? -4.408 1.501 -19.587 1.00 87.31 338 LEU A CA 1
ATOM 2705 C C . LEU A 1 338 ? -4.325 2.894 -20.223 1.00 87.31 338 LEU A C 1
ATOM 2707 O O . LEU A 1 338 ? -3.225 3.413 -20.420 1.00 87.31 338 LEU A O 1
ATOM 2711 N N . PRO A 1 339 ? -5.470 3.510 -20.565 1.00 76.00 339 PRO A N 1
ATOM 2712 C CA . PRO A 1 339 ? -5.478 4.805 -21.239 1.00 76.00 339 PRO A CA 1
ATOM 2713 C C . PRO A 1 339 ? -5.320 6.008 -20.296 1.00 76.00 339 PRO A C 1
ATOM 2715 O O . PRO A 1 339 ? -4.976 7.099 -20.757 1.00 76.00 339 PRO A O 1
ATOM 2718 N N . ASP A 1 340 ? -5.613 5.845 -19.003 1.00 86.19 340 ASP A N 1
ATOM 2719 C CA . ASP A 1 340 ? -5.765 6.955 -18.058 1.00 86.19 340 ASP A CA 1
ATOM 2720 C C . ASP A 1 340 ? -5.198 6.590 -16.678 1.00 86.19 340 ASP A C 1
ATOM 2722 O O . ASP A 1 340 ? -5.535 5.552 -16.114 1.00 86.19 340 ASP A O 1
ATOM 2726 N N . LEU A 1 341 ? -4.347 7.450 -16.117 1.00 86.44 341 LEU A N 1
ATOM 2727 C CA . LEU A 1 341 ? -3.744 7.252 -14.798 1.00 86.44 341 LEU A CA 1
ATOM 2728 C C . LEU A 1 341 ? -4.759 7.368 -13.658 1.00 86.44 341 LEU A C 1
ATOM 2730 O O . LEU A 1 341 ? -4.543 6.794 -12.593 1.00 86.44 341 LEU A O 1
ATOM 2734 N N . PHE A 1 342 ? -5.883 8.064 -13.851 1.00 87.25 342 PHE A N 1
ATOM 2735 C CA . PHE A 1 342 ? -6.918 8.159 -12.820 1.00 87.25 342 PHE A CA 1
ATOM 2736 C C . PHE A 1 342 ? -7.549 6.807 -12.497 1.00 87.25 342 PHE A C 1
ATOM 2738 O O . PHE A 1 342 ? -8.047 6.640 -11.383 1.00 87.25 342 PHE A O 1
ATOM 2745 N N . THR A 1 343 ? -7.486 5.823 -13.405 1.00 81.31 343 THR A N 1
ATOM 2746 C CA . THR A 1 343 ? -7.992 4.480 -13.101 1.00 81.31 343 THR A CA 1
ATOM 2747 C C . THR A 1 343 ? -7.192 3.822 -11.985 1.00 81.31 343 THR A C 1
ATOM 2749 O O . THR A 1 343 ? -7.767 3.057 -11.226 1.00 81.31 343 THR A O 1
ATOM 2752 N N . PHE A 1 344 ? -5.904 4.149 -11.825 1.00 85.88 344 PHE A N 1
ATOM 2753 C CA . PHE A 1 344 ? -4.994 3.493 -10.879 1.00 85.88 344 PHE A CA 1
ATOM 2754 C C . PHE A 1 344 ? -5.466 3.671 -9.433 1.00 85.88 344 PHE A C 1
ATOM 2756 O O . PHE A 1 344 ? -5.381 2.743 -8.629 1.00 85.88 344 PHE A O 1
ATOM 2763 N N . HIS A 1 345 ? -6.036 4.839 -9.123 1.00 86.56 345 HIS A N 1
ATOM 2764 C CA . HIS A 1 345 ? -6.649 5.095 -7.825 1.00 86.56 345 HIS A CA 1
ATOM 2765 C C . HIS A 1 345 ? -7.841 4.163 -7.572 1.00 86.56 345 HIS A C 1
ATOM 2767 O O . HIS A 1 345 ? -7.915 3.515 -6.529 1.00 86.56 345 HIS A O 1
ATOM 2773 N N . ASP A 1 346 ? -8.746 4.050 -8.546 1.00 82.62 346 ASP A N 1
ATOM 2774 C CA . ASP A 1 346 ? -9.923 3.188 -8.437 1.00 82.62 346 ASP A CA 1
ATOM 2775 C C . ASP A 1 346 ? -9.521 1.699 -8.384 1.00 82.62 346 ASP A C 1
ATOM 2777 O O . ASP A 1 346 ? -10.145 0.912 -7.671 1.00 82.62 346 ASP A O 1
ATOM 2781 N N . GLU A 1 347 ? -8.450 1.301 -9.084 1.00 81.31 347 GLU A N 1
ATOM 2782 C CA . GLU A 1 347 ? -7.904 -0.060 -9.025 1.00 81.31 347 GLU A CA 1
ATOM 2783 C C . GLU A 1 347 ? -7.351 -0.408 -7.646 1.00 81.31 347 GLU A C 1
ATOM 2785 O O . GLU A 1 347 ? -7.601 -1.512 -7.156 1.00 81.31 347 GLU A O 1
ATOM 2790 N N . ARG A 1 348 ? -6.648 0.537 -7.008 1.00 84.88 348 ARG A N 1
ATOM 2791 C CA . ARG A 1 348 ? -6.149 0.386 -5.638 1.00 84.88 348 ARG A CA 1
ATOM 2792 C C . ARG A 1 348 ? -7.300 0.141 -4.666 1.00 84.88 348 ARG A C 1
ATOM 2794 O O . ARG A 1 348 ? -7.242 -0.819 -3.909 1.00 84.88 348 ARG A O 1
ATOM 2801 N N . VAL A 1 349 ? -8.352 0.964 -4.709 1.00 87.12 349 VAL A N 1
ATOM 2802 C CA . VAL A 1 349 ? -9.514 0.835 -3.805 1.00 87.12 349 VAL A CA 1
ATOM 2803 C C . VAL A 1 349 ? -10.270 -0.472 -4.058 1.00 87.12 349 VAL A C 1
ATOM 2805 O O . VAL A 1 349 ? -10.575 -1.203 -3.119 1.00 87.12 349 VAL A O 1
ATOM 2808 N N . ARG A 1 350 ? -10.531 -0.807 -5.328 1.00 82.75 350 ARG A N 1
ATOM 2809 C CA . ARG A 1 350 ? -11.217 -2.049 -5.721 1.00 82.75 350 ARG A CA 1
ATOM 2810 C C . ARG A 1 350 ? -10.480 -3.292 -5.235 1.00 82.75 350 ARG A C 1
ATOM 2812 O O . ARG A 1 350 ? -11.126 -4.260 -4.850 1.00 82.75 350 ARG A O 1
ATOM 2819 N N . ARG A 1 351 ? -9.148 -3.276 -5.272 1.00 81.19 351 ARG A N 1
ATOM 2820 C CA . ARG A 1 351 ? -8.341 -4.369 -4.739 1.00 81.19 351 ARG A CA 1
ATOM 2821 C C . ARG A 1 351 ? -8.595 -4.580 -3.249 1.00 81.19 351 ARG A C 1
ATOM 2823 O O . ARG A 1 351 ? -8.906 -5.697 -2.871 1.00 81.19 351 ARG A O 1
ATOM 2830 N N . VAL A 1 352 ? -8.518 -3.522 -2.440 1.00 81.31 352 VAL A N 1
ATOM 2831 C CA . VAL A 1 352 ? -8.739 -3.640 -0.986 1.00 81.31 352 VAL A CA 1
ATOM 2832 C C . VAL A 1 352 ? -10.122 -4.202 -0.694 1.00 81.31 352 VAL A C 1
ATOM 2834 O O . VAL A 1 352 ? -10.258 -5.108 0.114 1.00 81.31 352 VAL A O 1
ATOM 2837 N N . LEU A 1 353 ? -11.141 -3.704 -1.398 1.00 82.75 353 LEU A N 1
ATOM 2838 C CA . LEU A 1 353 ? -12.508 -4.205 -1.272 1.00 82.75 353 LEU A CA 1
ATOM 2839 C C . LEU A 1 353 ? -12.606 -5.699 -1.614 1.00 82.75 353 LEU A C 1
ATOM 2841 O O . LEU A 1 353 ? -13.229 -6.446 -0.872 1.00 82.75 353 LEU A O 1
ATOM 2845 N N . SER A 1 354 ? -11.950 -6.142 -2.690 1.00 78.06 354 SER A N 1
ATOM 2846 C CA . SER A 1 354 ? -11.919 -7.560 -3.065 1.00 78.06 354 SER A CA 1
ATOM 2847 C C . SER A 1 354 ? -11.190 -8.427 -2.040 1.00 78.06 354 SER A C 1
ATOM 2849 O O . SER A 1 354 ? -11.594 -9.563 -1.822 1.00 78.06 354 SER A O 1
ATOM 2851 N N . ASP A 1 355 ? -10.114 -7.919 -1.438 1.00 74.69 355 ASP A N 1
ATOM 2852 C CA . ASP A 1 355 ? -9.345 -8.657 -0.434 1.00 74.69 355 ASP A CA 1
ATOM 2853 C C . ASP A 1 355 ? -10.117 -8.746 0.904 1.00 74.69 355 ASP A C 1
ATOM 2855 O O . ASP A 1 355 ? -10.001 -9.748 1.608 1.00 74.69 355 ASP A O 1
ATOM 2859 N N . ILE A 1 356 ? -10.957 -7.747 1.219 1.00 75.62 356 ILE A N 1
ATOM 2860 C CA . ILE A 1 356 ? -11.902 -7.761 2.353 1.00 75.62 356 ILE A CA 1
ATOM 2861 C C . ILE A 1 356 ? -13.016 -8.796 2.141 1.00 75.62 356 ILE A C 1
ATOM 2863 O O . ILE A 1 356 ? -13.346 -9.525 3.074 1.00 75.62 356 ILE A O 1
ATOM 2867 N N . ASP A 1 357 ? -13.579 -8.876 0.931 1.00 68.88 357 ASP A N 1
ATOM 2868 C CA . ASP A 1 357 ? -14.702 -9.772 0.616 1.00 68.88 357 ASP A CA 1
ATOM 2869 C C . ASP A 1 357 ? -14.310 -11.274 0.656 1.00 68.88 357 ASP A C 1
ATOM 2871 O O . ASP A 1 357 ? -15.176 -12.129 0.839 1.00 68.88 357 ASP A O 1
ATOM 2875 N N . GLU A 1 358 ? -13.021 -11.614 0.508 1.00 65.38 358 GLU A N 1
ATOM 2876 C CA . GLU A 1 358 ? -12.538 -12.998 0.342 1.00 65.38 358 GLU A CA 1
ATOM 2877 C C . GLU A 1 358 ? -12.248 -13.762 1.657 1.00 65.38 358 GLU A C 1
ATOM 2879 O O . GLU A 1 358 ? -12.195 -14.994 1.639 1.00 65.38 358 GLU A O 1
ATOM 2884 N N . ARG A 1 359 ? -12.025 -13.109 2.814 1.00 57.84 359 ARG A N 1
ATOM 2885 C CA . ARG A 1 359 ? -11.453 -13.797 4.001 1.00 57.84 359 ARG A CA 1
ATOM 2886 C C . ARG A 1 359 ? -12.265 -13.769 5.298 1.00 57.84 359 ARG A C 1
ATOM 2888 O O . ARG A 1 359 ? -12.807 -12.761 5.731 1.00 57.84 359 ARG A O 1
ATOM 2895 N N . THR A 1 360 ? -12.165 -14.922 5.972 1.00 43.41 360 THR A N 1
ATOM 2896 C CA . THR A 1 360 ? -12.500 -15.272 7.367 1.00 43.41 360 THR A CA 1
ATOM 2897 C C . THR A 1 360 ? -11.267 -15.351 8.301 1.00 43.41 360 THR A C 1
ATOM 2899 O O . THR A 1 360 ? -11.398 -15.734 9.459 1.00 43.41 360 THR A O 1
ATOM 2902 N N . THR A 1 361 ? -10.058 -15.007 7.829 1.00 41.81 361 THR A N 1
ATOM 2903 C CA . THR A 1 361 ? -8.824 -14.812 8.641 1.00 41.81 361 THR A CA 1
ATOM 2904 C C . THR A 1 361 ? -8.565 -13.308 8.801 1.00 41.81 361 THR A C 1
ATOM 2906 O O . THR A 1 361 ? -9.023 -12.560 7.942 1.00 41.81 361 THR A O 1
ATOM 2909 N N . SER A 1 362 ? -7.906 -12.857 9.885 1.00 57.72 362 SER A N 1
ATOM 2910 C CA . SER A 1 362 ? -8.033 -11.470 10.379 1.00 57.72 362 SER A CA 1
ATOM 2911 C C . SER A 1 362 ? -7.850 -10.415 9.276 1.00 57.72 362 SER A C 1
ATOM 2913 O O . SER A 1 362 ? -6.761 -10.244 8.731 1.00 57.72 362 SER A O 1
ATOM 2915 N N . LEU A 1 363 ? -8.935 -9.697 8.964 1.00 65.25 363 LEU A N 1
ATOM 2916 C CA . LEU A 1 363 ? -8.960 -8.505 8.100 1.00 65.25 363 LEU A CA 1
ATOM 2917 C C . LEU A 1 363 ? -7.834 -7.523 8.447 1.00 65.25 363 LEU A C 1
ATOM 2919 O O . LEU A 1 363 ? -7.302 -6.837 7.575 1.00 65.25 363 LEU A O 1
ATOM 2923 N N . ASN A 1 364 ? -7.456 -7.533 9.723 1.00 62.88 364 ASN A N 1
ATOM 2924 C CA . ASN A 1 364 ? -6.346 -6.807 10.293 1.00 62.88 364 ASN A CA 1
ATOM 2925 C C . ASN A 1 364 ? -5.023 -7.033 9.555 1.00 62.88 364 ASN A C 1
ATOM 2927 O O . ASN A 1 364 ? -4.437 -6.086 9.056 1.00 62.88 364 ASN A O 1
ATOM 2931 N N . GLU A 1 365 ? -4.586 -8.284 9.400 1.00 63.19 365 GLU A N 1
ATOM 2932 C CA . GLU A 1 365 ? -3.298 -8.618 8.774 1.00 63.19 365 GLU A CA 1
ATOM 2933 C C . GLU A 1 365 ? -3.230 -8.169 7.302 1.00 63.19 365 GLU A C 1
ATOM 2935 O O . GLU A 1 365 ? -2.208 -7.663 6.839 1.00 63.19 365 GLU A O 1
ATOM 2940 N N . ILE A 1 366 ? -4.344 -8.291 6.573 1.00 64.94 366 ILE A N 1
ATOM 2941 C CA . ILE A 1 366 ? -4.442 -7.914 5.154 1.00 64.94 366 ILE A CA 1
ATOM 2942 C C . ILE A 1 366 ? -4.335 -6.394 4.989 1.00 64.94 366 ILE A C 1
ATOM 2944 O O . ILE A 1 366 ? -3.579 -5.901 4.145 1.00 64.94 366 ILE A O 1
ATOM 2948 N N . ILE A 1 367 ? -5.104 -5.644 5.782 1.00 64.81 367 ILE A N 1
ATOM 2949 C CA . ILE A 1 367 ? -5.146 -4.181 5.702 1.00 64.81 367 ILE A CA 1
ATOM 2950 C C . ILE A 1 367 ? -3.847 -3.585 6.251 1.00 64.81 367 ILE A C 1
ATOM 2952 O O . ILE A 1 367 ? -3.291 -2.690 5.613 1.00 64.81 367 ILE A O 1
ATOM 2956 N N . ALA A 1 368 ? -3.328 -4.121 7.359 1.00 63.88 368 ALA A N 1
ATOM 2957 C CA . ALA A 1 368 ? -2.034 -3.760 7.925 1.00 63.88 368 ALA A CA 1
ATOM 2958 C C . ALA A 1 368 ? -0.925 -3.899 6.879 1.00 63.88 368 ALA A C 1
ATOM 2960 O O . ALA A 1 368 ? -0.251 -2.916 6.584 1.00 63.88 368 ALA A O 1
ATOM 2961 N N . GLY A 1 369 ? -0.796 -5.062 6.228 1.00 62.72 369 GLY A N 1
ATOM 2962 C CA . GLY A 1 369 ? 0.196 -5.267 5.170 1.00 62.72 369 GLY A CA 1
ATOM 2963 C C . GLY A 1 369 ? 0.098 -4.217 4.060 1.00 62.72 369 GLY A C 1
ATOM 2964 O O . GLY A 1 369 ? 1.091 -3.591 3.704 1.00 62.72 369 GLY A O 1
ATOM 2965 N N . LEU A 1 370 ? -1.108 -3.927 3.564 1.00 66.00 370 LEU A N 1
ATOM 2966 C CA . LEU A 1 370 ? -1.294 -2.935 2.505 1.00 66.00 370 LEU A CA 1
ATOM 2967 C C . LEU A 1 370 ? -0.954 -1.501 2.942 1.00 66.00 370 LEU A C 1
ATOM 2969 O O . LEU A 1 370 ? -0.327 -0.752 2.183 1.00 66.00 370 LEU A O 1
ATOM 2973 N N . VAL A 1 371 ? -1.427 -1.080 4.114 1.00 63.16 371 VAL A N 1
ATOM 2974 C CA . VAL A 1 371 ? -1.209 0.275 4.635 1.00 63.16 371 VAL A CA 1
ATOM 2975 C C . VAL A 1 371 ? 0.273 0.463 4.948 1.00 63.16 371 VAL A C 1
ATOM 2977 O O . VAL A 1 371 ? 0.901 1.399 4.446 1.00 63.16 371 VAL A O 1
ATOM 2980 N N . TYR A 1 372 ? 0.855 -0.478 5.684 1.00 64.94 372 TYR A N 1
ATOM 2981 C CA . TYR A 1 372 ? 2.235 -0.428 6.135 1.00 64.94 372 TYR A CA 1
ATOM 2982 C C . TYR A 1 372 ? 3.246 -0.596 4.999 1.00 64.94 372 TYR A C 1
ATOM 2984 O O . TYR A 1 372 ? 4.213 0.164 4.958 1.00 64.94 372 TYR A O 1
ATOM 2992 N N . ASP A 1 373 ? 2.999 -1.457 4.007 1.00 64.69 373 ASP A N 1
ATOM 2993 C CA . ASP A 1 373 ? 3.880 -1.570 2.838 1.00 64.69 373 ASP A CA 1
ATOM 2994 C C . ASP A 1 373 ? 3.879 -0.279 2.006 1.00 64.69 373 ASP A C 1
ATOM 2996 O O . ASP A 1 373 ? 4.925 0.158 1.522 1.00 64.69 373 ASP A O 1
ATOM 3000 N N . ASN A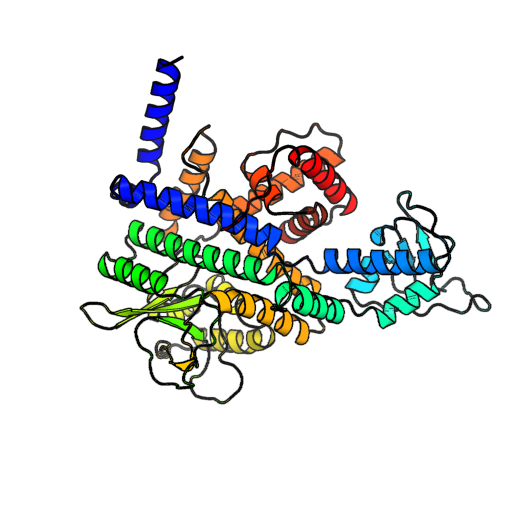 1 374 ? 2.722 0.372 1.835 1.00 63.72 374 ASN A N 1
ATOM 3001 C CA . ASN A 1 374 ? 2.651 1.651 1.121 1.00 63.72 374 ASN A CA 1
ATOM 3002 C C . ASN A 1 374 ? 3.381 2.768 1.878 1.00 63.72 374 ASN A C 1
ATOM 3004 O O . ASN A 1 374 ? 4.083 3.573 1.258 1.00 63.72 374 ASN A O 1
ATOM 3008 N N . LEU A 1 375 ? 3.263 2.795 3.206 1.00 61.12 375 LEU A N 1
ATOM 3009 C CA . LEU A 1 375 ? 3.987 3.733 4.064 1.00 61.12 375 LEU A CA 1
ATOM 3010 C C . LEU A 1 375 ? 5.493 3.478 4.033 1.00 61.12 375 LEU A C 1
ATOM 3012 O O . LEU A 1 375 ? 6.268 4.421 3.898 1.00 61.12 375 LEU A O 1
ATOM 3016 N N . LEU A 1 376 ? 5.916 2.216 4.074 1.00 62.12 376 LEU A N 1
ATOM 3017 C CA . LEU A 1 376 ? 7.312 1.804 3.961 1.00 62.12 376 LEU A CA 1
ATOM 3018 C C . LEU A 1 376 ? 7.909 2.225 2.612 1.00 62.12 376 LEU A C 1
ATOM 3020 O O . LEU A 1 376 ? 9.016 2.766 2.562 1.00 62.12 376 LEU A O 1
ATOM 3024 N N . LYS A 1 377 ? 7.162 2.060 1.515 1.00 64.00 377 LYS A N 1
ATOM 3025 C CA . LYS A 1 377 ? 7.562 2.555 0.188 1.00 64.00 377 LYS A CA 1
ATOM 3026 C C . LYS A 1 377 ? 7.685 4.073 0.161 1.00 64.00 377 LYS A C 1
ATOM 3028 O O . LYS A 1 377 ? 8.691 4.588 -0.324 1.00 64.00 377 LYS A O 1
ATOM 3033 N N . ALA A 1 378 ? 6.706 4.794 0.708 1.00 58.50 378 ALA A N 1
ATOM 3034 C CA . ALA A 1 378 ? 6.753 6.251 0.791 1.00 58.50 378 ALA A CA 1
ATOM 3035 C C . ALA A 1 378 ? 7.941 6.728 1.643 1.00 58.50 378 ALA A C 1
ATOM 3037 O O . ALA A 1 378 ? 8.674 7.627 1.229 1.00 58.50 378 ALA A O 1
ATOM 3038 N N . ALA A 1 379 ? 8.191 6.079 2.781 1.00 57.31 379 ALA A N 1
ATOM 3039 C CA . ALA A 1 379 ? 9.338 6.330 3.643 1.00 57.31 379 ALA A CA 1
ATOM 3040 C C . ALA A 1 379 ? 10.657 6.080 2.913 1.00 57.31 379 ALA A C 1
ATOM 3042 O O . ALA A 1 379 ? 11.561 6.912 2.986 1.00 57.31 379 ALA A O 1
ATOM 3043 N N . ASN A 1 380 ? 10.762 4.985 2.160 1.00 57.66 380 ASN A N 1
ATOM 3044 C CA . ASN A 1 380 ? 11.941 4.679 1.360 1.00 57.66 380 ASN A CA 1
ATOM 3045 C C . ASN A 1 380 ? 12.186 5.756 0.289 1.00 57.66 380 ASN A C 1
ATOM 3047 O O . ASN A 1 380 ? 13.282 6.305 0.208 1.00 57.66 380 ASN A O 1
ATOM 3051 N N . ILE A 1 381 ? 11.152 6.158 -0.460 1.00 57.47 381 ILE A N 1
ATOM 3052 C CA . ILE A 1 381 ? 11.222 7.270 -1.425 1.00 57.47 381 ILE A CA 1
ATOM 3053 C C . ILE A 1 381 ? 11.689 8.559 -0.729 1.00 57.47 381 ILE A C 1
ATOM 3055 O O . ILE A 1 381 ? 12.597 9.240 -1.201 1.00 57.47 381 ILE A O 1
ATOM 3059 N N . ILE A 1 382 ? 11.119 8.894 0.425 1.00 55.41 382 ILE A N 1
ATOM 3060 C CA . ILE A 1 382 ? 11.465 10.096 1.194 1.00 55.41 382 ILE A CA 1
ATOM 3061 C C . ILE A 1 382 ? 12.910 10.071 1.709 1.00 55.41 382 ILE A C 1
ATOM 3063 O O . ILE A 1 382 ? 13.557 11.128 1.750 1.00 55.41 382 ILE A O 1
ATOM 3067 N N . SER A 1 383 ? 13.390 8.884 2.088 1.00 48.97 383 SER A N 1
ATOM 3068 C CA . SER A 1 383 ? 14.713 8.637 2.673 1.00 48.97 383 SER A CA 1
ATOM 3069 C C . SER A 1 383 ? 15.808 8.591 1.608 1.00 48.97 383 SER A C 1
ATOM 3071 O O . SER A 1 383 ? 16.885 9.146 1.811 1.00 48.97 383 SER A O 1
ATOM 3073 N N . LEU A 1 384 ? 15.518 8.016 0.438 1.00 49.53 384 LEU A N 1
ATOM 3074 C CA . LEU A 1 384 ? 16.399 8.015 -0.734 1.00 49.53 384 LEU A CA 1
ATOM 3075 C C . LEU A 1 384 ? 16.553 9.418 -1.342 1.00 49.53 384 LEU A C 1
ATOM 3077 O O . LEU A 1 384 ? 17.601 9.746 -1.900 1.00 49.53 384 LEU A O 1
ATOM 3081 N N . LEU A 1 385 ? 15.523 10.263 -1.227 1.00 48.16 385 LEU A N 1
ATOM 3082 C CA . LEU A 1 385 ? 15.437 11.571 -1.884 1.00 48.16 385 LEU A CA 1
ATOM 3083 C C . LEU A 1 385 ? 15.710 12.739 -0.922 1.00 48.16 385 LEU A C 1
ATOM 3085 O O . LEU A 1 385 ? 14.984 13.740 -0.899 1.00 48.16 385 LEU A O 1
ATOM 3089 N N . VAL A 1 386 ? 16.771 12.637 -0.114 1.00 41.81 386 VAL A N 1
ATOM 3090 C CA . VAL A 1 386 ? 17.297 13.803 0.615 1.00 41.81 386 VAL A CA 1
ATOM 3091 C C . VAL A 1 386 ? 17.756 14.844 -0.416 1.00 41.81 386 VAL A C 1
ATOM 3093 O O . VAL A 1 386 ? 18.581 14.521 -1.276 1.00 41.81 386 VAL A O 1
ATOM 3096 N N . PRO A 1 387 ? 17.243 16.089 -0.369 1.00 34.41 387 PRO A N 1
ATOM 3097 C CA . PRO A 1 387 ? 17.652 17.123 -1.303 1.00 34.41 387 PRO A CA 1
ATOM 3098 C C . PRO A 1 387 ? 19.169 17.322 -1.251 1.00 34.41 387 PRO A 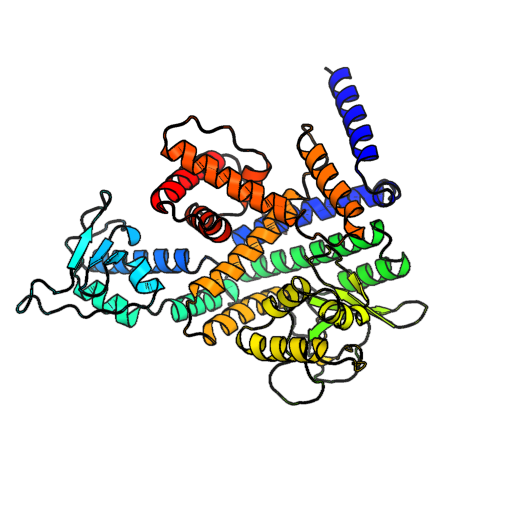C 1
ATOM 3100 O O . PRO A 1 387 ? 19.741 17.364 -0.158 1.00 34.41 387 PRO A O 1
ATOM 3103 N N . PRO A 1 388 ? 19.830 17.544 -2.398 1.00 32.22 388 PRO A N 1
ATOM 3104 C CA . PRO A 1 388 ? 21.187 18.060 -2.433 1.00 32.22 388 PRO A CA 1
ATOM 3105 C C . PRO A 1 388 ? 21.137 19.557 -2.097 1.00 32.22 388 PRO A C 1
ATOM 3107 O O . PRO A 1 388 ? 21.470 20.398 -2.928 1.00 32.22 388 PRO A O 1
ATOM 3110 N N . VAL A 1 389 ? 20.627 19.914 -0.922 1.00 29.19 389 VAL A N 1
ATOM 3111 C CA . VAL A 1 389 ? 20.685 21.272 -0.394 1.00 29.19 389 VAL A CA 1
ATOM 3112 C C . VAL A 1 389 ? 20.820 21.173 1.118 1.00 29.19 389 VAL A C 1
ATOM 3114 O O . VAL A 1 389 ? 19.874 20.800 1.806 1.00 29.19 389 VAL A O 1
ATOM 3117 N N . GLY A 1 390 ? 22.001 21.541 1.611 1.00 28.19 390 GLY A N 1
ATOM 3118 C CA . GLY A 1 390 ? 22.196 21.957 2.995 1.00 28.19 390 GLY A CA 1
ATOM 3119 C C . GLY A 1 390 ? 22.263 20.832 4.034 1.00 28.19 390 GLY A C 1
ATOM 3120 O O . GLY A 1 390 ? 21.297 20.119 4.303 1.00 28.19 390 GLY A O 1
ATOM 3121 N N . THR A 1 391 ? 23.429 20.789 4.680 1.00 25.16 391 THR A N 1
ATOM 3122 C CA . THR A 1 391 ? 23.782 20.136 5.954 1.00 25.16 391 THR A CA 1
ATOM 3123 C C . THR A 1 391 ? 24.028 18.610 6.011 1.00 25.16 391 THR A C 1
ATOM 3125 O O . THR A 1 391 ? 23.126 17.798 6.170 1.00 25.16 391 THR A O 1
ATOM 3128 N N . VAL A 1 392 ? 25.345 18.319 5.994 1.00 33.34 392 VAL A N 1
ATOM 3129 C CA . VAL A 1 392 ? 26.181 17.441 6.855 1.00 33.34 392 VAL A CA 1
ATOM 3130 C C . VAL A 1 392 ? 26.107 15.906 6.714 1.00 33.34 392 VAL A C 1
ATOM 3132 O O . VAL A 1 392 ? 25.213 15.250 7.230 1.00 33.34 392 VAL A O 1
ATOM 3135 N N . VAL A 1 393 ? 27.180 15.375 6.094 1.00 31.34 393 VAL A N 1
ATOM 3136 C CA . VAL A 1 393 ? 28.027 14.178 6.372 1.00 31.34 393 VAL A CA 1
ATOM 3137 C C . VAL A 1 393 ? 27.371 12.809 6.644 1.00 31.34 393 VAL A C 1
ATOM 3139 O O . VAL A 1 393 ? 27.884 11.811 6.146 1.00 31.34 393 VAL A O 1
ATOM 3142 N N . VAL A 1 394 ? 26.224 12.713 7.316 1.00 29.89 394 VAL A N 1
ATOM 3143 C CA . VAL A 1 394 ? 25.580 11.424 7.650 1.00 29.89 394 VAL A CA 1
ATOM 3144 C C . VAL A 1 394 ? 24.873 10.803 6.435 1.00 29.89 394 VAL A C 1
ATOM 3146 O O . VAL A 1 394 ? 25.013 9.611 6.174 1.00 29.89 394 VAL A O 1
ATOM 3149 N N . ALA A 1 395 ? 24.228 11.619 5.592 1.00 31.12 395 ALA A N 1
ATOM 3150 C CA . ALA A 1 395 ? 23.606 11.156 4.341 1.00 31.12 395 ALA A CA 1
ATOM 3151 C C . ALA A 1 395 ? 24.625 10.597 3.325 1.00 31.12 395 ALA A C 1
ATOM 3153 O O . ALA A 1 395 ? 24.279 9.840 2.424 1.00 31.12 395 ALA A O 1
ATOM 3154 N N . VAL A 1 396 ? 25.901 10.955 3.476 1.00 31.06 396 VAL A N 1
ATOM 3155 C CA . VAL A 1 396 ? 26.984 10.597 2.553 1.00 31.06 396 VAL A CA 1
ATOM 3156 C C . VAL A 1 396 ? 27.539 9.207 2.834 1.00 31.06 396 VAL A C 1
ATOM 3158 O O . VAL A 1 396 ? 27.840 8.482 1.890 1.00 31.06 396 VAL A O 1
ATOM 3161 N N . GLN A 1 397 ? 27.615 8.795 4.101 1.00 30.48 397 GLN A N 1
ATOM 3162 C CA . GLN A 1 397 ? 27.927 7.408 4.454 1.00 30.48 397 GLN A CA 1
ATOM 3163 C C . GLN A 1 397 ? 26.781 6.454 4.088 1.00 30.48 397 GLN A C 1
ATOM 3165 O O . GLN A 1 397 ? 27.061 5.342 3.654 1.00 30.48 397 GLN A O 1
ATOM 3170 N N . MET A 1 398 ? 25.528 6.919 4.136 1.00 33.91 398 MET A N 1
ATOM 3171 C CA . MET A 1 398 ? 24.345 6.151 3.715 1.00 33.91 398 MET A CA 1
ATOM 3172 C C . MET A 1 398 ? 24.213 6.035 2.186 1.00 33.91 398 MET A C 1
ATOM 3174 O O . MET A 1 398 ? 23.963 4.963 1.645 1.00 33.91 398 MET A O 1
ATOM 3178 N N . MET A 1 399 ? 24.469 7.111 1.436 1.00 32.53 399 MET A N 1
ATOM 3179 C CA . MET A 1 399 ? 24.549 7.024 -0.030 1.00 32.53 399 MET A CA 1
ATOM 3180 C C . MET A 1 399 ? 25.749 6.186 -0.489 1.00 32.53 399 MET A C 1
ATOM 3182 O O . MET A 1 399 ? 25.662 5.506 -1.509 1.00 32.53 399 MET A O 1
ATOM 3186 N N . LYS A 1 400 ? 26.850 6.189 0.275 1.00 33.97 400 LYS A N 1
ATOM 3187 C CA . LYS A 1 400 ? 27.991 5.298 0.050 1.00 33.97 400 LYS A CA 1
ATOM 3188 C C . LYS A 1 400 ? 27.646 3.836 0.362 1.00 33.97 400 LYS A C 1
ATOM 3190 O O . LYS A 1 400 ? 28.037 2.987 -0.421 1.00 33.97 400 LYS A O 1
ATOM 3195 N N . SER A 1 401 ? 26.866 3.526 1.402 1.00 34.47 401 SER A N 1
ATOM 3196 C CA . SER A 1 401 ? 26.410 2.151 1.668 1.00 34.47 401 SER A CA 1
ATOM 3197 C C . SER A 1 401 ? 25.406 1.646 0.629 1.00 34.47 401 SER A C 1
ATOM 3199 O O . SER A 1 401 ? 25.485 0.489 0.240 1.00 34.47 401 SER A O 1
ATOM 3201 N N . ILE A 1 402 ? 24.529 2.509 0.102 1.00 35.06 402 ILE A N 1
ATOM 3202 C CA . ILE A 1 402 ? 23.644 2.191 -1.036 1.00 35.06 402 ILE A CA 1
ATOM 3203 C C . ILE A 1 402 ? 24.460 1.957 -2.323 1.00 35.06 402 ILE A C 1
ATOM 3205 O O . ILE A 1 402 ? 24.176 1.039 -3.093 1.00 35.06 402 ILE A O 1
ATOM 3209 N N . TYR A 1 403 ? 25.509 2.752 -2.550 1.00 35.41 403 TYR A N 1
ATOM 3210 C CA . TYR A 1 403 ? 26.422 2.598 -3.686 1.00 35.41 403 TYR A CA 1
ATOM 3211 C C . TYR A 1 403 ? 27.310 1.344 -3.574 1.00 35.41 403 TYR A C 1
ATOM 3213 O O . TYR A 1 403 ? 27.466 0.608 -4.549 1.00 35.41 403 TYR A O 1
ATOM 3221 N N . ASP A 1 404 ? 27.838 1.051 -2.385 1.00 36.56 404 ASP A N 1
ATOM 3222 C CA . ASP A 1 404 ? 28.638 -0.145 -2.107 1.00 36.56 404 ASP A CA 1
ATOM 3223 C C . ASP A 1 404 ? 27.756 -1.412 -2.132 1.00 36.56 404 ASP A C 1
ATOM 3225 O O . ASP A 1 404 ? 28.187 -2.439 -2.657 1.00 36.56 404 ASP A O 1
ATOM 3229 N N . ALA A 1 405 ? 26.483 -1.326 -1.714 1.00 34.19 405 ALA A N 1
ATOM 3230 C CA . ALA A 1 405 ? 25.471 -2.374 -1.901 1.00 34.19 405 ALA A CA 1
ATOM 3231 C C . ALA A 1 405 ? 25.139 -2.627 -3.385 1.00 34.19 405 ALA A C 1
ATOM 3233 O O . ALA A 1 405 ? 24.937 -3.763 -3.812 1.00 34.19 405 ALA A O 1
ATOM 3234 N N . SER A 1 406 ? 25.144 -1.575 -4.209 1.00 32.81 406 SER A N 1
ATOM 3235 C CA . SER A 1 406 ? 24.995 -1.683 -5.665 1.00 32.81 406 SER A CA 1
ATOM 3236 C C . SER A 1 406 ? 26.217 -2.310 -6.359 1.00 32.81 406 SER A C 1
ATOM 3238 O O . SER A 1 406 ? 26.085 -2.758 -7.499 1.00 32.81 406 SER A O 1
ATOM 3240 N N . GLN A 1 407 ? 27.391 -2.362 -5.720 1.00 32.97 407 GLN A N 1
ATOM 3241 C CA . GLN A 1 407 ? 28.594 -3.028 -6.247 1.00 32.97 407 GLN A CA 1
ATOM 3242 C C . GLN A 1 407 ? 28.789 -4.440 -5.671 1.00 32.97 407 GLN A C 1
ATOM 3244 O O . GLN A 1 407 ? 29.223 -5.343 -6.390 1.00 32.97 407 GLN A O 1
ATOM 3249 N N . SER A 1 408 ? 28.380 -4.691 -4.422 1.00 32.84 408 SER A N 1
ATOM 3250 C CA . SER A 1 408 ? 28.255 -6.052 -3.871 1.00 32.84 408 SER A CA 1
ATOM 3251 C C . SER A 1 408 ? 27.121 -6.856 -4.533 1.00 32.84 408 SER A C 1
ATOM 3253 O O . SER A 1 408 ? 27.123 -8.086 -4.485 1.00 32.84 408 SER A O 1
ATOM 3255 N N . HIS A 1 409 ? 26.235 -6.167 -5.262 1.00 40.03 409 HIS A N 1
ATOM 3256 C CA . HIS A 1 409 ? 25.137 -6.633 -6.122 1.00 40.03 409 HIS A CA 1
ATOM 3257 C C . HIS A 1 409 ? 25.486 -7.757 -7.115 1.00 40.03 409 HIS A C 1
ATOM 3259 O O . HIS A 1 409 ? 24.601 -8.458 -7.599 1.00 40.03 409 HIS A O 1
ATOM 3265 N N . ARG A 1 410 ? 26.775 -7.999 -7.393 1.00 37.31 410 ARG A N 1
ATOM 3266 C CA . ARG A 1 410 ? 27.227 -9.192 -8.134 1.00 37.31 410 ARG A CA 1
ATOM 3267 C C . ARG A 1 410 ? 27.111 -10.505 -7.340 1.00 37.31 410 ARG A C 1
ATOM 3269 O O . ARG A 1 410 ? 27.377 -11.556 -7.914 1.00 37.31 410 ARG A O 1
ATOM 3276 N N . ARG A 1 411 ? 26.743 -10.464 -6.051 1.00 35.66 411 ARG A N 1
ATOM 3277 C CA . ARG A 1 411 ? 26.728 -11.628 -5.142 1.00 35.66 411 ARG A CA 1
ATOM 3278 C C . ARG A 1 411 ? 25.373 -11.966 -4.495 1.00 35.66 411 ARG A C 1
ATOM 3280 O O . ARG A 1 411 ? 25.328 -12.913 -3.724 1.00 35.66 411 ARG A O 1
ATOM 3287 N N . GLY A 1 412 ? 24.281 -11.280 -4.851 1.00 37.38 412 GLY A N 1
ATOM 3288 C CA . GLY A 1 412 ? 22.917 -11.742 -4.533 1.00 37.38 412 GLY A CA 1
ATOM 3289 C C . GLY A 1 412 ? 22.396 -11.488 -3.111 1.00 37.38 412 GLY A C 1
ATOM 3290 O O . GLY A 1 412 ? 21.624 -12.302 -2.619 1.00 37.38 412 GLY A O 1
ATOM 3291 N N . ASP A 1 413 ? 22.764 -10.377 -2.464 1.00 38.53 413 ASP A N 1
ATOM 3292 C CA . ASP A 1 413 ? 22.233 -10.008 -1.139 1.00 38.53 413 ASP A CA 1
ATOM 3293 C C . ASP A 1 413 ? 21.388 -8.718 -1.220 1.00 38.53 413 ASP A C 1
ATOM 3295 O O . ASP A 1 413 ? 21.900 -7.630 -1.489 1.00 38.53 413 ASP A O 1
ATOM 3299 N N . TYR A 1 414 ? 20.066 -8.862 -1.071 1.00 38.72 414 TYR A N 1
ATOM 3300 C CA . TYR A 1 414 ? 19.031 -7.869 -1.417 1.00 38.72 414 TYR A CA 1
ATOM 3301 C C . TYR A 1 414 ? 18.573 -6.991 -0.228 1.00 38.72 414 TYR A C 1
ATOM 3303 O O . TYR A 1 414 ? 17.554 -6.307 -0.300 1.00 38.72 414 TYR A O 1
ATOM 3311 N N . SER A 1 415 ? 19.313 -6.998 0.882 1.00 40.59 415 SER A N 1
ATOM 3312 C CA . SER A 1 415 ? 18.881 -6.475 2.190 1.00 40.59 415 SER A CA 1
ATOM 3313 C C . SER A 1 415 ? 19.149 -4.976 2.441 1.00 40.59 415 SER A C 1
ATOM 3315 O O . SER A 1 415 ? 18.562 -4.387 3.348 1.00 40.59 415 SER A O 1
ATOM 3317 N N . ALA A 1 416 ? 19.987 -4.313 1.639 1.00 36.66 416 ALA A N 1
ATOM 3318 C CA . ALA A 1 416 ? 20.577 -3.023 2.026 1.00 36.66 416 ALA A CA 1
ATOM 3319 C C . ALA A 1 416 ? 19.677 -1.775 1.864 1.00 36.66 416 ALA A C 1
ATOM 3321 O O . ALA A 1 416 ? 19.826 -0.825 2.625 1.00 36.66 416 ALA A O 1
ATOM 3322 N N . ALA A 1 417 ? 18.739 -1.741 0.907 1.00 37.09 417 ALA A N 1
ATOM 3323 C CA . ALA A 1 417 ? 17.873 -0.565 0.697 1.00 37.09 417 ALA A CA 1
ATOM 3324 C C . ALA A 1 417 ? 16.638 -0.558 1.620 1.00 37.09 417 ALA A C 1
ATOM 3326 O O . ALA A 1 417 ? 16.234 0.494 2.108 1.00 37.09 417 ALA A O 1
ATOM 3327 N N . LEU A 1 418 ? 16.080 -1.739 1.907 1.00 42.75 418 LEU A N 1
ATOM 3328 C CA . LEU A 1 418 ? 15.030 -1.929 2.917 1.00 42.75 418 LEU A CA 1
ATOM 3329 C C . LEU A 1 418 ? 15.576 -1.799 4.349 1.00 42.75 418 LEU A C 1
ATOM 3331 O O . LEU A 1 418 ? 14.829 -1.425 5.253 1.00 42.75 418 LEU A O 1
ATOM 3335 N N . GLY A 1 419 ? 16.881 -2.040 4.538 1.00 45.97 419 GLY A N 1
ATOM 3336 C CA . GLY A 1 419 ? 17.574 -1.862 5.814 1.00 45.97 419 GLY A CA 1
ATOM 3337 C C . GLY A 1 419 ? 17.358 -0.474 6.414 1.00 45.97 419 GLY A C 1
ATOM 3338 O O . GLY A 1 419 ? 17.003 -0.375 7.576 1.00 45.97 419 GLY A O 1
ATOM 3339 N N . HIS A 1 420 ? 17.414 0.594 5.615 1.00 49.75 420 HIS A N 1
ATOM 3340 C CA . HIS A 1 420 ? 17.346 1.960 6.143 1.00 49.75 420 HIS A CA 1
ATOM 3341 C C . HIS A 1 420 ? 16.017 2.339 6.802 1.00 49.75 420 HIS A C 1
ATOM 3343 O O . HIS A 1 420 ? 16.024 3.064 7.793 1.00 49.75 420 HIS A O 1
ATOM 3349 N N . VAL A 1 421 ? 14.874 1.866 6.296 1.00 49.88 421 VAL A N 1
ATOM 3350 C CA . VAL A 1 421 ? 13.597 2.140 6.977 1.00 49.88 421 VAL A CA 1
ATOM 3351 C C . VAL A 1 421 ? 13.432 1.233 8.195 1.00 49.88 421 VAL A C 1
ATOM 3353 O O . VAL A 1 421 ? 12.947 1.689 9.225 1.00 49.88 421 VAL A O 1
ATOM 3356 N N . ARG A 1 422 ? 13.907 -0.018 8.127 1.00 54.53 422 ARG A N 1
ATOM 3357 C CA . ARG A 1 422 ? 13.936 -0.920 9.286 1.00 54.53 422 ARG A CA 1
ATOM 3358 C C . ARG A 1 422 ? 14.832 -0.390 10.408 1.00 54.53 422 ARG A C 1
ATOM 3360 O O . ARG A 1 422 ? 14.460 -0.503 11.572 1.00 54.53 422 ARG A O 1
ATOM 3367 N N . ASP A 1 423 ? 15.959 0.223 10.067 1.00 58.88 423 ASP A N 1
ATOM 3368 C CA . ASP A 1 423 ? 16.863 0.878 11.010 1.00 58.88 423 ASP A CA 1
ATOM 3369 C C . ASP A 1 423 ? 16.170 2.077 11.661 1.00 58.88 423 ASP A C 1
ATOM 3371 O O . ASP A 1 423 ? 16.170 2.186 12.880 1.00 58.88 423 ASP A O 1
ATOM 3375 N N . VAL A 1 424 ? 15.483 2.923 10.880 1.00 59.56 424 VAL A N 1
ATOM 3376 C CA . VAL A 1 424 ? 14.696 4.051 11.416 1.00 59.56 424 VAL A CA 1
ATOM 3377 C C . VAL A 1 424 ? 13.584 3.570 12.356 1.00 59.56 424 VAL A C 1
ATOM 3379 O O . VAL A 1 424 ? 13.418 4.145 13.429 1.00 59.56 424 VAL A O 1
ATOM 3382 N N . LEU A 1 425 ? 12.847 2.515 11.991 1.00 60.59 425 LEU A N 1
ATOM 3383 C CA . LEU A 1 425 ? 11.806 1.915 12.838 1.00 60.59 425 LEU A CA 1
ATOM 3384 C C . LEU A 1 425 ? 12.391 1.340 14.135 1.00 60.59 425 LEU A C 1
ATOM 3386 O O . LEU A 1 425 ? 11.834 1.547 15.211 1.00 60.59 425 LEU A O 1
ATOM 3390 N N . SER A 1 426 ? 13.537 0.663 14.041 1.00 65.56 426 SER A N 1
ATOM 3391 C CA . SER A 1 426 ? 14.228 0.078 15.194 1.00 65.56 426 SER A CA 1
ATOM 3392 C C . SER A 1 426 ? 14.809 1.163 16.109 1.00 65.56 426 SER A C 1
ATOM 3394 O O . SER A 1 426 ? 14.691 1.071 17.325 1.00 65.56 426 SER A O 1
ATOM 3396 N N . GLU A 1 427 ? 15.377 2.234 15.551 1.00 66.38 427 GLU A N 1
ATOM 3397 C CA . GLU A 1 427 ? 15.845 3.391 16.318 1.00 66.38 427 GLU A CA 1
ATOM 3398 C C . GLU A 1 427 ? 14.687 4.096 17.036 1.00 66.38 427 GLU A C 1
ATOM 3400 O O . GLU A 1 427 ? 14.818 4.426 18.214 1.00 66.38 427 GLU A O 1
ATOM 3405 N N . LEU A 1 428 ? 13.540 4.293 16.374 1.00 67.25 428 LEU A N 1
ATOM 3406 C CA . LEU A 1 428 ? 12.349 4.879 17.001 1.00 67.25 428 LEU A CA 1
ATOM 3407 C C . LEU A 1 428 ? 11.820 4.017 18.150 1.00 67.25 428 LEU A C 1
ATOM 3409 O O . LEU A 1 428 ? 11.498 4.562 19.204 1.00 67.25 428 LEU A O 1
ATOM 3413 N N . LEU A 1 429 ? 11.796 2.692 17.981 1.00 66.31 429 LEU A N 1
ATOM 3414 C CA . LEU A 1 429 ? 11.462 1.759 19.055 1.00 66.31 429 LEU A CA 1
ATOM 3415 C C . LEU A 1 429 ? 12.409 1.929 20.251 1.00 66.31 429 LEU A C 1
ATOM 3417 O O . LEU A 1 429 ? 11.951 2.115 21.376 1.00 66.31 429 LEU A O 1
ATOM 3421 N N . THR A 1 430 ? 13.727 1.939 20.015 1.00 74.44 430 THR A N 1
ATOM 3422 C CA . THR A 1 430 ? 14.707 2.104 21.104 1.00 74.44 430 THR A CA 1
ATOM 3423 C C . THR A 1 430 ? 14.590 3.460 21.805 1.00 74.44 430 THR A C 1
ATOM 3425 O O . THR A 1 430 ? 14.810 3.545 23.012 1.00 74.44 430 THR A O 1
ATOM 3428 N N . LEU A 1 431 ? 14.218 4.522 21.080 1.00 72.88 431 LEU A N 1
ATOM 3429 C CA . LEU A 1 431 ? 13.934 5.832 21.669 1.00 72.88 431 LEU A CA 1
ATOM 3430 C C . LEU A 1 431 ? 12.677 5.795 22.546 1.00 72.88 431 LEU A C 1
ATOM 3432 O O . LEU A 1 431 ? 12.713 6.342 23.646 1.00 72.88 431 LEU A O 1
ATOM 3436 N N . GLY A 1 432 ? 11.611 5.128 22.095 1.00 62.22 432 GLY A N 1
ATOM 3437 C CA . GLY A 1 432 ? 10.387 4.936 22.876 1.00 62.22 432 GLY A CA 1
ATOM 3438 C C . GLY A 1 432 ? 10.641 4.162 24.171 1.00 62.22 432 GLY A C 1
ATOM 3439 O O . GLY A 1 432 ? 10.253 4.615 25.245 1.00 62.22 432 GLY A O 1
ATOM 3440 N N . GLN A 1 433 ? 11.394 3.062 24.098 1.00 71.88 433 GLN A N 1
ATOM 3441 C CA . GLN A 1 433 ? 11.796 2.270 25.268 1.00 71.88 433 GLN A CA 1
ATOM 3442 C C . GLN A 1 433 ? 12.659 3.076 26.251 1.00 71.88 433 GLN A C 1
ATOM 3444 O O . GLN A 1 433 ? 12.462 3.017 27.464 1.00 71.88 433 GLN A O 1
ATOM 3449 N N . ALA A 1 434 ? 13.607 3.869 25.741 1.00 69.69 434 ALA A N 1
ATOM 3450 C CA . ALA A 1 434 ? 14.431 4.740 26.574 1.00 69.69 434 ALA A CA 1
ATOM 3451 C C . ALA A 1 434 ? 13.592 5.829 27.269 1.00 69.69 434 ALA A C 1
ATOM 3453 O O . ALA A 1 434 ? 13.817 6.113 28.446 1.00 69.69 434 ALA A O 1
ATOM 3454 N N . ALA A 1 435 ? 12.613 6.407 26.566 1.00 65.06 435 ALA A N 1
ATOM 3455 C CA . ALA A 1 435 ? 11.689 7.389 27.126 1.00 65.06 435 ALA A CA 1
ATOM 3456 C C . ALA A 1 435 ? 10.808 6.781 28.230 1.00 65.06 435 ALA A C 1
ATOM 3458 O O . ALA A 1 435 ? 10.692 7.371 29.304 1.00 65.06 435 ALA A O 1
ATOM 3459 N N . ALA A 1 436 ? 10.257 5.583 28.004 1.00 64.62 436 ALA A N 1
ATOM 3460 C CA . ALA A 1 436 ? 9.484 4.839 29.003 1.00 64.62 436 ALA A CA 1
ATOM 3461 C C . ALA A 1 436 ? 10.318 4.518 30.259 1.00 64.62 436 ALA A C 1
ATOM 3463 O O . ALA A 1 436 ? 9.825 4.594 31.382 1.00 64.62 436 ALA A O 1
ATOM 3464 N N . ALA A 1 437 ? 11.620 4.266 30.088 1.00 69.31 437 ALA A N 1
ATOM 3465 C CA . ALA A 1 437 ? 12.573 4.081 31.183 1.00 69.31 437 ALA A CA 1
ATOM 3466 C C . ALA A 1 437 ? 13.044 5.394 31.857 1.00 69.31 437 ALA A C 1
ATOM 3468 O O . ALA A 1 437 ? 13.904 5.356 32.739 1.00 69.31 437 ALA A O 1
ATOM 3469 N N . GLY A 1 438 ? 12.518 6.560 31.458 1.00 60.97 438 GLY A N 1
ATOM 3470 C CA . GLY A 1 438 ? 12.859 7.867 32.033 1.00 60.97 438 GLY A CA 1
ATOM 3471 C C . GLY A 1 438 ? 14.205 8.448 31.577 1.00 60.97 438 GLY A C 1
ATOM 3472 O O . GLY A 1 438 ? 14.725 9.366 32.215 1.00 60.97 438 GLY A O 1
ATOM 3473 N N . ALA A 1 439 ? 14.795 7.929 30.496 1.00 69.69 439 ALA A N 1
ATOM 3474 C CA . ALA A 1 439 ? 16.048 8.439 29.947 1.00 69.69 439 ALA A CA 1
ATOM 3475 C C . ALA A 1 439 ? 15.825 9.698 29.079 1.00 69.69 439 ALA A C 1
ATOM 3477 O O . ALA A 1 439 ? 14.785 9.833 28.430 1.00 69.69 439 ALA A O 1
ATOM 3478 N N . PRO A 1 440 ? 16.804 10.624 29.008 1.00 59.22 440 PRO A N 1
ATOM 3479 C CA . PRO A 1 440 ? 16.704 11.795 28.143 1.00 59.22 440 PRO A CA 1
ATOM 3480 C C . PRO A 1 440 ? 16.649 11.379 26.665 1.00 59.22 440 PRO A C 1
ATOM 3482 O O . PRO A 1 440 ? 17.573 10.749 26.143 1.00 59.22 440 PRO A O 1
ATOM 3485 N N . VAL A 1 441 ? 15.566 11.758 25.985 1.00 60.12 441 VAL A N 1
ATOM 3486 C CA . VAL A 1 441 ? 15.343 11.467 24.563 1.00 60.12 441 VAL A CA 1
ATOM 3487 C C . VAL A 1 441 ? 16.257 12.356 23.712 1.00 60.12 441 VAL A C 1
ATOM 3489 O O . VAL A 1 441 ? 16.266 13.578 23.856 1.00 60.12 441 VAL A O 1
ATOM 3492 N N . LYS A 1 442 ? 17.064 11.749 22.831 1.00 63.31 442 LYS A N 1
ATOM 3493 C CA . LYS A 1 442 ? 17.933 12.481 21.888 1.00 63.31 442 LYS A CA 1
ATOM 3494 C C . LYS A 1 442 ? 17.098 13.216 20.832 1.00 63.31 442 LYS A C 1
ATOM 3496 O O . LYS A 1 442 ? 16.022 12.755 20.467 1.00 63.31 442 LYS A O 1
ATOM 3501 N N . GLU A 1 443 ? 17.626 14.318 20.287 1.00 64.88 443 GLU A N 1
ATOM 3502 C CA . GLU A 1 443 ? 16.985 15.015 19.164 1.00 64.88 443 GLU A CA 1
ATOM 3503 C C . GLU A 1 443 ? 16.738 14.072 17.976 1.00 64.88 443 GLU A C 1
ATOM 3505 O O . GLU A 1 443 ? 17.639 13.360 17.527 1.00 64.88 443 GLU A O 1
ATOM 3510 N N . LEU A 1 444 ? 15.522 14.131 17.425 1.00 62.91 444 LEU A N 1
ATOM 3511 C CA . LEU A 1 444 ? 15.126 13.348 16.257 1.00 62.91 444 LEU A CA 1
ATOM 3512 C C . LEU A 1 444 ? 16.002 13.644 15.043 1.00 62.91 444 LEU A C 1
ATOM 3514 O O . LEU A 1 444 ? 16.192 14.811 14.666 1.00 62.91 444 LEU A O 1
ATOM 3518 N N . THR A 1 445 ? 16.413 12.585 14.347 1.00 63.22 445 THR A N 1
ATOM 3519 C CA . THR A 1 445 ? 17.104 12.696 13.061 1.00 63.22 445 THR A CA 1
ATOM 3520 C C . THR A 1 445 ? 16.161 13.211 11.966 1.00 63.22 445 THR A C 1
ATOM 3522 O O . THR A 1 445 ? 14.934 13.118 12.049 1.00 63.22 445 THR A O 1
ATOM 3525 N N . ARG A 1 446 ? 16.723 13.745 10.871 1.00 56.06 446 ARG A N 1
ATOM 3526 C CA . ARG A 1 446 ? 15.933 14.194 9.705 1.00 56.06 446 ARG A CA 1
ATOM 3527 C C . ARG A 1 446 ? 15.131 13.045 9.075 1.00 56.06 446 ARG A C 1
ATOM 3529 O O . ARG A 1 446 ? 14.030 13.288 8.583 1.00 56.06 446 ARG A O 1
ATOM 3536 N N . ALA A 1 447 ? 15.671 11.824 9.091 1.00 55.34 447 ALA A N 1
ATOM 3537 C CA . ALA A 1 447 ? 14.992 10.633 8.586 1.00 55.34 447 ALA A CA 1
ATOM 3538 C C . ALA A 1 447 ? 13.774 10.289 9.454 1.00 55.34 447 ALA A C 1
ATOM 3540 O O . ALA A 1 447 ? 12.681 10.153 8.916 1.00 55.34 447 ALA A O 1
ATOM 3541 N N . GLN A 1 448 ? 13.931 10.293 10.782 1.00 64.06 448 GLN A N 1
ATOM 3542 C CA . GLN A 1 448 ? 12.834 10.068 11.729 1.00 64.06 448 GLN A CA 1
ATOM 3543 C C . GLN A 1 448 ? 11.730 11.127 11.592 1.00 64.06 448 GLN A C 1
ATOM 3545 O O . GLN A 1 448 ? 10.563 10.774 11.472 1.00 64.06 448 GLN A O 1
ATOM 3550 N N . ARG A 1 449 ? 12.072 12.422 11.493 1.00 65.88 449 ARG A N 1
ATOM 3551 C CA . ARG A 1 449 ? 11.068 13.486 11.256 1.00 65.88 449 ARG A CA 1
ATOM 3552 C C . ARG A 1 449 ? 10.335 13.315 9.928 1.00 65.88 449 ARG A C 1
ATOM 3554 O O . ARG A 1 449 ? 9.130 13.523 9.854 1.00 65.88 449 ARG A O 1
ATOM 3561 N N . SER A 1 450 ? 11.063 12.953 8.872 1.00 61.22 450 SER A N 1
ATOM 3562 C CA . SER A 1 450 ? 10.457 12.750 7.552 1.00 61.22 450 SER A CA 1
ATOM 3563 C C . SER A 1 450 ? 9.556 11.513 7.533 1.00 61.22 450 SER A C 1
ATOM 3565 O O . SER A 1 450 ? 8.517 11.535 6.884 1.00 61.22 450 SER A O 1
ATOM 3567 N N . PHE A 1 451 ? 9.929 10.466 8.267 1.00 64.00 451 PHE A N 1
ATOM 3568 C CA . PHE A 1 451 ? 9.095 9.294 8.486 1.00 64.00 451 PHE A CA 1
ATOM 3569 C C . PHE A 1 451 ? 7.813 9.668 9.237 1.00 64.00 451 PHE A C 1
ATOM 3571 O O . PHE A 1 451 ? 6.734 9.436 8.718 1.00 64.00 451 PHE A O 1
ATOM 3578 N N . LEU A 1 452 ? 7.910 10.355 10.378 1.00 66.38 452 LEU A N 1
ATOM 3579 C CA . LEU A 1 452 ? 6.746 10.777 11.170 1.00 66.38 452 LEU A CA 1
ATOM 3580 C C . LEU A 1 452 ? 5.799 11.706 10.402 1.00 66.38 452 LEU A C 1
ATOM 3582 O O . LEU A 1 452 ? 4.592 11.635 10.581 1.00 66.38 452 LEU A O 1
ATOM 3586 N N . SER A 1 453 ? 6.325 12.529 9.488 1.00 66.69 453 SER A N 1
ATOM 3587 C CA . SER A 1 453 ? 5.497 13.395 8.635 1.00 66.69 453 SER A CA 1
ATOM 3588 C C . SER A 1 453 ? 4.588 12.648 7.647 1.00 66.69 453 SER A C 1
ATOM 3590 O O . SER A 1 453 ? 3.754 13.281 7.001 1.00 66.69 453 SER A O 1
ATOM 3592 N N . LEU A 1 454 ? 4.757 11.327 7.503 1.00 63.66 454 LEU A N 1
ATOM 3593 C CA . LEU A 1 454 ? 3.869 10.471 6.713 1.00 63.66 454 LEU A CA 1
ATOM 3594 C C . LEU A 1 454 ? 2.543 10.166 7.413 1.00 63.66 454 LEU A C 1
ATOM 3596 O O . LEU A 1 454 ? 1.622 9.701 6.750 1.00 63.66 454 LEU A O 1
ATOM 3600 N N . PHE A 1 455 ? 2.462 10.399 8.722 1.00 68.56 455 PHE A N 1
ATOM 3601 C CA . PHE A 1 455 ? 1.365 9.947 9.566 1.00 68.56 455 PHE A CA 1
ATOM 3602 C C . PHE A 1 455 ? 0.554 11.129 10.084 1.00 68.56 455 PHE A C 1
ATOM 3604 O O . PHE A 1 455 ? 1.105 12.181 10.413 1.00 68.56 455 PHE A O 1
ATOM 3611 N N . GLU A 1 456 ? -0.762 10.945 10.163 1.00 69.81 456 GLU A N 1
ATOM 3612 C CA . GLU A 1 456 ? -1.664 11.913 10.796 1.00 69.81 456 GLU A CA 1
ATOM 3613 C C . GLU A 1 456 ? -1.779 11.687 12.304 1.00 69.81 456 GLU A C 1
ATOM 3615 O O . GLU A 1 456 ? -1.990 12.639 13.055 1.00 69.81 456 GLU A O 1
ATOM 3620 N N . ASP A 1 457 ? -1.600 10.445 12.754 1.00 76.25 457 ASP A N 1
ATOM 3621 C CA . ASP A 1 457 ? -1.821 10.043 14.134 1.00 76.25 457 ASP A CA 1
ATOM 3622 C C . ASP A 1 457 ? -0.688 9.155 14.680 1.00 76.25 457 ASP A C 1
ATOM 3624 O O . ASP A 1 457 ? 0.003 8.436 13.954 1.00 76.25 457 ASP A O 1
ATOM 3628 N N . ALA A 1 458 ? -0.509 9.215 15.998 1.00 77.31 458 ALA A N 1
ATOM 3629 C CA . ALA A 1 458 ? 0.538 8.495 16.716 1.00 77.31 458 ALA A CA 1
ATOM 3630 C C . ALA A 1 458 ? 0.271 6.989 16.865 1.00 77.31 458 ALA A C 1
ATOM 3632 O O . ALA A 1 458 ? 1.214 6.226 17.082 1.00 77.31 458 ALA A O 1
ATOM 3633 N N . ARG A 1 459 ? -0.989 6.551 16.758 1.00 76.44 459 ARG A N 1
ATOM 3634 C CA . ARG A 1 459 ? -1.370 5.144 16.909 1.00 76.44 459 ARG A CA 1
ATOM 3635 C C . ARG A 1 459 ? -0.919 4.334 15.709 1.00 76.44 459 ARG A C 1
ATOM 3637 O O . ARG A 1 459 ? -0.243 3.329 15.893 1.00 76.44 459 ARG A O 1
ATOM 3644 N N . THR A 1 460 ? -1.158 4.838 14.505 1.00 72.75 460 THR A N 1
ATOM 3645 C CA . THR A 1 460 ? -0.670 4.241 13.261 1.00 72.75 460 THR A CA 1
ATOM 3646 C C . THR A 1 460 ? 0.853 4.081 13.281 1.00 72.75 460 THR A C 1
ATOM 3648 O O . THR A 1 460 ? 1.377 3.063 12.828 1.00 72.75 460 THR A O 1
ATOM 3651 N N . VAL A 1 461 ? 1.583 5.057 13.839 1.00 70.00 461 VAL A N 1
ATOM 3652 C CA . VAL A 1 461 ? 3.046 4.972 13.998 1.00 70.00 461 VAL A CA 1
ATOM 3653 C C . VAL A 1 461 ? 3.434 3.869 14.983 1.00 70.00 461 VAL A C 1
ATOM 3655 O O . VAL A 1 461 ? 4.309 3.061 14.671 1.00 70.00 461 VAL A O 1
ATOM 3658 N N . ALA A 1 462 ? 2.794 3.827 16.155 1.00 71.00 462 ALA A N 1
ATOM 3659 C CA . ALA A 1 462 ? 3.054 2.814 17.173 1.00 71.00 462 ALA A CA 1
ATOM 3660 C C . ALA A 1 462 ? 2.795 1.398 16.635 1.00 71.00 462 ALA A C 1
ATOM 3662 O O . ALA A 1 462 ? 3.669 0.539 16.726 1.00 71.00 462 ALA A O 1
ATOM 3663 N N . GLU A 1 463 ? 1.641 1.180 16.001 1.00 69.50 463 GLU A N 1
ATOM 3664 C CA . GLU A 1 463 ? 1.240 -0.113 15.440 1.00 69.50 463 GLU A CA 1
ATOM 3665 C C . GLU A 1 463 ? 2.183 -0.570 14.318 1.00 69.50 463 GLU A C 1
ATOM 3667 O O . GLU A 1 463 ? 2.604 -1.725 14.297 1.00 69.50 463 GLU A O 1
ATOM 3672 N N . LEU A 1 464 ? 2.598 0.340 13.431 1.00 67.50 464 LEU A N 1
ATOM 3673 C CA . LEU A 1 464 ? 3.573 0.051 12.378 1.00 67.50 464 LEU A CA 1
ATOM 3674 C C . LEU A 1 464 ? 4.935 -0.381 12.948 1.00 67.50 464 LEU A C 1
ATOM 3676 O O . LEU A 1 464 ? 5.563 -1.313 12.433 1.00 67.50 464 LEU A O 1
ATOM 3680 N N . VAL A 1 465 ? 5.409 0.302 13.997 1.00 65.25 465 VAL A N 1
ATOM 3681 C CA . VAL A 1 465 ? 6.660 -0.049 14.682 1.00 65.25 465 VAL A CA 1
ATOM 3682 C C . VAL A 1 465 ? 6.536 -1.436 15.305 1.00 65.25 465 VAL A C 1
ATOM 3684 O O . VAL A 1 465 ? 7.397 -2.278 15.054 1.00 65.25 465 VAL A O 1
ATOM 3687 N N . THR A 1 466 ? 5.460 -1.714 16.043 1.00 68.25 466 THR A N 1
ATOM 3688 C CA . THR A 1 466 ? 5.168 -3.039 16.615 1.00 68.25 466 THR A CA 1
ATOM 3689 C C . THR A 1 466 ? 5.134 -4.119 15.527 1.00 68.25 466 THR A C 1
ATOM 3691 O O . THR A 1 466 ? 5.829 -5.130 15.649 1.00 68.25 466 THR A O 1
ATOM 3694 N N . TYR A 1 467 ? 4.408 -3.882 14.428 1.00 64.56 467 TYR A N 1
ATOM 3695 C CA . TYR A 1 467 ? 4.229 -4.832 13.327 1.00 64.56 467 TYR A CA 1
ATOM 3696 C C . TYR A 1 467 ? 5.562 -5.277 12.706 1.00 64.56 467 TYR A C 1
ATOM 3698 O O . TYR A 1 467 ? 5.823 -6.474 12.593 1.00 64.56 467 TYR A O 1
ATOM 3706 N N . TYR A 1 468 ? 6.449 -4.341 12.345 1.00 60.97 468 TYR A N 1
ATOM 3707 C CA . TYR A 1 468 ? 7.710 -4.688 11.669 1.00 60.97 468 TYR A CA 1
ATOM 3708 C C . TYR A 1 468 ? 8.872 -5.036 12.606 1.00 60.97 468 TYR A C 1
ATOM 3710 O O . TYR A 1 468 ? 9.821 -5.699 12.177 1.00 60.97 468 TYR A O 1
ATOM 3718 N N . THR A 1 469 ? 8.850 -4.583 13.861 1.00 62.69 469 THR A N 1
ATOM 3719 C CA . THR A 1 469 ? 9.897 -4.935 14.838 1.00 62.69 469 THR A CA 1
ATOM 3720 C C . THR A 1 469 ? 9.588 -6.227 15.590 1.00 62.69 469 THR A C 1
ATOM 3722 O O . THR A 1 469 ? 10.488 -6.794 16.212 1.00 62.69 469 THR A O 1
ATOM 3725 N N . GLY A 1 470 ? 8.338 -6.703 15.532 1.00 61.28 470 GLY A N 1
ATOM 3726 C CA . GLY A 1 470 ? 7.874 -7.882 16.260 1.00 61.28 470 GLY A CA 1
ATOM 3727 C C . GLY A 1 470 ? 7.894 -7.711 17.783 1.00 61.28 470 GLY A C 1
ATOM 3728 O O . GLY A 1 470 ? 7.802 -8.707 18.499 1.00 61.28 470 GLY A O 1
ATOM 3729 N N . HIS A 1 471 ? 8.059 -6.483 18.289 1.00 65.56 471 HIS A N 1
ATOM 3730 C CA . HIS A 1 471 ? 8.044 -6.189 19.722 1.00 65.56 471 HIS A CA 1
ATOM 3731 C C . HIS A 1 471 ? 6.612 -6.123 20.257 1.00 65.56 471 HIS A C 1
ATOM 3733 O O . HIS A 1 471 ? 5.747 -5.520 19.634 1.00 65.56 471 HIS A O 1
ATOM 3739 N N . GLN A 1 472 ? 6.384 -6.709 21.436 1.00 56.62 472 GLN A N 1
ATOM 3740 C CA . GLN A 1 472 ? 5.092 -6.730 22.139 1.00 56.62 472 GLN A CA 1
ATOM 3741 C C . GLN A 1 472 ? 5.008 -5.698 23.279 1.00 56.62 472 GLN A C 1
ATOM 3743 O O . GLN A 1 472 ? 4.258 -5.907 24.232 1.00 56.62 472 GLN A O 1
ATOM 3748 N N . ASP A 1 473 ? 5.798 -4.621 23.226 1.00 55.91 473 ASP A N 1
ATOM 3749 C CA . ASP A 1 473 ? 5.747 -3.577 24.259 1.00 55.91 473 ASP A CA 1
ATOM 3750 C C . ASP A 1 473 ? 4.317 -3.030 24.429 1.00 55.91 473 ASP A C 1
ATOM 3752 O O . ASP A 1 473 ? 3.529 -3.070 23.473 1.00 55.91 473 ASP A O 1
ATOM 3756 N N . PRO A 1 474 ? 3.955 -2.517 25.623 1.00 55.66 474 PRO A N 1
ATOM 3757 C CA . PRO A 1 474 ? 2.620 -1.989 25.865 1.00 55.66 474 PRO A CA 1
ATOM 3758 C C . PRO A 1 474 ? 2.313 -0.895 24.841 1.00 55.66 474 PRO A C 1
ATOM 3760 O O . PRO A 1 474 ? 2.954 0.158 24.841 1.00 55.66 474 PRO A O 1
ATOM 3763 N N . GLN A 1 475 ? 1.330 -1.136 23.965 1.00 60.19 475 GLN A N 1
ATOM 3764 C CA . GLN A 1 475 ? 0.927 -0.184 22.921 1.00 60.19 475 GLN A CA 1
ATOM 3765 C C . GLN A 1 475 ? 0.669 1.217 23.496 1.00 60.19 475 GLN A C 1
ATOM 3767 O O . GLN A 1 475 ? 0.994 2.205 22.845 1.00 60.19 475 GLN A O 1
ATOM 3772 N N . ASP A 1 476 ? 0.182 1.301 24.736 1.00 64.06 476 ASP A N 1
ATOM 3773 C CA . ASP A 1 476 ? -0.058 2.549 25.465 1.00 64.06 476 ASP A CA 1
ATOM 3774 C C . ASP A 1 476 ? 1.212 3.400 25.682 1.00 64.06 476 ASP A C 1
ATOM 3776 O O . ASP A 1 476 ? 1.150 4.628 25.584 1.00 64.06 476 ASP A O 1
ATOM 3780 N N . GLU A 1 477 ? 2.371 2.782 25.944 1.00 69.38 477 GLU A N 1
ATOM 3781 C CA . GLU A 1 477 ? 3.635 3.503 26.176 1.00 69.38 477 GLU A CA 1
ATOM 3782 C C . GLU A 1 477 ? 4.198 4.074 24.871 1.00 69.38 477 GLU A C 1
ATOM 3784 O O . GLU A 1 477 ? 4.559 5.254 24.805 1.00 69.38 477 GLU A O 1
ATOM 3789 N N . LEU A 1 478 ? 4.206 3.266 23.805 1.00 72.00 478 LEU A N 1
ATOM 3790 C CA . LEU A 1 478 ? 4.621 3.713 22.473 1.00 72.00 478 LEU A CA 1
ATOM 3791 C C . LEU A 1 478 ? 3.674 4.784 21.925 1.00 72.00 478 LEU A C 1
ATOM 3793 O O . LEU A 1 478 ? 4.132 5.794 21.391 1.00 72.00 478 LEU A O 1
ATOM 3797 N N . LEU A 1 479 ? 2.363 4.607 22.103 1.00 75.31 479 LEU A N 1
ATOM 3798 C CA . LEU A 1 479 ? 1.352 5.586 21.713 1.00 75.31 479 LEU A CA 1
ATOM 3799 C C . LEU A 1 479 ? 1.577 6.931 22.417 1.00 75.31 479 LEU A C 1
ATOM 3801 O O . LEU A 1 479 ? 1.574 7.975 21.762 1.00 75.31 479 LEU A O 1
ATOM 3805 N N . GLY A 1 480 ? 1.795 6.916 23.736 1.00 72.69 480 GLY A N 1
ATOM 3806 C CA . GLY A 1 480 ? 2.075 8.120 24.520 1.00 72.69 480 GLY A CA 1
ATOM 3807 C C . GLY A 1 480 ? 3.344 8.839 24.057 1.00 72.69 480 GLY A C 1
ATOM 3808 O O . GLY A 1 480 ? 3.329 10.060 23.876 1.00 72.69 480 GLY A O 1
ATOM 3809 N N . PHE A 1 481 ? 4.412 8.080 23.791 1.00 79.00 481 PHE A N 1
ATOM 3810 C CA . PHE A 1 481 ? 5.665 8.600 23.247 1.00 79.00 481 PHE A CA 1
ATOM 3811 C C . PHE A 1 481 ? 5.465 9.272 21.882 1.00 79.00 481 PHE A C 1
ATOM 3813 O O . PHE A 1 481 ? 5.809 10.443 21.716 1.00 79.00 481 PHE A O 1
ATOM 3820 N N . PHE A 1 482 ? 4.868 8.573 20.911 1.00 77.50 482 PHE A N 1
ATOM 3821 C CA . PHE A 1 482 ? 4.667 9.126 19.569 1.00 77.50 482 PHE A CA 1
ATOM 3822 C C . PHE A 1 482 ? 3.707 10.314 19.562 1.00 77.50 482 PHE A C 1
ATOM 3824 O O . PHE A 1 482 ? 3.910 11.249 18.789 1.00 77.50 482 PHE A O 1
ATOM 3831 N N . LYS A 1 483 ? 2.711 10.333 20.454 1.00 80.56 483 LYS A N 1
ATOM 3832 C CA . LYS A 1 483 ? 1.793 11.466 20.597 1.00 80.56 483 LYS A CA 1
ATOM 3833 C C . LYS A 1 483 ? 2.528 12.740 21.014 1.00 80.56 483 LYS A C 1
ATOM 3835 O O . LYS A 1 483 ? 2.423 13.743 20.314 1.00 80.56 483 LYS A O 1
ATOM 3840 N N . SER A 1 484 ? 3.321 12.677 22.086 1.00 77.12 484 SER A N 1
ATOM 3841 C CA . SER A 1 484 ? 4.178 13.793 22.525 1.00 77.12 484 SER A CA 1
ATOM 3842 C C . SER A 1 484 ? 5.088 14.275 21.393 1.00 77.12 484 SER A C 1
ATOM 3844 O O . SER A 1 484 ? 5.237 15.469 21.147 1.00 77.12 484 SER A O 1
ATOM 3846 N N . LEU A 1 485 ? 5.671 13.323 20.676 1.00 73.88 485 LEU A N 1
ATOM 3847 C CA . LEU A 1 485 ? 6.687 13.585 19.676 1.00 73.88 485 LEU A CA 1
ATOM 3848 C C . LEU A 1 485 ? 6.120 14.222 18.394 1.00 73.88 485 LEU A C 1
ATOM 3850 O O . LEU A 1 485 ? 6.789 15.030 17.745 1.00 73.88 485 LEU A O 1
ATOM 3854 N N . MET A 1 486 ? 4.880 13.887 18.034 1.00 71.50 486 MET A N 1
ATOM 3855 C CA . MET A 1 486 ? 4.164 14.489 16.906 1.00 71.50 486 MET A CA 1
ATOM 3856 C C . MET A 1 486 ? 3.556 15.857 17.250 1.00 71.50 486 MET A C 1
ATOM 3858 O O . MET A 1 486 ? 3.533 16.735 16.385 1.00 71.50 486 MET A O 1
ATOM 3862 N N . GLU A 1 487 ? 3.121 16.077 18.495 1.00 71.50 487 GLU A N 1
ATOM 3863 C CA . GLU A 1 487 ? 2.620 17.379 18.968 1.00 71.50 487 GLU A CA 1
ATOM 3864 C C . GLU A 1 487 ? 3.713 18.464 18.906 1.00 71.50 487 GLU A C 1
ATOM 3866 O O . GLU A 1 487 ? 3.463 19.562 18.398 1.00 71.50 487 GLU A O 1
ATOM 3871 N N . ASP A 1 488 ? 4.953 18.132 19.281 1.00 59.91 488 ASP A N 1
ATOM 3872 C CA . ASP A 1 488 ? 6.108 19.040 19.172 1.00 59.91 488 ASP A CA 1
ATOM 3873 C C . ASP A 1 488 ? 6.484 19.364 17.709 1.00 59.91 488 ASP A C 1
ATOM 3875 O O . ASP A 1 488 ? 6.960 20.462 17.393 1.00 59.91 488 ASP A O 1
ATOM 3879 N N . ALA A 1 489 ? 6.242 18.433 16.780 1.00 50.47 489 ALA A N 1
ATOM 3880 C CA . ALA A 1 489 ? 6.542 18.595 15.355 1.00 50.47 489 ALA A CA 1
ATOM 3881 C C . ALA A 1 489 ? 5.488 19.423 14.585 1.00 50.47 489 ALA A C 1
ATOM 3883 O O . ALA A 1 489 ? 5.799 20.000 13.536 1.00 50.47 489 ALA A O 1
ATOM 3884 N N . GLY A 1 490 ? 4.253 19.506 15.095 1.00 41.78 490 GLY A N 1
ATOM 3885 C CA . GLY A 1 490 ? 3.104 20.135 14.431 1.00 41.78 490 GLY A CA 1
ATOM 3886 C C . GLY A 1 490 ? 3.183 21.658 14.258 1.00 41.78 490 GLY A C 1
ATOM 3887 O O . GLY A 1 490 ? 2.483 22.213 13.411 1.00 41.78 490 GLY A O 1
ATO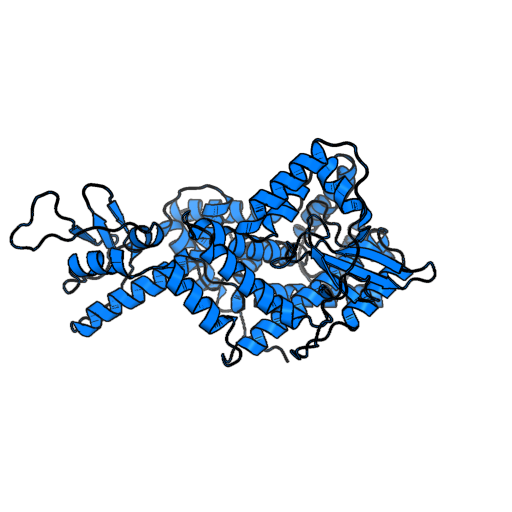M 3888 N N . SER A 1 491 ? 4.070 22.356 14.976 1.00 34.16 491 SER A N 1
ATOM 3889 C CA . SER A 1 491 ? 4.194 23.824 14.891 1.00 34.16 491 SER A CA 1
ATOM 3890 C C . SER A 1 491 ? 4.780 24.360 13.566 1.00 34.16 491 SER A C 1
ATOM 3892 O O . SER A 1 491 ? 4.861 25.575 13.386 1.00 34.16 491 SER A O 1
ATOM 3894 N N . ALA A 1 492 ? 5.163 23.492 12.613 1.00 31.73 492 ALA A N 1
ATOM 3895 C CA . ALA A 1 492 ? 5.965 23.873 11.441 1.00 31.73 492 ALA A CA 1
ATOM 3896 C C . ALA A 1 492 ? 5.383 23.564 10.036 1.00 31.73 492 ALA A C 1
ATOM 3898 O O . ALA A 1 492 ? 6.061 23.851 9.047 1.00 31.73 492 ALA A O 1
ATOM 3899 N N . LEU A 1 493 ? 4.177 22.996 9.878 1.00 35.28 493 LEU A N 1
ATOM 3900 C CA . LEU A 1 493 ? 3.709 22.489 8.567 1.00 35.28 493 LEU A CA 1
ATOM 3901 C C . LEU A 1 493 ? 2.451 23.202 8.0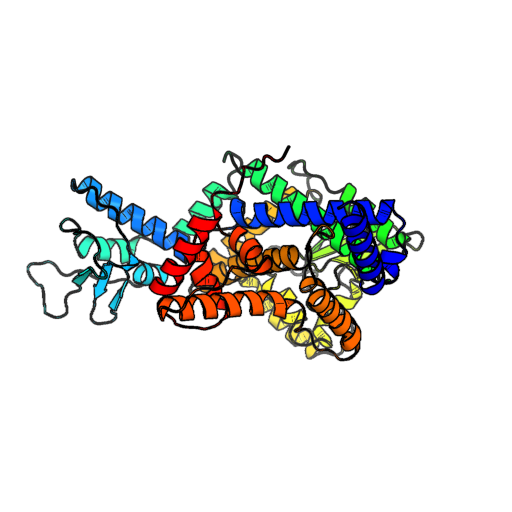25 1.00 35.28 493 LEU A C 1
ATOM 3903 O O . LEU A 1 493 ? 1.356 23.096 8.567 1.00 35.28 493 LEU A O 1
ATOM 3907 N N . SER A 1 494 ? 2.621 23.918 6.906 1.00 30.73 494 SER A N 1
ATOM 3908 C CA . SER A 1 494 ? 1.580 24.663 6.174 1.00 30.73 494 SER A CA 1
ATOM 3909 C C . SER A 1 494 ? 0.785 23.766 5.203 1.00 30.73 494 SER A C 1
ATOM 3911 O O . SER A 1 494 ? 1.339 22.829 4.622 1.00 30.73 494 SER A O 1
ATOM 3913 N N . LYS A 1 495 ? -0.512 24.053 4.988 1.00 34.06 495 LYS A N 1
ATOM 3914 C CA . LYS A 1 495 ? -1.391 23.295 4.070 1.00 34.06 495 LYS A CA 1
ATOM 3915 C C . LYS A 1 495 ? -0.947 23.471 2.611 1.00 34.06 495 LYS A C 1
ATOM 3917 O O . LYS A 1 495 ? -0.887 24.588 2.103 1.00 34.06 495 LYS A O 1
ATOM 3922 N N . THR A 1 496 ? -0.674 22.361 1.924 1.00 39.00 496 THR A N 1
ATOM 3923 C CA . THR A 1 496 ? -0.300 22.351 0.500 1.00 39.00 496 THR A CA 1
ATOM 3924 C C . THR A 1 496 ? -1.553 22.240 -0.366 1.00 39.00 496 THR A C 1
ATOM 3926 O O . THR A 1 496 ? -2.380 21.364 -0.147 1.00 39.00 496 THR A O 1
ATOM 3929 N N . THR A 1 497 ? -1.694 23.122 -1.356 1.00 28.77 497 THR A N 1
ATOM 3930 C CA . THR A 1 497 ? -2.727 23.036 -2.400 1.00 28.77 497 THR A CA 1
ATOM 3931 C C . THR A 1 497 ? -2.086 22.546 -3.694 1.00 28.77 497 THR A C 1
ATOM 3933 O O . THR A 1 497 ? -1.035 23.042 -4.097 1.00 28.77 497 THR A O 1
ATOM 3936 N N . VAL A 1 498 ? -2.704 21.560 -4.343 1.00 33.25 498 VAL A N 1
ATOM 3937 C CA . VAL A 1 498 ? -2.303 21.083 -5.674 1.00 33.25 498 VAL A CA 1
ATOM 3938 C C . VAL A 1 498 ? -3.207 21.780 -6.691 1.00 33.25 498 VAL A C 1
ATOM 3940 O O . VAL A 1 498 ? -4.425 21.770 -6.521 1.00 33.25 498 VAL A O 1
ATOM 3943 N N . ARG A 1 499 ? -2.611 22.447 -7.685 1.00 31.34 499 ARG A N 1
ATOM 3944 C CA . ARG A 1 499 ? -3.321 23.101 -8.796 1.00 31.34 499 ARG A CA 1
ATOM 3945 C C . ARG A 1 499 ? -3.349 22.220 -10.028 1.00 31.34 499 ARG A C 1
ATOM 3947 O O . ARG A 1 499 ? -2.302 21.587 -10.293 1.00 31.34 499 ARG A O 1
#

Organism: Pseudomonas fluorescens (NCBI:txid294)

pLDDT: mean 73.56, std 19.22, range [25.16, 97.19]

Sequence (499 aa):
MADYVNIAYRAEVALRKAIAPASYRALGIEGRKRYSRLTTELKALSTIDARDNGFPTFEQFTYDSVKAQIEDILRIRGSNVSVNPDQIIVQTEAFRKSVTDVLLEGLAFEAVHPAYETKFSPKYYLVNGHPSVEKLDIRDLSSLSKTFRPGDRYAAMLKAQYQNKAHPDYAFRRAVHARRIRCEMYCGALADFTNGRLSIESFSAIQRTIDNLKESGGYQSIVDSLTEGDVGLYKFNIGTLGLTTAWDRTVGGVYIFRLKLSSGFLDLLYTPDAPDLVSFRPIAEFIPSIRFRHGPFRDYYSQRVLLVDQKVINDYFDNLVATVDTKPVIRTQRRSLLPDLFTFHDERVRRVLSDIDERTTSLNEIIAGLVYDNLLKAANIISLLVPPVGTVVVAVQMMKSIYDASQSHRRGDYSAALGHVRDVLSELLTLGQAAAAGAPVKELTRAQRSFLSLFEDARTVAELVTYYTGHQDPQDELLGFFKSLMEDAGSALSKTTVR

Secondary structure (DSSP, 8-state):
-HHHHHHHHHHHHHHHHHHS-HHHHHS-HHHHHHHHHHHHHHHHHHHHHHHTSSPPPHHHHHHHHHHHHHHHHHHHTT------GGGEEEE-SS-EEEHHHHHHTT----PPPGGG--TTS-EEEE-TTPPP-TT--HHHHHHHHHH--HHHHHHHHHIIIII-TTSTTHHHHHHHHHHHHHHHHHHHHHHHHHTTSS-HHHHHHHHHHHHT-B-S----------SPP-SEEEEEE-S-TT--SS---EEEEEEEEEEEETTEEEEEEE-TT-TT--SEEEGGGHHHHHHHSTTHHHHHHHTTS-HHHHHHHHHHHHHHHH----PPPP---GGGB--BTHHHHHHHHHHHHHHHHT-SS-HHHHHHHHHHHHHHHHHHHHHHT--SSS--THHHHHHHHHHHHHHHGGG----HHHHHHHHHHHHHHHHHHHHHTTPPPPPPPHHHHHHHTT-S-HHHHHHHHHHHH-----HHHHHHHHHHHHHHHGGG-PPP---

Radius of gyration: 25.77 Å; chains: 1; bounding box: 66×62×74 Å

Foldseek 3Di:
DVVVVVVVVVVLVVLCVVLDQPLLVVDDPVRVVVLLVLLVLLLVLLLCCLAVVFQDFLLVLLQVLVQVVLQVLLVVVPHRFRFGQQQKWKDAPVDTGGLSVLQLLLHADDADDPVPDDPRGIDIDGDDPTDDSPSDDVRSSNVCSNPVNSLVVSLVVLCVAAVDPPHPCNLVSLVSQLSSLLSLLLNLLSVCVSVVNDDPQRSVQSNVQSVQAAAPPDPDPQPPWQDFDAFYKFFDFDDDPPPDDDDRQTQQPWIWGFGQGPVGTFTWIAQGPQLLSRGTHGLLCLLVCLQPVPDRSLCSRLLRTAPVCSVVSVVVSVVSNVDPDDDDRDGGTSNGGRRHSSVSSVVLSVSLSRNSVPDPPRNNVNSLCVSLVSLLVSLLSNLVSDRSDDDDDPNSVLSVQVVVVNVCSVPRDSVNSSVVVLVLLVVLVVLLVCVVVVHDRDDDDPSNLSSLSSYPAQLSSLVSSCVSVVDPPDSVSSRVVSRVVVVVSPPDDDDDDDD